Protein AF-A0A180H3W5-F1 (afdb_monomer)

Mean predicted aligned error: 16.99 Å

Structure (mmCIF, N/CA/C/O backbone):
data_AF-A0A180H3W5-F1
#
_entry.id   AF-A0A180H3W5-F1
#
loop_
_atom_site.group_PDB
_atom_site.id
_atom_site.type_symbol
_atom_site.label_atom_id
_atom_site.label_alt_id
_atom_site.label_comp_id
_atom_site.label_asym_id
_atom_site.label_entity_id
_atom_site.label_seq_id
_atom_site.pdbx_PDB_ins_code
_atom_site.Cartn_x
_atom_site.Cartn_y
_atom_site.Cartn_z
_atom_site.occupancy
_atom_site.B_iso_or_equiv
_atom_site.auth_seq_id
_atom_site.auth_comp_id
_atom_site.auth_asym_id
_atom_site.auth_atom_id
_atom_site.pdbx_PDB_model_num
ATOM 1 N N . MET A 1 1 ? -0.096 24.662 -67.070 1.00 51.84 1 MET A N 1
ATOM 2 C CA . MET A 1 1 ? -0.710 25.546 -66.057 1.00 51.84 1 MET A CA 1
ATOM 3 C C . MET A 1 1 ? -2.116 25.052 -65.754 1.00 51.84 1 MET A C 1
ATOM 5 O O . MET A 1 1 ? -3.022 25.353 -66.504 1.00 51.84 1 MET A O 1
ATOM 9 N N . PHE A 1 2 ? -2.239 24.251 -64.699 1.00 35.72 2 PHE A N 1
ATOM 10 C CA . PHE A 1 2 ? -3.418 23.942 -63.876 1.00 35.72 2 PHE A CA 1
ATOM 11 C C . PHE A 1 2 ? -2.766 23.272 -62.652 1.00 35.72 2 PHE A C 1
ATOM 13 O O . PHE A 1 2 ? -2.136 22.236 -62.805 1.00 35.72 2 PHE A O 1
ATOM 20 N N . GLY A 1 3 ? -2.668 23.832 -61.456 1.00 38.22 3 GLY A N 1
ATOM 21 C CA . GLY A 1 3 ? -3.443 24.891 -60.830 1.00 38.22 3 GLY A CA 1
ATOM 22 C C . GLY A 1 3 ? -3.903 24.367 -59.475 1.00 38.22 3 GLY A C 1
ATOM 23 O O . GLY A 1 3 ? -5.092 24.141 -59.298 1.00 38.22 3 GLY A O 1
ATOM 24 N N . LEU A 1 4 ? -2.934 24.064 -58.598 1.00 39.50 4 LEU A N 1
ATOM 25 C CA . LEU A 1 4 ? -3.041 23.895 -57.142 1.00 39.50 4 LEU A CA 1
ATOM 26 C C . LEU A 1 4 ? -4.446 23.539 -56.611 1.00 39.50 4 LEU A C 1
ATOM 28 O O . LEU A 1 4 ? -5.041 24.278 -55.834 1.00 39.50 4 LEU A O 1
ATOM 32 N N . THR A 1 5 ? -4.995 22.402 -57.029 1.00 51.69 5 THR A N 1
ATOM 33 C CA . THR A 1 5 ? -6.242 21.867 -56.481 1.00 51.69 5 THR A CA 1
ATOM 34 C C . THR A 1 5 ? -5.938 20.507 -55.876 1.00 51.69 5 THR A C 1
ATOM 36 O O . THR A 1 5 ? -5.515 19.596 -56.579 1.00 51.69 5 THR A O 1
ATOM 39 N N . ARG A 1 6 ? -6.200 20.394 -54.565 1.00 43.81 6 ARG A N 1
ATOM 40 C CA . ARG A 1 6 ? -6.150 19.181 -53.722 1.00 43.81 6 ARG A CA 1
ATOM 41 C C . ARG A 1 6 ? -4.817 18.809 -53.066 1.00 43.81 6 ARG A C 1
ATOM 43 O O . ARG A 1 6 ? -4.361 17.683 -53.211 1.00 43.81 6 ARG A O 1
ATOM 50 N N . LEU A 1 7 ? -4.261 19.697 -52.238 1.00 37.53 7 LEU A N 1
ATOM 51 C CA . LEU A 1 7 ? -3.403 19.255 -51.123 1.00 37.53 7 LEU A CA 1
ATOM 52 C C . LEU A 1 7 ? -3.301 20.285 -49.982 1.00 37.53 7 LEU A C 1
ATOM 54 O O . LEU A 1 7 ? -2.231 20.552 -49.452 1.00 37.53 7 LEU A O 1
ATOM 58 N N . ILE A 1 8 ? -4.434 20.875 -49.587 1.00 41.94 8 ILE A N 1
ATOM 59 C CA . ILE A 1 8 ? -4.558 21.643 -48.334 1.00 41.94 8 ILE A CA 1
ATOM 60 C C . ILE A 1 8 ? -5.683 21.002 -47.515 1.00 41.94 8 ILE A C 1
ATOM 62 O O . ILE A 1 8 ? -6.772 21.549 -47.422 1.00 41.94 8 ILE A O 1
ATOM 66 N N . ALA A 1 9 ? -5.456 19.778 -47.028 1.00 45.38 9 ALA A N 1
ATOM 67 C CA . ALA A 1 9 ? -6.291 19.118 -46.014 1.00 45.38 9 ALA A CA 1
ATOM 68 C C . ALA A 1 9 ? -5.651 17.810 -45.503 1.00 45.38 9 ALA A C 1
ATOM 70 O O . ALA A 1 9 ? -6.352 16.813 -45.358 1.00 45.38 9 ALA A O 1
ATOM 71 N N . THR A 1 10 ? -4.323 17.724 -45.314 1.00 37.62 10 THR A N 1
ATOM 72 C CA . THR A 1 10 ? -3.722 16.493 -44.734 1.00 37.62 10 THR A CA 1
ATOM 73 C C . THR A 1 10 ? -2.307 16.655 -44.158 1.00 37.62 10 THR A C 1
ATOM 75 O O . THR A 1 10 ? -1.492 15.751 -44.253 1.00 37.62 10 THR A O 1
ATOM 78 N N . ILE A 1 11 ? -1.977 17.795 -43.547 1.00 42.31 11 ILE A N 1
ATOM 79 C CA . ILE A 1 11 ? -0.788 17.970 -42.683 1.00 42.31 11 ILE A CA 1
ATOM 80 C C . ILE A 1 11 ? -1.222 19.035 -41.653 1.00 42.31 11 ILE A C 1
ATOM 82 O O . ILE A 1 11 ? -1.525 20.144 -42.064 1.00 42.31 11 ILE A O 1
ATOM 86 N N . ALA A 1 12 ? -1.410 18.828 -40.348 1.00 42.44 12 ALA A N 1
ATOM 87 C CA . ALA A 1 12 ? -0.917 17.827 -39.419 1.00 42.44 12 ALA A CA 1
ATOM 88 C C . ALA A 1 12 ? -1.982 17.537 -38.336 1.00 42.44 12 ALA A C 1
ATOM 90 O O . ALA A 1 12 ? -2.126 18.283 -37.370 1.00 42.44 12 ALA A O 1
ATOM 91 N N . ILE A 1 13 ? -2.717 16.433 -38.484 1.00 45.03 13 ILE A N 1
ATOM 92 C CA . ILE A 1 13 ? -3.473 15.800 -37.391 1.00 45.03 13 ILE A CA 1
ATOM 93 C C . ILE A 1 13 ? -2.962 14.360 -37.289 1.00 45.03 13 ILE A C 1
ATOM 95 O O . ILE A 1 13 ? -3.607 13.416 -37.713 1.00 45.03 13 ILE A O 1
ATOM 99 N N . THR A 1 14 ? -1.730 14.240 -36.804 1.00 41.16 14 THR A N 1
ATOM 100 C CA . THR A 1 14 ? -1.020 13.025 -36.363 1.00 41.16 14 THR A CA 1
ATOM 101 C C . THR A 1 14 ? 0.269 13.557 -35.740 1.00 41.16 14 THR A C 1
ATOM 103 O O . THR A 1 14 ? 1.025 14.240 -36.418 1.00 41.16 14 THR A O 1
ATOM 106 N N . GLY A 1 15 ? 0.606 13.361 -34.480 1.00 34.28 15 GLY A N 1
ATOM 107 C CA . GLY A 1 15 ? 0.012 12.562 -33.434 1.00 34.28 15 GLY A CA 1
ATOM 108 C C . GLY A 1 15 ? 0.865 12.745 -32.180 1.00 34.28 15 GLY A C 1
ATOM 109 O O . GLY A 1 15 ? 1.999 13.221 -32.244 1.00 34.28 15 GLY A O 1
ATOM 110 N N . PHE A 1 16 ? 0.279 12.338 -31.062 1.00 41.47 16 PHE A N 1
ATOM 111 C CA . PHE A 1 16 ? 0.871 12.252 -29.734 1.00 41.47 16 PHE A CA 1
ATOM 112 C C . PHE A 1 16 ? 1.173 13.591 -29.063 1.00 41.47 16 PHE A C 1
ATOM 114 O O . PHE A 1 16 ? 2.293 14.102 -29.052 1.00 41.47 16 PHE A O 1
ATOM 121 N N . MET A 1 17 ? 0.144 14.087 -28.365 1.00 35.78 17 MET A N 1
ATOM 122 C CA . MET A 1 17 ? 0.348 14.692 -27.052 1.00 35.78 17 MET A CA 1
ATOM 123 C C . MET A 1 17 ? 1.387 13.850 -26.302 1.00 35.78 17 MET A C 1
ATOM 125 O O . MET A 1 17 ? 1.119 12.719 -25.903 1.00 35.78 17 MET A O 1
ATOM 129 N N . ARG A 1 18 ? 2.602 14.383 -26.169 1.00 39.41 18 ARG A N 1
ATOM 130 C CA . ARG A 1 18 ? 3.608 13.842 -25.263 1.00 39.41 18 ARG A CA 1
ATOM 131 C C . ARG A 1 18 ? 3.120 14.143 -23.856 1.00 39.41 18 ARG A C 1
ATOM 133 O O . ARG A 1 18 ? 3.344 15.240 -23.349 1.00 39.41 18 ARG A O 1
ATOM 140 N N . LEU A 1 19 ? 2.409 13.190 -23.265 1.00 36.19 19 LEU A N 1
ATOM 141 C CA . LEU A 1 19 ? 2.195 13.180 -21.827 1.00 36.19 19 LEU A CA 1
ATOM 142 C C . LEU A 1 19 ? 3.586 13.110 -21.170 1.00 36.19 19 LEU A C 1
ATOM 144 O O . LEU A 1 19 ? 4.413 12.298 -21.597 1.00 36.19 19 LEU A O 1
ATOM 148 N N . PRO A 1 20 ? 3.910 14.002 -20.219 1.00 39.72 20 PRO A N 1
ATOM 149 C CA . PRO A 1 20 ? 5.154 13.892 -19.475 1.00 39.72 20 PRO A CA 1
ATOM 150 C C . PRO A 1 20 ? 5.099 12.590 -18.669 1.00 39.72 20 PRO A C 1
ATOM 152 O O . PRO A 1 20 ? 4.161 12.386 -17.906 1.00 39.72 20 PRO A O 1
ATOM 155 N N . TYR A 1 21 ? 6.073 11.704 -18.865 1.00 44.06 21 TYR A N 1
ATOM 156 C CA . TYR A 1 21 ? 6.296 10.548 -17.998 1.00 44.06 21 TYR A CA 1
ATOM 157 C C . TYR A 1 21 ? 7.021 11.047 -16.748 1.00 44.06 21 TYR A C 1
ATOM 159 O O . TYR A 1 21 ? 7.955 11.847 -16.855 1.00 44.06 21 TYR A O 1
ATOM 167 N N . THR A 1 22 ? 6.549 10.650 -15.574 1.00 38.62 22 THR A N 1
ATOM 168 C CA . THR A 1 22 ? 6.942 11.230 -14.285 1.00 38.62 22 THR A CA 1
ATOM 169 C C . THR A 1 22 ? 7.419 10.124 -13.320 1.00 38.62 22 THR A C 1
ATOM 171 O O . THR A 1 22 ? 7.547 8.989 -13.772 1.00 38.62 22 THR A O 1
ATOM 174 N N . ALA A 1 23 ? 7.852 10.408 -12.083 1.00 44.66 23 ALA A N 1
ATOM 175 C CA . ALA A 1 23 ? 8.536 9.435 -11.200 1.00 44.66 23 ALA A CA 1
ATOM 176 C C . ALA A 1 23 ? 8.181 9.651 -9.724 1.00 44.66 23 ALA A C 1
ATOM 178 O O . ALA A 1 23 ? 8.058 10.808 -9.366 1.00 44.66 23 ALA A O 1
ATOM 179 N N . ALA A 1 24 ? 8.085 8.589 -8.905 1.00 47.84 24 ALA A N 1
ATOM 180 C CA . ALA A 1 24 ? 7.091 8.436 -7.823 1.00 47.84 24 ALA A CA 1
ATOM 181 C C . ALA A 1 24 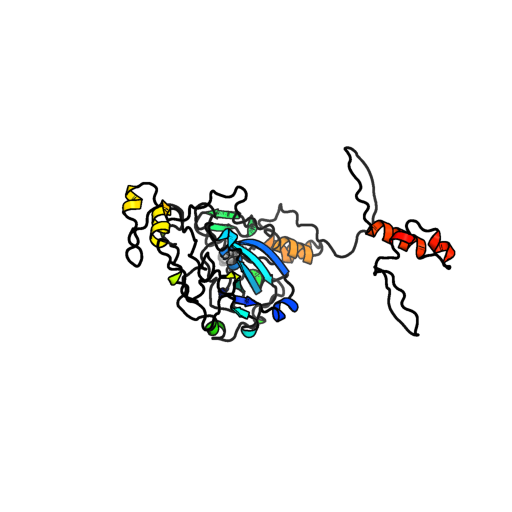? 5.698 8.582 -8.430 1.00 47.84 24 ALA A C 1
ATOM 183 O O . ALA A 1 24 ? 5.059 9.632 -8.376 1.00 47.84 24 ALA A O 1
ATOM 184 N N . ASN A 1 25 ? 5.296 7.569 -9.189 1.00 63.47 25 ASN A N 1
ATOM 185 C CA . ASN A 1 25 ? 4.082 7.700 -9.966 1.00 63.47 25 ASN A CA 1
ATOM 186 C C . ASN A 1 25 ? 2.908 7.458 -9.069 1.00 63.47 25 ASN A C 1
ATOM 188 O O . ASN A 1 25 ? 2.884 6.457 -8.364 1.00 63.47 25 ASN A O 1
ATOM 192 N N . ALA A 1 26 ? 1.949 8.376 -9.145 1.00 75.38 26 ALA A N 1
ATOM 193 C CA . ALA A 1 26 ? 0.608 8.130 -8.673 1.00 75.38 26 ALA A CA 1
ATOM 194 C C . ALA A 1 26 ? 0.020 7.090 -9.636 1.00 75.38 26 ALA A C 1
ATOM 196 O O . ALA A 1 26 ? -0.725 7.401 -10.565 1.00 75.38 26 ALA A O 1
ATOM 197 N N . ASP A 1 27 ? 0.511 5.869 -9.471 1.00 86.38 27 ASP A N 1
ATOM 198 C CA . ASP A 1 27 ? 0.252 4.655 -10.215 1.00 86.38 27 ASP A CA 1
ATOM 199 C C . ASP A 1 27 ? -0.332 3.688 -9.191 1.00 86.38 27 ASP A C 1
ATOM 201 O O . ASP A 1 27 ? 0.403 2.972 -8.498 1.00 86.38 27 ASP A O 1
ATOM 205 N N . PRO A 1 28 ? -1.655 3.761 -8.994 1.00 91.44 28 PRO A N 1
ATOM 206 C CA . PRO A 1 28 ? -2.302 3.015 -7.943 1.00 91.44 28 PRO A CA 1
ATOM 207 C C . PRO A 1 28 ? -2.167 1.516 -8.181 1.00 91.44 28 PRO A C 1
ATOM 209 O O . PRO A 1 28 ? -2.353 1.033 -9.299 1.00 91.44 28 PRO A O 1
ATOM 212 N N . ALA A 1 29 ? -1.925 0.769 -7.107 1.00 96.12 29 ALA A N 1
ATOM 213 C CA . ALA A 1 29 ? -1.911 -0.679 -7.150 1.00 96.12 29 ALA A CA 1
ATOM 214 C C . ALA A 1 29 ? -3.194 -1.222 -7.795 1.00 96.12 29 ALA A C 1
ATOM 216 O O . ALA A 1 29 ? -4.324 -0.853 -7.459 1.00 96.12 29 ALA A O 1
ATOM 217 N N . THR A 1 30 ? -3.001 -2.148 -8.724 1.00 96.75 30 THR A N 1
ATOM 218 C CA . THR A 1 30 ? -4.083 -2.847 -9.422 1.00 96.75 30 THR A CA 1
ATOM 219 C C . THR A 1 30 ? -4.779 -3.894 -8.560 1.00 96.75 30 THR A C 1
ATOM 221 O O . THR A 1 30 ? -5.920 -4.260 -8.853 1.00 96.75 30 THR A O 1
ATOM 224 N N . GLY A 1 31 ? -4.116 -4.365 -7.503 1.00 97.44 31 GLY A N 1
ATOM 225 C CA . GLY A 1 31 ? -4.681 -5.313 -6.561 1.00 97.44 31 GLY A CA 1
ATOM 226 C C . GLY A 1 31 ? -4.075 -5.204 -5.169 1.00 97.44 31 GLY A C 1
ATOM 227 O O . GLY A 1 31 ? -3.029 -4.588 -4.968 1.00 97.44 31 GLY A O 1
ATOM 228 N N . HIS A 1 32 ? -4.740 -5.809 -4.191 1.00 98.06 32 HIS A N 1
ATOM 229 C CA . HIS A 1 32 ? -4.309 -5.789 -2.798 1.00 98.06 32 HIS A CA 1
ATOM 230 C C . HIS A 1 32 ? -4.715 -7.059 -2.055 1.00 98.06 32 HIS A C 1
ATOM 232 O O . HIS A 1 32 ? -5.687 -7.730 -2.399 1.00 98.06 32 HIS A O 1
ATOM 238 N N . VAL A 1 33 ? -4.007 -7.349 -0.971 1.00 97.38 33 VAL A N 1
ATOM 239 C CA . VAL A 1 33 ? -4.488 -8.237 0.087 1.00 97.38 33 VAL A CA 1
ATOM 240 C C . VAL A 1 33 ? -4.209 -7.544 1.411 1.00 97.38 33 VAL A C 1
ATOM 242 O O . VAL A 1 33 ? -3.076 -7.187 1.723 1.00 97.38 33 VAL A O 1
ATOM 245 N N . ARG A 1 34 ? -5.252 -7.312 2.203 1.00 95.81 34 ARG A N 1
ATOM 246 C CA . ARG A 1 34 ? -5.087 -6.753 3.545 1.00 95.81 34 ARG A CA 1
ATOM 247 C C . ARG A 1 34 ? -4.774 -7.856 4.536 1.00 95.81 34 ARG A C 1
ATOM 249 O O . ARG A 1 34 ? -5.099 -9.013 4.288 1.00 95.81 34 ARG A O 1
ATOM 256 N N . ASN A 1 35 ? -4.243 -7.465 5.696 1.00 96.12 35 ASN A N 1
ATOM 257 C CA . ASN A 1 35 ? -4.091 -8.358 6.838 1.00 96.12 35 ASN A CA 1
ATOM 258 C C . ASN A 1 35 ? -3.194 -9.557 6.509 1.00 96.12 35 ASN A C 1
ATOM 260 O O . ASN A 1 35 ? -3.422 -10.661 7.004 1.00 96.12 35 ASN A O 1
ATOM 264 N N . ALA A 1 36 ? -2.208 -9.347 5.640 1.00 96.88 36 ALA A N 1
ATOM 265 C CA . ALA A 1 36 ? -1.328 -10.378 5.126 1.00 96.88 36 ALA A CA 1
ATOM 266 C C . ALA A 1 36 ? 0.076 -9.825 4.895 1.00 96.88 36 ALA A C 1
ATOM 268 O O . ALA A 1 36 ? 0.260 -8.634 4.638 1.00 96.88 36 ALA A O 1
ATOM 269 N N . LYS A 1 37 ? 1.060 -10.718 4.954 1.00 97.88 37 LYS A N 1
ATOM 270 C CA . LYS A 1 37 ? 2.456 -10.442 4.609 1.00 97.88 37 LYS A CA 1
ATOM 271 C C . LYS A 1 37 ? 3.069 -11.617 3.855 1.00 97.88 37 LYS A C 1
ATOM 273 O O . LYS A 1 37 ? 2.557 -12.733 3.967 1.00 97.88 37 LYS A O 1
ATOM 278 N N . PRO A 1 38 ? 4.184 -11.407 3.142 1.00 98.44 38 PRO A N 1
ATOM 279 C CA . PRO A 1 38 ? 4.964 -12.511 2.612 1.00 98.44 38 PRO A CA 1
ATOM 280 C C . PRO A 1 38 ? 5.478 -13.432 3.718 1.00 98.44 38 PRO A C 1
ATOM 282 O O . PRO A 1 38 ? 5.908 -12.981 4.783 1.00 98.44 38 PRO A O 1
ATOM 285 N N . THR A 1 39 ? 5.488 -14.730 3.441 1.00 98.44 39 THR A N 1
ATOM 286 C CA . THR A 1 39 ? 6.120 -15.720 4.308 1.00 98.44 39 THR A CA 1
ATOM 287 C C . THR A 1 39 ? 7.615 -15.448 4.415 1.00 98.44 39 THR A C 1
ATOM 289 O O . THR A 1 39 ? 8.262 -14.940 3.491 1.00 98.44 39 THR A O 1
ATOM 292 N N . LYS A 1 40 ? 8.212 -15.877 5.528 1.00 97.25 40 LYS A N 1
ATOM 293 C CA . LYS A 1 40 ? 9.667 -15.809 5.702 1.00 97.25 40 LYS A CA 1
ATOM 294 C C . LYS A 1 40 ? 10.426 -16.498 4.559 1.00 97.25 40 LYS A C 1
ATOM 296 O O . LYS A 1 40 ? 11.427 -15.969 4.093 1.00 97.25 40 LYS A O 1
ATOM 301 N N . ALA A 1 41 ? 9.939 -17.647 4.090 1.00 98.19 41 ALA A N 1
ATOM 302 C CA . ALA A 1 41 ? 10.574 -18.387 3.002 1.00 98.19 41 ALA A CA 1
ATOM 303 C C . ALA A 1 41 ? 10.592 -17.599 1.684 1.00 98.19 41 ALA A C 1
ATOM 305 O O . ALA A 1 41 ? 11.549 -17.717 0.918 1.00 98.19 41 ALA A O 1
ATOM 306 N N . TRP A 1 42 ? 9.555 -16.800 1.420 1.00 98.38 42 TRP A N 1
ATOM 307 C CA . TRP A 1 42 ? 9.528 -15.911 0.267 1.00 98.38 42 TRP A CA 1
ATOM 308 C C . TRP A 1 42 ? 10.483 -14.727 0.454 1.00 98.38 42 TRP A C 1
ATOM 310 O O . TRP A 1 42 ? 11.277 -14.452 -0.443 1.00 98.38 42 TRP A O 1
ATOM 320 N N . LEU A 1 43 ? 10.481 -14.082 1.627 1.00 97.56 43 LEU A N 1
ATOM 321 C CA . LEU A 1 43 ? 11.381 -12.957 1.933 1.00 97.56 43 LEU A CA 1
ATOM 322 C C . LEU A 1 43 ? 12.863 -13.350 1.875 1.00 97.56 43 LEU A C 1
ATOM 324 O O . LEU A 1 43 ? 13.682 -12.591 1.374 1.00 97.56 43 LEU A O 1
ATOM 328 N N . ASP A 1 44 ? 13.213 -14.553 2.334 1.00 97.25 44 ASP A N 1
ATOM 329 C CA . ASP A 1 44 ? 14.597 -15.044 2.306 1.00 97.25 44 ASP A CA 1
ATOM 330 C C . ASP A 1 44 ? 15.111 -15.276 0.870 1.00 97.25 44 ASP A C 1
ATOM 332 O O . ASP A 1 44 ? 16.319 -15.265 0.632 1.00 97.25 44 ASP A O 1
ATOM 336 N N . LYS A 1 45 ? 14.207 -15.497 -0.094 1.00 97.69 45 LYS A N 1
ATOM 337 C CA . LYS A 1 45 ? 14.539 -15.728 -1.510 1.00 97.69 45 LYS A CA 1
ATOM 338 C C . LYS A 1 45 ? 14.503 -14.458 -2.352 1.00 97.69 45 LYS A C 1
ATOM 340 O O . LYS A 1 45 ? 15.187 -14.394 -3.371 1.00 97.69 45 LYS A O 1
ATOM 345 N N . ASN A 1 46 ? 13.683 -13.487 -1.964 1.00 97.50 46 ASN A N 1
ATOM 346 C CA . ASN A 1 46 ? 13.382 -12.313 -2.769 1.00 97.50 46 ASN A CA 1
ATOM 347 C C . ASN A 1 46 ? 13.902 -11.065 -2.048 1.00 97.50 46 ASN A C 1
ATOM 349 O O . ASN A 1 46 ? 13.289 -10.626 -1.073 1.00 97.50 46 ASN A O 1
ATOM 353 N N . PRO A 1 47 ? 15.034 -10.491 -2.491 1.00 93.31 47 PRO A N 1
ATOM 354 C CA . PRO A 1 47 ? 15.583 -9.308 -1.856 1.00 93.31 47 PRO A CA 1
ATOM 355 C C . PRO A 1 47 ? 14.651 -8.113 -2.052 1.00 93.31 47 PRO A C 1
ATOM 357 O O . PRO A 1 47 ? 14.067 -7.912 -3.118 1.00 93.31 47 PRO A O 1
ATOM 360 N N . VAL A 1 48 ? 14.562 -7.297 -1.009 1.00 93.44 48 VAL A N 1
ATOM 361 C CA . VAL A 1 48 ? 13.914 -5.988 -1.056 1.00 93.44 48 VAL A CA 1
ATOM 362 C C . VAL A 1 48 ? 14.669 -5.115 -2.053 1.00 93.44 48 VAL A C 1
ATOM 364 O O . VAL A 1 48 ? 15.888 -4.980 -1.948 1.00 93.44 48 VAL A O 1
ATOM 367 N N . ALA A 1 49 ? 13.950 -4.501 -2.990 1.00 91.69 49 ALA A N 1
ATOM 368 C CA . ALA A 1 49 ? 14.549 -3.559 -3.929 1.00 91.69 49 ALA A CA 1
ATOM 369 C C . ALA A 1 49 ? 14.657 -2.152 -3.324 1.00 91.69 49 ALA A C 1
ATOM 371 O O . ALA A 1 49 ? 15.668 -1.479 -3.504 1.00 91.69 49 ALA A O 1
ATOM 372 N N . HIS A 1 50 ? 13.635 -1.724 -2.580 1.00 88.44 50 HIS A N 1
ATOM 373 C CA . HIS A 1 50 ? 13.627 -0.444 -1.879 1.00 88.44 50 HIS A CA 1
ATOM 374 C C . HIS A 1 50 ? 12.722 -0.502 -0.641 1.00 88.44 50 HIS A C 1
ATOM 376 O O . HIS A 1 50 ? 11.760 -1.272 -0.612 1.00 88.44 50 HIS A O 1
ATOM 382 N N . MET A 1 51 ? 13.020 0.311 0.373 1.00 88.88 51 MET A N 1
ATOM 383 C CA . MET A 1 51 ? 12.190 0.465 1.566 1.00 88.88 51 MET A CA 1
ATOM 384 C C . MET A 1 51 ? 11.998 1.947 1.877 1.00 88.88 51 MET A C 1
ATOM 386 O O . MET A 1 51 ? 12.979 2.669 2.043 1.00 88.88 51 MET A O 1
ATOM 390 N N . THR A 1 52 ? 10.737 2.357 1.994 1.00 85.00 52 THR A N 1
ATOM 391 C CA . THR A 1 52 ? 10.331 3.713 2.370 1.00 85.00 52 THR A CA 1
ATOM 392 C C . THR A 1 52 ? 9.671 3.660 3.755 1.00 85.00 52 THR A C 1
ATOM 394 O O . THR A 1 52 ? 8.602 3.050 3.878 1.00 85.00 52 THR A O 1
ATOM 397 N N . PRO A 1 53 ? 10.285 4.235 4.804 1.00 84.62 53 PRO A N 1
ATOM 398 C CA . PRO A 1 53 ? 9.739 4.209 6.159 1.00 84.62 53 PRO A CA 1
ATOM 399 C C . PRO A 1 53 ? 8.735 5.346 6.400 1.00 84.62 53 PRO A C 1
ATOM 401 O O . PRO A 1 53 ? 8.740 6.340 5.678 1.00 84.62 53 PRO A O 1
ATOM 404 N N . GLU A 1 54 ? 7.930 5.223 7.459 1.00 84.50 54 GLU A N 1
ATOM 405 C CA . GLU A 1 54 ? 7.081 6.300 8.018 1.00 84.50 54 GLU A CA 1
ATOM 406 C C . GLU A 1 54 ? 6.068 6.930 7.035 1.00 84.50 54 GLU A C 1
ATOM 408 O O . GLU A 1 54 ? 5.764 8.123 7.095 1.00 84.50 54 GLU A O 1
ATOM 413 N N . ILE A 1 55 ? 5.492 6.122 6.142 1.00 87.06 55 ILE A N 1
ATOM 414 C CA . ILE A 1 55 ? 4.493 6.570 5.158 1.00 87.06 55 ILE A CA 1
ATOM 415 C C . ILE A 1 55 ? 3.128 5.926 5.386 1.00 87.06 55 ILE A C 1
ATOM 417 O O . ILE A 1 55 ? 3.003 4.903 6.060 1.00 87.06 55 ILE A O 1
ATOM 421 N N . GLN A 1 56 ? 2.079 6.510 4.805 1.00 92.38 56 GLN A N 1
ATOM 422 C CA . GLN A 1 56 ? 0.729 5.944 4.886 1.00 92.38 56 GLN A CA 1
ATOM 423 C C . GLN A 1 56 ? 0.630 4.653 4.070 1.00 92.38 56 GLN A C 1
ATOM 425 O O . GLN A 1 56 ? 1.197 4.549 2.980 1.00 92.38 56 GLN A O 1
ATOM 430 N N . ALA A 1 57 ? -0.221 3.720 4.501 1.00 95.06 57 ALA A N 1
ATOM 431 C CA . ALA A 1 57 ? -0.632 2.600 3.651 1.00 95.06 57 ALA A CA 1
ATOM 432 C C . ALA A 1 57 ? -1.248 3.094 2.334 1.00 95.06 57 ALA A C 1
ATOM 434 O O . ALA A 1 57 ? -1.020 2.501 1.282 1.00 95.06 57 ALA A O 1
ATOM 435 N N . SER A 1 58 ? -1.992 4.207 2.389 1.00 93.44 58 SER A N 1
ATOM 436 C CA . SER A 1 58 ? -2.509 4.893 1.202 1.00 93.44 58 SER A CA 1
ATOM 437 C C . SER A 1 58 ? -1.388 5.309 0.256 1.00 93.44 58 SER A C 1
ATOM 439 O O . SER A 1 58 ? -1.513 5.118 -0.944 1.00 93.44 58 SER A O 1
ATOM 441 N N . GLU A 1 59 ? -0.275 5.819 0.778 1.00 89.69 59 GLU A N 1
ATOM 442 C CA . GLU A 1 59 ? 0.879 6.213 -0.031 1.00 89.69 59 GLU A CA 1
ATOM 443 C C . GLU A 1 59 ? 1.571 4.982 -0.635 1.00 89.69 59 GLU A C 1
ATOM 445 O O . GLU A 1 59 ? 1.861 4.949 -1.826 1.00 89.69 59 GLU A O 1
ATOM 450 N N . CYS A 1 60 ? 1.777 3.929 0.163 1.00 93.31 60 CYS A N 1
ATOM 451 C CA . CYS A 1 60 ? 2.369 2.668 -0.295 1.00 93.31 60 CYS A CA 1
ATOM 452 C C . CYS A 1 60 ? 1.542 1.975 -1.392 1.00 93.31 60 CYS A C 1
ATOM 454 O O . CYS A 1 60 ? 2.122 1.353 -2.274 1.00 93.31 60 CYS A O 1
ATOM 456 N N . GLY A 1 61 ? 0.208 2.067 -1.338 1.00 94.00 61 GLY A N 1
ATOM 457 C CA . GLY A 1 61 ? -0.694 1.454 -2.317 1.00 94.00 61 GLY A CA 1
ATOM 458 C C . GLY A 1 61 ? -1.080 2.353 -3.497 1.00 94.00 61 GLY A C 1
ATOM 459 O O . GLY A 1 61 ? -1.563 1.841 -4.504 1.00 94.00 61 GLY A O 1
ATOM 460 N N . MET A 1 62 ? -0.910 3.675 -3.397 1.00 89.94 62 MET A N 1
ATOM 461 C CA . MET A 1 62 ? -1.226 4.621 -4.481 1.00 89.94 62 MET A CA 1
ATOM 462 C C . MET A 1 62 ? -0.016 4.960 -5.353 1.00 89.94 62 MET A C 1
ATOM 464 O O . MET A 1 62 ? -0.213 5.470 -6.455 1.00 89.94 62 MET A O 1
ATOM 468 N N . ASN A 1 63 ? 1.200 4.683 -4.869 1.00 86.69 63 ASN A N 1
ATOM 469 C CA . ASN A 1 63 ? 2.430 5.057 -5.549 1.00 86.69 63 ASN A CA 1
ATOM 470 C C . ASN A 1 63 ? 3.402 3.887 -5.738 1.00 86.69 63 ASN A C 1
ATOM 472 O O . ASN A 1 63 ? 3.537 3.016 -4.873 1.00 86.69 63 ASN A O 1
ATOM 476 N N . THR A 1 64 ? 4.153 3.913 -6.839 1.00 87.06 64 THR A N 1
ATOM 477 C CA . THR A 1 64 ? 5.342 3.065 -7.008 1.00 87.06 64 THR A CA 1
ATOM 478 C C . THR A 1 64 ? 6.568 3.685 -6.335 1.00 87.06 64 THR A C 1
ATOM 480 O O . THR A 1 64 ? 6.718 4.905 -6.295 1.00 87.06 64 THR A O 1
ATOM 483 N N . ARG A 1 65 ? 7.456 2.833 -5.809 1.00 83.31 65 ARG A N 1
ATOM 484 C CA . ARG A 1 65 ? 8.724 3.207 -5.146 1.00 83.31 65 ARG A CA 1
ATOM 485 C C . ARG A 1 65 ? 9.957 2.814 -5.944 1.00 83.31 65 ARG A C 1
ATOM 487 O O . ARG A 1 65 ? 11.056 3.288 -5.679 1.00 83.31 65 ARG A O 1
ATOM 494 N N . LEU A 1 66 ? 9.792 1.907 -6.903 1.00 83.31 66 LEU A N 1
ATOM 495 C CA . LEU A 1 66 ? 10.875 1.515 -7.792 1.00 83.31 66 LEU A CA 1
ATOM 496 C C . LEU A 1 66 ? 10.885 2.368 -9.045 1.00 83.31 66 LEU A C 1
ATOM 498 O O . LEU A 1 66 ? 9.897 3.008 -9.406 1.00 83.31 66 LEU A O 1
ATOM 502 N N . ALA A 1 67 ? 12.041 2.345 -9.692 1.00 76.00 67 ALA A N 1
ATOM 503 C CA . ALA A 1 67 ? 12.294 3.130 -10.868 1.00 76.00 67 ALA A CA 1
ATOM 504 C C . ALA A 1 67 ? 12.946 2.342 -11.987 1.00 76.00 67 ALA A C 1
ATOM 506 O O . ALA A 1 67 ? 13.731 1.428 -11.727 1.00 76.00 67 ALA A O 1
ATOM 507 N N . TYR A 1 68 ? 12.687 2.758 -13.233 1.00 75.25 68 TYR A N 1
ATOM 508 C CA . TYR A 1 68 ? 13.312 2.170 -14.420 1.00 75.25 68 TYR A CA 1
ATOM 509 C C . TYR A 1 68 ? 14.835 1.999 -14.230 1.00 75.25 68 TYR A C 1
ATOM 511 O O . TYR A 1 68 ? 15.511 2.964 -13.858 1.00 75.25 68 TYR A O 1
ATOM 519 N N . PRO A 1 69 ? 15.406 0.815 -14.520 1.00 76.25 69 PRO A N 1
ATOM 520 C CA . PRO A 1 69 ? 14.799 -0.323 -15.228 1.00 76.25 69 PRO A CA 1
ATOM 521 C C . PRO A 1 69 ? 14.030 -1.320 -14.346 1.00 76.25 69 PRO A C 1
ATOM 523 O O . PRO A 1 69 ? 13.627 -2.378 -14.821 1.00 76.25 69 PRO A O 1
ATOM 526 N N . HIS A 1 70 ? 13.841 -1.023 -13.064 1.00 84.56 70 HIS A N 1
ATOM 527 C CA . HIS A 1 70 ? 13.213 -1.914 -12.098 1.00 84.56 70 HIS A CA 1
ATOM 528 C C . HIS A 1 70 ? 11.721 -1.605 -11.966 1.00 84.56 70 HIS A C 1
ATOM 530 O O . HIS A 1 70 ? 11.337 -0.635 -11.319 1.00 84.56 70 HIS A O 1
ATOM 536 N N . VAL A 1 71 ? 10.885 -2.447 -12.570 1.00 88.44 71 VAL A N 1
ATOM 537 C CA . VAL A 1 71 ? 9.425 -2.339 -12.451 1.00 88.44 71 VAL A CA 1
ATOM 538 C C . VAL A 1 71 ? 8.970 -2.898 -11.108 1.00 88.44 71 VAL A C 1
ATOM 540 O O . VAL A 1 71 ? 9.351 -4.011 -10.738 1.00 88.44 71 VAL A O 1
ATOM 543 N N . GLN A 1 72 ? 8.160 -2.133 -10.374 1.00 93.38 72 GLN A N 1
ATOM 544 C CA . GLN A 1 72 ? 7.540 -2.598 -9.136 1.00 93.38 72 GLN A CA 1
ATOM 545 C C . GLN A 1 72 ? 6.375 -3.525 -9.464 1.00 93.38 72 GLN A C 1
ATOM 547 O O . GLN A 1 72 ? 5.427 -3.127 -10.126 1.00 93.38 72 GLN A O 1
ATOM 552 N N . LEU A 1 73 ? 6.417 -4.754 -8.955 1.00 96.06 73 LEU A N 1
ATOM 553 C CA . LEU A 1 73 ? 5.300 -5.697 -9.092 1.00 96.06 73 LEU A CA 1
ATOM 554 C C . LEU A 1 73 ? 4.510 -5.839 -7.794 1.00 96.06 73 LEU A C 1
ATOM 556 O O . LEU A 1 73 ? 3.333 -6.198 -7.812 1.00 96.06 73 LEU A O 1
ATOM 560 N N . PHE A 1 74 ? 5.154 -5.546 -6.668 1.00 98.19 74 PHE A N 1
ATOM 561 C CA . PHE A 1 74 ? 4.631 -5.845 -5.350 1.00 98.19 74 PHE A CA 1
ATOM 562 C C . PHE A 1 74 ? 5.183 -4.887 -4.303 1.00 98.19 74 PHE A C 1
ATOM 564 O O . PHE A 1 74 ? 6.351 -4.488 -4.362 1.00 98.19 74 PHE A O 1
ATOM 571 N N . SER A 1 75 ? 4.361 -4.588 -3.302 1.00 98.19 75 SER A N 1
ATOM 572 C CA . SER A 1 75 ? 4.833 -4.011 -2.055 1.00 98.19 75 SER A CA 1
ATOM 573 C C . SER A 1 75 ? 4.211 -4.694 -0.841 1.00 98.19 75 SER A C 1
ATOM 575 O O . SER A 1 75 ? 3.057 -5.128 -0.850 1.00 98.19 75 SER A O 1
ATOM 577 N N . TRP A 1 76 ? 5.006 -4.787 0.221 1.00 98.56 76 TRP A N 1
ATOM 578 C CA . TRP A 1 76 ? 4.569 -5.185 1.550 1.00 98.56 76 TRP A CA 1
ATOM 579 C C . TRP A 1 76 ? 4.640 -3.978 2.474 1.00 98.56 76 TRP A C 1
ATOM 581 O O . TRP A 1 76 ? 5.702 -3.398 2.684 1.00 98.56 76 TRP A O 1
ATOM 591 N N . PHE A 1 77 ? 3.495 -3.611 3.032 1.00 98.50 77 PHE A N 1
ATOM 592 C CA . PHE A 1 77 ? 3.361 -2.569 4.027 1.00 98.50 77 PHE A CA 1
ATOM 593 C C . PHE A 1 77 ? 3.268 -3.178 5.419 1.00 98.50 77 PHE A C 1
ATOM 595 O O . PHE A 1 77 ? 2.386 -3.999 5.681 1.00 98.50 77 PHE A O 1
ATOM 602 N N . LYS A 1 78 ? 4.150 -2.749 6.317 1.00 98.00 78 LYS A N 1
ATOM 603 C CA . LYS A 1 78 ? 4.163 -3.157 7.719 1.00 98.00 78 LYS A CA 1
ATOM 604 C C . LYS A 1 78 ? 3.760 -1.979 8.595 1.00 98.00 78 LYS A C 1
ATOM 606 O O . LYS A 1 78 ? 4.449 -0.965 8.621 1.00 98.00 78 LYS A O 1
ATOM 611 N N . VAL A 1 79 ? 2.674 -2.140 9.341 1.00 96.88 79 VAL A N 1
ATOM 612 C CA . VAL A 1 79 ? 2.060 -1.084 10.150 1.00 96.88 79 VAL A CA 1
ATOM 613 C C . VAL A 1 79 ? 2.896 -0.770 11.396 1.00 96.88 79 VAL A C 1
ATOM 615 O O . VAL A 1 79 ? 3.322 -1.669 12.128 1.00 96.88 79 VAL A O 1
ATOM 618 N N . ASN A 1 80 ? 3.067 0.522 11.679 1.00 94.12 80 ASN A N 1
ATOM 619 C CA . ASN A 1 80 ? 3.542 1.058 12.948 1.00 94.12 80 ASN A CA 1
ATOM 620 C C . ASN A 1 80 ? 2.355 1.564 13.787 1.00 94.12 80 ASN A C 1
ATOM 622 O O . ASN A 1 80 ? 1.941 2.719 13.693 1.00 94.12 80 ASN A O 1
ATOM 626 N N . HIS A 1 81 ? 1.829 0.718 14.676 1.00 92.88 81 HIS A N 1
ATOM 627 C CA . HIS A 1 81 ? 0.670 1.064 15.514 1.00 92.88 81 HIS A CA 1
ATOM 628 C C . HIS A 1 81 ? 0.916 2.185 16.545 1.00 92.88 81 HIS A C 1
ATOM 630 O O . HIS A 1 81 ? -0.021 2.646 17.204 1.00 92.88 81 HIS A O 1
ATOM 636 N N . ASN A 1 82 ? 2.153 2.675 16.683 1.00 88.81 82 ASN A N 1
ATOM 637 C CA . ASN A 1 82 ? 2.422 3.889 17.459 1.00 88.81 82 ASN A CA 1
ATOM 638 C C . ASN A 1 82 ? 1.832 5.143 16.791 1.00 88.81 82 ASN A C 1
ATOM 640 O O . ASN A 1 82 ? 1.593 6.141 17.468 1.00 88.81 82 ASN A O 1
ATOM 644 N N . GLU A 1 83 ? 1.538 5.074 15.492 1.00 86.56 83 GLU A N 1
ATOM 645 C CA . GLU A 1 83 ? 1.101 6.192 14.649 1.00 86.56 83 GLU A CA 1
ATOM 646 C C . GLU A 1 83 ? -0.382 6.118 14.252 1.00 86.56 83 GLU A C 1
ATOM 648 O O . GLU A 1 83 ? -0.879 6.962 13.510 1.00 86.56 83 GLU A O 1
ATOM 653 N N . ASP A 1 84 ? -1.130 5.151 14.793 1.00 89.69 84 ASP A N 1
ATOM 654 C CA . ASP A 1 84 ? -2.552 4.928 14.481 1.00 89.69 84 ASP A CA 1
ATOM 655 C C . ASP A 1 84 ? -3.464 6.143 14.746 1.00 89.69 84 ASP A C 1
ATOM 657 O O . ASP A 1 84 ? -4.622 6.150 14.341 1.00 89.69 84 ASP A O 1
ATOM 661 N N . HIS A 1 85 ? -2.980 7.140 15.482 1.00 82.81 85 HIS A N 1
ATOM 662 C CA . HIS A 1 85 ? -3.735 8.322 15.886 1.00 82.81 85 HIS A CA 1
ATOM 663 C C . HIS A 1 85 ? -3.610 9.502 14.909 1.00 82.81 85 HIS A C 1
ATOM 665 O O . HIS A 1 85 ? -4.276 10.519 15.108 1.00 82.81 85 HIS A O 1
ATOM 671 N N . TYR A 1 86 ? -2.747 9.409 13.892 1.00 84.75 86 TYR A N 1
ATOM 672 C CA . TYR A 1 86 ? -2.617 10.451 12.874 1.00 84.75 86 TYR A CA 1
ATOM 673 C C . TYR A 1 86 ? -3.691 10.325 11.799 1.00 84.75 86 TYR A C 1
ATOM 675 O O . TYR A 1 86 ? -4.153 9.233 11.468 1.00 84.75 86 TYR A O 1
ATOM 683 N N . HIS A 1 87 ? -4.079 11.456 11.211 1.00 86.88 87 HIS A N 1
ATOM 684 C CA . HIS A 1 87 ? -4.927 11.418 10.028 1.00 86.88 87 HIS A CA 1
ATOM 685 C C . HIS A 1 87 ? -4.199 10.693 8.887 1.00 86.88 87 HIS A C 1
ATOM 687 O O . HIS A 1 87 ? -2.996 10.847 8.724 1.00 86.88 87 HIS A O 1
ATOM 693 N N . GLY A 1 88 ? -4.919 9.889 8.103 1.00 86.75 88 GLY A N 1
ATOM 694 C CA . GLY A 1 88 ? -4.309 9.100 7.021 1.00 86.75 88 GLY A CA 1
ATOM 695 C C . GLY A 1 88 ? -3.645 7.791 7.457 1.00 86.75 88 GLY A C 1
ATOM 696 O O . GLY A 1 88 ? -3.160 7.055 6.603 1.00 86.75 88 GLY A O 1
ATOM 697 N N . CYS A 1 89 ? -3.675 7.469 8.755 1.00 91.50 89 CYS A N 1
ATOM 698 C CA . CYS A 1 89 ? -3.293 6.159 9.275 1.00 91.50 89 CYS A CA 1
ATOM 699 C C . CYS A 1 89 ? -3.958 5.004 8.492 1.00 91.50 89 CYS A C 1
ATOM 701 O O . CYS A 1 89 ? -5.037 5.203 7.935 1.00 91.50 89 CYS A O 1
ATOM 703 N N . PRO A 1 90 ? -3.378 3.791 8.503 1.00 94.94 90 PRO A N 1
ATOM 704 C CA . PRO A 1 90 ? -2.151 3.424 9.212 1.00 94.94 90 PRO A CA 1
ATOM 705 C C . PRO A 1 90 ? -0.882 3.941 8.524 1.00 94.94 90 PRO A C 1
ATOM 707 O O . PRO A 1 90 ? -0.814 4.012 7.297 1.00 94.94 90 PRO A O 1
ATOM 710 N N . TYR A 1 91 ? 0.124 4.252 9.342 1.00 92.69 91 TYR A N 1
ATOM 711 C CA . TYR A 1 91 ? 1.489 4.564 8.914 1.00 92.69 91 TYR A CA 1
ATOM 712 C C . TYR A 1 91 ? 2.423 3.384 9.173 1.00 92.69 91 TYR A C 1
ATOM 714 O O . TYR A 1 91 ? 2.101 2.499 9.971 1.00 92.69 91 TYR A O 1
ATOM 722 N N . GLY A 1 92 ? 3.563 3.350 8.489 1.00 93.12 92 GLY A N 1
ATOM 723 C CA . GLY A 1 92 ? 4.545 2.286 8.627 1.00 93.12 92 GLY A CA 1
ATOM 724 C C . GLY A 1 92 ? 5.540 2.234 7.476 1.00 93.12 92 GLY A C 1
ATOM 725 O O . GLY A 1 92 ? 5.742 3.216 6.765 1.00 93.12 92 GLY A O 1
ATOM 726 N N . ASP A 1 93 ? 6.144 1.063 7.297 1.00 93.06 93 ASP A N 1
ATOM 727 C CA . ASP A 1 93 ? 7.211 0.851 6.321 1.00 93.06 93 ASP A CA 1
ATOM 728 C C . ASP A 1 93 ? 6.663 0.165 5.069 1.00 93.06 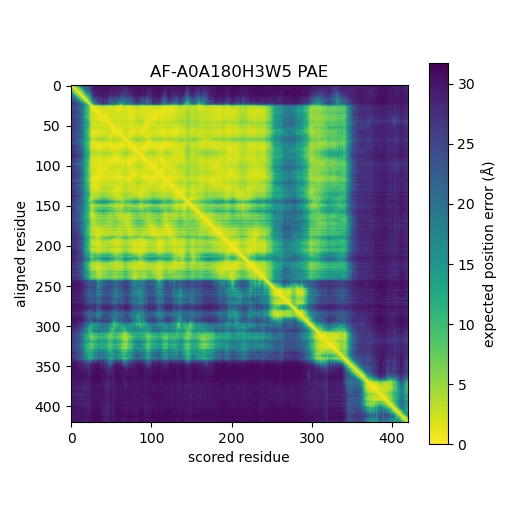93 ASP A C 1
ATOM 730 O O . ASP A 1 93 ? 6.008 -0.878 5.160 1.00 93.06 93 ASP A O 1
ATOM 734 N N . CYS A 1 94 ? 6.976 0.707 3.894 1.00 95.38 94 CYS A N 1
ATOM 735 C CA . CYS A 1 94 ? 6.646 0.118 2.601 1.00 95.38 94 CYS A CA 1
ATOM 736 C C . CYS A 1 94 ? 7.891 -0.511 1.976 1.00 95.38 94 CYS A C 1
ATOM 738 O O . CYS A 1 94 ? 8.867 0.171 1.673 1.00 95.38 94 CYS A O 1
ATOM 740 N N . TRP A 1 95 ? 7.838 -1.816 1.753 1.00 96.25 95 TRP A N 1
ATOM 741 C CA . TRP A 1 95 ? 8.907 -2.609 1.164 1.00 96.25 95 TRP A CA 1
ATOM 742 C C . TRP A 1 95 ? 8.523 -2.956 -0.270 1.00 96.25 95 TRP A C 1
ATOM 744 O O . TRP A 1 95 ? 7.535 -3.656 -0.481 1.00 96.25 95 TRP A O 1
ATOM 754 N N . ALA A 1 96 ? 9.279 -2.472 -1.250 1.00 95.62 96 ALA A N 1
ATOM 755 C CA . ALA A 1 96 ? 8.990 -2.638 -2.669 1.00 95.62 96 ALA A CA 1
ATOM 756 C C . ALA A 1 96 ? 9.864 -3.716 -3.321 1.00 95.62 96 ALA A C 1
ATOM 758 O O . ALA A 1 96 ? 11.049 -3.872 -3.003 1.00 95.62 96 ALA A O 1
ATOM 759 N N . PHE A 1 97 ? 9.270 -4.447 -4.264 1.00 97.06 97 PHE A N 1
ATOM 760 C CA . PHE A 1 97 ? 9.879 -5.603 -4.917 1.00 97.06 97 PHE A CA 1
ATOM 761 C C . PHE A 1 97 ? 9.624 -5.598 -6.430 1.00 97.06 97 PHE A C 1
ATOM 763 O O . PHE A 1 97 ? 8.565 -5.187 -6.910 1.00 97.06 97 PHE A O 1
ATOM 770 N N . THR A 1 98 ? 10.591 -6.130 -7.182 1.00 95.06 98 THR A N 1
ATOM 771 C CA . THR A 1 98 ? 10.499 -6.374 -8.637 1.00 95.06 98 THR A CA 1
ATOM 772 C C . THR A 1 98 ? 9.899 -7.740 -8.987 1.00 95.06 98 THR A C 1
ATOM 774 O O . THR A 1 98 ? 9.908 -8.168 -10.136 1.00 95.06 98 THR A O 1
ATOM 777 N N . THR A 1 99 ? 9.413 -8.452 -7.977 1.00 96.06 99 THR A N 1
ATOM 778 C CA . THR A 1 99 ? 8.814 -9.786 -8.031 1.00 96.06 99 THR A CA 1
ATOM 779 C C . THR A 1 99 ? 7.665 -9.823 -7.032 1.00 96.06 99 THR A C 1
ATOM 781 O O . THR A 1 99 ? 7.619 -8.983 -6.135 1.00 96.06 99 THR A O 1
ATOM 784 N N . PHE A 1 100 ? 6.739 -10.767 -7.166 1.00 97.62 100 PHE A N 1
ATOM 785 C CA . PHE A 1 100 ? 5.542 -10.844 -6.332 1.00 97.62 100 PHE A CA 1
ATOM 786 C C . PHE A 1 100 ? 5.323 -12.266 -5.786 1.00 97.62 100 PHE A C 1
ATOM 788 O O . PHE A 1 100 ? 5.704 -13.244 -6.433 1.00 97.62 100 PHE A O 1
ATOM 795 N N . PRO A 1 101 ? 4.751 -12.406 -4.578 1.00 98.00 101 PRO A N 1
ATOM 796 C CA . PRO A 1 101 ? 4.434 -13.701 -3.990 1.00 98.00 101 PRO A CA 1
ATOM 797 C C . PRO A 1 101 ? 3.245 -14.366 -4.675 1.00 98.00 101 PRO A C 1
ATOM 799 O O . PRO A 1 101 ? 2.312 -13.693 -5.123 1.00 98.00 101 PRO A O 1
ATOM 802 N N . GLY A 1 102 ? 3.251 -15.700 -4.708 1.00 97.56 102 GLY A N 1
ATOM 803 C CA . GLY A 1 102 ? 2.044 -16.471 -4.978 1.00 97.56 102 GLY A CA 1
ATOM 804 C C . GLY A 1 102 ? 1.075 -16.452 -3.784 1.00 97.56 102 GLY A C 1
ATOM 805 O O . GLY A 1 102 ? 1.438 -16.021 -2.688 1.00 97.56 102 GLY A O 1
ATOM 806 N N . PRO A 1 103 ? -0.153 -16.971 -3.944 1.00 96.31 103 PRO A N 1
ATOM 807 C CA . PRO A 1 103 ? -1.131 -17.040 -2.854 1.00 96.31 103 PRO A CA 1
ATOM 808 C C . PRO A 1 103 ? -0.660 -17.868 -1.649 1.00 96.31 103 PRO A C 1
ATOM 810 O O . PRO A 1 103 ? -1.044 -17.576 -0.521 1.00 96.31 103 PRO A O 1
ATOM 813 N N . ASP A 1 104 ? 0.149 -18.906 -1.875 1.00 96.81 104 ASP A N 1
ATOM 814 C CA . ASP A 1 104 ? 0.705 -19.763 -0.813 1.00 96.81 104 ASP A CA 1
ATOM 815 C C . ASP A 1 104 ? 1.958 -19.158 -0.154 1.00 96.81 104 ASP A C 1
ATOM 817 O O . ASP A 1 104 ? 2.405 -19.631 0.889 1.00 96.81 104 ASP A O 1
ATOM 821 N N . ASP A 1 105 ? 2.507 -18.091 -0.739 1.00 98.00 105 ASP A N 1
ATOM 822 C CA . ASP A 1 105 ? 3.637 -17.341 -0.194 1.00 98.00 105 ASP A CA 1
ATOM 823 C C . ASP A 1 105 ? 3.187 -16.186 0.711 1.00 98.00 105 ASP A C 1
ATOM 825 O O . ASP A 1 105 ? 4.035 -15.428 1.182 1.00 98.00 105 ASP A O 1
ATOM 829 N N . LEU A 1 106 ? 1.883 -16.042 0.969 1.00 98.00 106 LEU A N 1
ATOM 830 C CA . LEU A 1 106 ? 1.336 -15.085 1.927 1.00 98.00 106 LEU A CA 1
ATOM 831 C C . LEU A 1 106 ? 0.802 -15.782 3.179 1.00 98.00 106 LEU A C 1
ATOM 833 O O . LEU A 1 106 ? 0.164 -16.831 3.113 1.00 98.00 106 LEU A O 1
ATOM 837 N N . GLU A 1 107 ? 0.986 -15.133 4.323 1.00 95.50 107 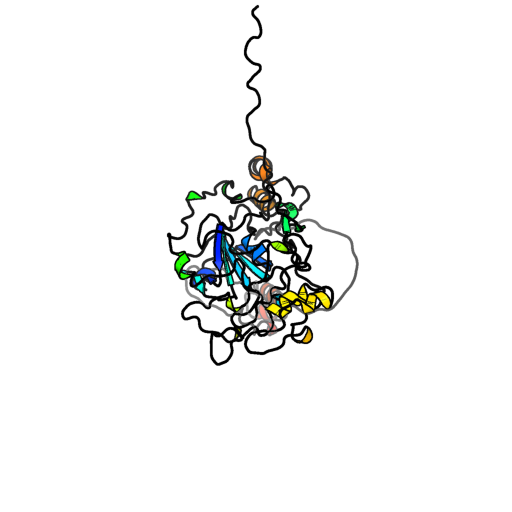GLU A N 1
ATOM 838 C CA . GLU A 1 107 ? 0.403 -15.532 5.601 1.00 95.50 107 GLU A CA 1
ATOM 839 C C . GLU A 1 107 ? -0.400 -14.388 6.225 1.00 95.50 107 GLU A C 1
ATOM 841 O O . GLU A 1 107 ? -0.101 -13.211 6.017 1.00 95.50 107 GLU A O 1
ATOM 846 N N . ILE A 1 108 ? -1.434 -14.742 6.994 1.00 94.75 108 ILE A N 1
ATOM 847 C CA . ILE A 1 108 ? -2.287 -13.776 7.691 1.00 94.75 108 ILE A CA 1
ATOM 848 C C . ILE A 1 108 ? -1.489 -13.071 8.794 1.00 94.75 108 ILE A C 1
ATOM 850 O O . ILE A 1 108 ? -0.910 -13.709 9.670 1.00 94.75 108 ILE A O 1
ATOM 854 N N . ASP A 1 109 ? -1.528 -11.743 8.779 1.00 95.12 109 ASP A N 1
ATOM 855 C CA . ASP A 1 109 ? -0.894 -10.839 9.739 1.00 95.12 109 ASP A CA 1
ATOM 856 C C . ASP A 1 109 ? -1.878 -9.696 10.034 1.00 95.12 109 ASP A C 1
ATOM 858 O O . ASP A 1 109 ? -1.728 -8.554 9.596 1.00 95.12 109 ASP A O 1
ATOM 862 N N . PHE A 1 110 ? -2.977 -10.070 10.694 1.00 94.69 110 PHE A N 1
ATOM 863 C CA . PHE A 1 110 ? -4.169 -9.243 10.873 1.00 94.69 110 PHE A CA 1
ATOM 864 C C . PHE A 1 110 ? -3.854 -7.894 11.529 1.00 94.69 110 PHE A C 1
ATOM 866 O O . PHE A 1 110 ? -3.263 -7.871 12.599 1.00 94.69 110 PHE A O 1
ATOM 873 N N . THR A 1 111 ? -4.241 -6.801 10.862 1.00 94.94 111 THR A N 1
ATOM 874 C CA . THR A 1 111 ? -3.946 -5.382 11.160 1.00 94.94 111 THR A CA 1
ATOM 875 C C . THR A 1 111 ? -2.475 -4.963 11.185 1.00 94.94 111 THR A C 1
ATOM 877 O O . THR A 1 111 ? -2.209 -3.773 11.305 1.00 94.94 111 THR A O 1
ATOM 880 N N . TRP A 1 112 ? -1.527 -5.891 11.068 1.00 96.88 112 TRP A N 1
ATOM 881 C CA . TRP A 1 112 ? -0.092 -5.603 11.145 1.00 96.88 112 TRP A CA 1
ATOM 882 C C . TRP A 1 112 ? 0.558 -5.422 9.783 1.00 96.88 112 TRP A C 1
ATOM 884 O O . TRP A 1 112 ? 1.568 -4.724 9.678 1.00 96.88 112 TRP A O 1
ATOM 894 N N . SER A 1 113 ? 0.002 -6.052 8.750 1.00 97.88 113 SER A N 1
ATOM 895 C CA . SER A 1 113 ? 0.555 -5.981 7.406 1.00 97.88 113 SER A CA 1
ATOM 896 C C . SER A 1 113 ? -0.510 -5.980 6.324 1.00 97.88 113 SER A C 1
ATOM 898 O O . SER A 1 113 ? -1.584 -6.570 6.456 1.00 97.88 113 SER A O 1
ATOM 900 N N . HIS A 1 114 ? -0.174 -5.331 5.218 1.00 98.25 114 HIS A N 1
ATOM 901 C CA . HIS A 1 114 ? -0.984 -5.265 4.011 1.00 98.25 114 HIS A CA 1
ATOM 902 C C . HIS A 1 114 ? -0.058 -5.375 2.810 1.00 98.25 114 HIS A C 1
ATOM 904 O O . HIS A 1 114 ? 1.110 -4.998 2.886 1.00 98.25 114 HIS A O 1
ATOM 910 N N . VAL A 1 115 ? -0.559 -5.897 1.703 1.00 98.50 115 VAL A N 1
ATOM 911 C CA . VAL A 1 115 ? 0.227 -6.033 0.484 1.00 98.50 115 VAL A CA 1
ATOM 912 C C . VAL A 1 115 ? -0.519 -5.475 -0.714 1.00 98.50 115 VAL A C 1
ATOM 914 O O . VAL A 1 115 ? -1.751 -5.534 -0.779 1.00 98.50 115 VAL A O 1
ATOM 917 N N . PHE A 1 116 ? 0.243 -4.957 -1.667 1.00 98.56 116 PHE A N 1
ATOM 918 C CA . PHE A 1 116 ? -0.258 -4.312 -2.871 1.00 98.56 116 PHE A CA 1
ATOM 919 C C . PHE A 1 116 ? 0.447 -4.885 -4.101 1.00 98.56 116 PHE A C 1
ATOM 921 O O . PHE A 1 116 ? 1.619 -5.254 -4.046 1.00 98.56 116 PHE A O 1
ATOM 928 N N . PHE A 1 117 ? -0.286 -4.973 -5.206 1.00 98.19 117 PHE A N 1
ATOM 929 C CA . PHE A 1 117 ? 0.123 -5.627 -6.444 1.00 98.19 117 PHE A CA 1
ATOM 930 C C . PHE A 1 117 ? -0.086 -4.695 -7.637 1.00 98.19 117 PHE A C 1
ATOM 932 O O . PHE A 1 117 ? -1.155 -4.096 -7.799 1.00 98.19 117 PHE A O 1
ATOM 939 N N . TRP A 1 118 ? 0.906 -4.636 -8.519 1.00 96.06 118 TRP A N 1
ATOM 940 C CA . TRP A 1 118 ? 0.842 -3.912 -9.791 1.00 96.06 118 TRP A CA 1
ATOM 941 C C . TRP A 1 118 ? 0.677 -4.879 -10.960 1.00 96.06 118 TRP A C 1
ATOM 943 O O . TRP A 1 118 ? 0.877 -6.088 -10.812 1.00 96.06 118 TRP A O 1
ATOM 953 N N . HIS A 1 119 ? 0.278 -4.346 -12.116 1.00 94.12 119 HIS A N 1
ATOM 954 C CA . HIS A 1 119 ? 0.113 -5.103 -13.363 1.00 94.12 119 HIS A CA 1
ATOM 955 C C . HIS A 1 119 ? -0.827 -6.310 -13.257 1.00 94.12 119 HIS A C 1
ATOM 957 O O . HIS A 1 119 ? -0.617 -7.336 -13.899 1.00 94.12 119 HIS A O 1
ATOM 963 N N . TYR A 1 120 ? -1.855 -6.208 -12.412 1.00 95.31 120 TYR A N 1
ATOM 964 C CA . TYR A 1 120 ? -2.830 -7.271 -12.160 1.00 95.31 120 TYR A CA 1
ATOM 965 C C . TYR A 1 120 ? -2.180 -8.598 -11.725 1.00 95.31 120 TYR A C 1
ATOM 967 O O . TYR A 1 120 ? -2.724 -9.678 -11.955 1.00 95.31 120 TYR A O 1
ATOM 975 N N . SER A 1 121 ? -1.008 -8.517 -11.084 1.00 95.69 121 SER A N 1
ATOM 976 C CA . SER A 1 121 ? -0.211 -9.684 -10.697 1.00 95.69 121 SER A CA 1
ATOM 977 C C . SER A 1 121 ? -0.835 -10.501 -9.562 1.00 95.69 121 SER A C 1
ATOM 979 O O . SER A 1 121 ? -0.604 -11.707 -9.477 1.00 95.69 121 SER A O 1
ATOM 981 N N . GLY A 1 122 ? -1.675 -9.899 -8.716 1.00 96.81 122 GLY A N 1
ATOM 982 C CA . GLY A 1 122 ? -2.322 -10.618 -7.623 1.00 96.81 122 GLY A CA 1
ATOM 983 C C . GLY A 1 122 ? -3.334 -9.804 -6.823 1.00 96.81 122 GLY A C 1
ATOM 984 O O . GLY A 1 122 ? -3.550 -8.617 -7.060 1.00 96.81 122 GLY A O 1
ATOM 985 N N . GLY A 1 123 ? -3.947 -10.478 -5.849 1.00 96.56 123 GLY A N 1
ATOM 986 C CA . GLY A 1 123 ? -4.871 -9.881 -4.889 1.00 96.56 123 GLY A CA 1
ATOM 987 C C . GLY A 1 123 ? -6.277 -9.566 -5.412 1.00 96.56 123 GLY A C 1
ATOM 988 O O . GLY A 1 123 ? -6.699 -9.979 -6.491 1.00 96.56 123 GLY A O 1
ATOM 989 N N . ILE A 1 124 ? -7.027 -8.856 -4.573 1.00 95.81 124 ILE A N 1
ATOM 990 C CA . ILE A 1 124 ? -8.365 -8.326 -4.839 1.00 95.81 124 ILE A CA 1
ATOM 991 C C . ILE A 1 124 ? -8.212 -7.044 -5.669 1.00 95.81 124 ILE A C 1
ATOM 993 O O . ILE A 1 124 ? -7.379 -6.218 -5.300 1.00 95.81 124 ILE A O 1
ATOM 997 N N . PRO A 1 125 ? -9.006 -6.822 -6.734 1.00 95.56 125 PRO A N 1
ATOM 998 C CA . PRO A 1 125 ? -8.879 -5.631 -7.572 1.00 95.56 125 PRO A CA 1
ATOM 999 C C . PRO A 1 125 ? -8.970 -4.300 -6.811 1.00 95.56 125 PRO A C 1
ATOM 1001 O O . PRO A 1 125 ? -9.816 -4.119 -5.931 1.00 95.56 125 PRO A O 1
ATOM 1004 N N . GLY A 1 126 ? -8.133 -3.345 -7.220 1.00 93.88 126 GLY A N 1
ATOM 1005 C CA . GLY A 1 126 ? -8.028 -2.002 -6.648 1.00 93.88 126 GLY A CA 1
ATOM 1006 C C . GLY A 1 126 ? -6.981 -1.894 -5.539 1.00 93.88 126 GLY A C 1
ATOM 1007 O O . GLY A 1 126 ? -6.379 -2.882 -5.129 1.00 93.88 126 GLY A O 1
ATOM 1008 N N . THR A 1 127 ? -6.787 -0.682 -5.022 1.00 93.69 127 THR A N 1
ATOM 1009 C CA . THR A 1 127 ? -5.722 -0.386 -4.050 1.00 93.69 127 THR A CA 1
ATOM 1010 C C . THR A 1 127 ? -6.015 -0.889 -2.644 1.00 93.69 127 THR A C 1
ATOM 1012 O O . THR A 1 127 ? -5.102 -1.057 -1.848 1.00 93.69 127 THR A O 1
ATOM 1015 N N . GLY A 1 128 ? -7.286 -1.082 -2.287 1.00 93.88 128 GLY A N 1
ATOM 1016 C CA . GLY A 1 128 ? -7.664 -1.486 -0.933 1.00 93.88 128 GLY A CA 1
ATOM 1017 C C . GLY A 1 128 ? -7.417 -0.418 0.135 1.00 93.88 128 GLY A C 1
ATOM 1018 O O . GLY A 1 128 ? -7.437 -0.739 1.324 1.00 93.88 128 GLY A O 1
ATOM 1019 N N . VAL A 1 129 ? -7.213 0.841 -0.247 1.00 93.56 129 VAL A N 1
ATOM 1020 C CA . VAL A 1 129 ? -6.976 1.974 0.658 1.00 93.56 129 VAL A CA 1
ATOM 1021 C C . VAL A 1 129 ? -7.733 3.213 0.184 1.00 93.56 129 VAL A C 1
ATOM 1023 O O . VAL A 1 129 ? -8.130 3.307 -0.978 1.00 93.56 129 VAL A O 1
ATOM 1026 N N . LYS A 1 130 ? -7.954 4.166 1.097 1.00 90.81 130 LYS A N 1
ATOM 1027 C CA . LYS A 1 130 ? -8.485 5.488 0.749 1.00 90.81 130 LYS A CA 1
ATOM 1028 C C . LYS A 1 130 ? -7.388 6.334 0.081 1.00 90.81 130 LYS A C 1
ATOM 1030 O O . LYS A 1 130 ? -6.257 5.882 -0.080 1.00 90.81 130 LYS A O 1
ATOM 1035 N N . LEU A 1 131 ? -7.725 7.560 -0.314 1.00 88.81 131 LEU A N 1
ATOM 1036 C CA . LEU A 1 131 ? -6.737 8.516 -0.821 1.00 88.81 131 LEU A CA 1
ATOM 1037 C C . LEU A 1 131 ? -5.717 8.897 0.262 1.00 88.81 131 LEU A C 1
ATOM 1039 O O . LEU A 1 131 ? -5.993 8.813 1.463 1.00 88.81 131 LEU A O 1
ATOM 1043 N N . ILE A 1 132 ? -4.541 9.346 -0.171 1.00 89.00 132 ILE A N 1
ATOM 1044 C CA . ILE A 1 132 ? -3.531 9.909 0.730 1.00 89.00 132 ILE A CA 1
ATOM 1045 C C . ILE A 1 132 ? -4.159 11.104 1.452 1.00 89.00 132 ILE A C 1
ATOM 1047 O O . ILE A 1 132 ? -4.866 11.910 0.838 1.00 89.00 132 ILE A O 1
ATOM 1051 N N . SER A 1 133 ? -3.962 11.176 2.767 1.00 87.38 133 SER A N 1
ATOM 1052 C CA . SER A 1 133 ? -4.568 12.214 3.600 1.00 87.38 133 SER A CA 1
ATOM 1053 C C . SER A 1 133 ? -3.513 13.115 4.231 1.00 87.38 133 SER A C 1
ATOM 1055 O O . SER A 1 133 ? -2.450 12.651 4.627 1.00 87.38 133 SER A O 1
ATOM 1057 N N . ASP A 1 134 ? -3.814 14.395 4.388 1.00 85.62 134 ASP A N 1
ATOM 1058 C CA . ASP A 1 134 ? -3.004 15.292 5.201 1.00 85.62 134 ASP A CA 1
ATOM 1059 C C . ASP A 1 134 ? -3.041 14.839 6.682 1.00 85.62 134 ASP A C 1
ATOM 1061 O O . ASP A 1 134 ? -4.132 14.651 7.232 1.00 85.62 134 ASP A O 1
ATOM 1065 N N . PRO A 1 135 ? -1.891 14.679 7.359 1.00 83.44 135 PRO A N 1
ATOM 1066 C CA . PRO A 1 135 ? -1.779 14.138 8.716 1.00 83.44 135 PRO A CA 1
ATOM 1067 C C . PRO A 1 135 ? -2.374 15.054 9.786 1.00 83.44 135 PRO A C 1
ATOM 1069 O O . PRO A 1 135 ? -2.622 14.606 10.907 1.00 83.44 135 PRO A O 1
ATOM 1072 N N . GLN A 1 136 ? -2.588 16.336 9.479 1.00 80.44 136 GLN A N 1
ATOM 1073 C CA . GLN A 1 136 ? -3.073 17.341 10.423 1.00 80.44 136 GLN A CA 1
ATOM 1074 C C . GLN A 1 136 ? -4.575 17.576 10.310 1.00 80.44 136 GLN A C 1
ATOM 1076 O O . GLN A 1 136 ? -5.225 17.954 11.289 1.00 80.44 136 GLN A O 1
ATOM 1081 N N . THR A 1 137 ? -5.130 17.432 9.115 1.00 83.19 137 THR A N 1
ATOM 1082 C CA . THR A 1 137 ? -6.513 17.806 8.804 1.00 83.19 137 THR A CA 1
ATOM 1083 C C . THR A 1 137 ? -7.359 16.627 8.342 1.00 83.19 137 THR A C 1
ATOM 1085 O O . THR A 1 137 ? -8.592 16.695 8.409 1.00 83.19 137 THR A O 1
ATOM 1088 N N . GLY A 1 138 ? -6.710 15.561 7.875 1.00 84.62 138 GLY A N 1
ATOM 1089 C CA . GLY A 1 138 ? -7.331 14.458 7.161 1.00 84.62 138 GLY A CA 1
ATOM 1090 C C . GLY A 1 138 ? -7.748 14.807 5.744 1.00 84.62 138 GLY A C 1
ATOM 1091 O O . GLY A 1 138 ? -8.372 13.958 5.118 1.00 84.62 138 GLY A O 1
ATOM 1092 N N . ALA A 1 139 ? -7.432 16.010 5.241 1.00 86.31 139 ALA A N 1
ATOM 1093 C CA . ALA A 1 139 ? -7.745 16.412 3.874 1.00 86.31 139 ALA A CA 1
ATOM 1094 C C . ALA A 1 139 ? -7.291 15.348 2.895 1.00 86.31 139 ALA A C 1
ATOM 1096 O O . ALA A 1 139 ? -6.140 14.928 2.940 1.00 86.31 139 ALA A O 1
ATOM 1097 N N . PHE A 1 140 ? -8.168 14.940 1.986 1.00 87.62 140 PHE A N 1
ATOM 1098 C CA . PHE A 1 140 ? -7.693 14.142 0.872 1.00 87.62 140 PHE A CA 1
ATOM 1099 C C . PHE A 1 140 ? -6.817 15.002 -0.016 1.00 87.62 140 PHE A C 1
ATOM 1101 O O . PHE A 1 140 ? -7.123 16.167 -0.284 1.00 87.62 140 PHE A O 1
ATOM 1108 N N . GLY A 1 141 ? -5.742 14.394 -0.474 1.00 83.62 141 GLY A N 1
ATOM 1109 C CA . GLY A 1 141 ? -4.841 15.011 -1.409 1.00 83.62 141 GLY A CA 1
ATOM 1110 C C . GLY A 1 141 ? -4.261 13.995 -2.362 1.00 83.62 141 GLY A C 1
ATOM 1111 O O . GLY A 1 141 ? -4.657 12.827 -2.423 1.00 83.62 141 GLY A O 1
ATOM 1112 N N . TYR A 1 142 ? -3.314 14.484 -3.135 1.00 80.06 142 TYR A N 1
ATOM 1113 C CA . TYR A 1 142 ? -2.578 13.697 -4.098 1.00 80.06 142 TYR A CA 1
ATOM 1114 C C . TYR A 1 142 ? -1.121 14.107 -4.065 1.00 80.06 142 TYR A C 1
ATOM 1116 O O . TYR A 1 142 ? -0.783 15.250 -3.756 1.00 80.06 142 TYR A O 1
ATOM 1124 N N . GLU A 1 143 ? -0.260 13.179 -4.444 1.00 74.31 143 GLU A N 1
ATOM 1125 C CA . GLU A 1 143 ? 1.131 13.494 -4.704 1.00 74.31 143 GLU A CA 1
ATOM 1126 C C . GLU A 1 143 ? 1.299 13.765 -6.191 1.00 74.31 143 GLU A C 1
ATOM 1128 O O . GLU A 1 143 ? 0.909 12.972 -7.049 1.00 74.31 143 GLU A O 1
ATOM 1133 N N . GLN A 1 144 ? 1.838 14.936 -6.522 1.00 67.12 144 GLN A N 1
ATOM 1134 C CA . GLN A 1 144 ? 2.200 15.210 -7.902 1.00 67.12 144 GLN A CA 1
ATOM 1135 C C . GLN A 1 144 ? 3.405 14.357 -8.252 1.00 67.12 144 GLN A C 1
ATOM 1137 O O . GLN A 1 144 ? 4.483 14.634 -7.741 1.00 67.12 144 GLN A O 1
ATOM 1142 N N . SER A 1 145 ? 3.248 13.432 -9.193 1.00 62.19 145 SER A N 1
ATOM 1143 C CA . SER A 1 145 ? 4.261 12.421 -9.476 1.00 62.19 145 SER A CA 1
ATOM 1144 C C . SER A 1 145 ? 5.686 12.978 -9.582 1.00 62.19 145 SER A C 1
ATOM 1146 O O . SER A 1 145 ? 6.475 12.751 -8.686 1.00 62.19 145 SER A O 1
ATOM 1148 N N . LEU A 1 146 ? 5.992 13.893 -10.513 1.00 57.91 146 LEU A N 1
ATOM 1149 C CA . LEU A 1 146 ? 7.351 14.477 -10.673 1.00 57.91 146 LEU A CA 1
ATOM 1150 C C . LEU A 1 146 ? 8.011 15.082 -9.440 1.00 57.91 146 LEU A C 1
ATOM 1152 O O . LEU A 1 146 ? 9.230 15.212 -9.400 1.00 57.91 146 LEU A O 1
ATOM 1156 N N . SER A 1 147 ? 7.214 15.628 -8.534 1.00 56.09 147 SER A N 1
ATOM 1157 C CA . SER A 1 147 ? 7.731 16.331 -7.369 1.00 56.09 147 SER A CA 1
ATOM 1158 C C . SER A 1 147 ? 7.436 15.573 -6.092 1.00 56.09 147 SER A C 1
ATOM 1160 O O . SER A 1 147 ? 7.730 16.135 -5.035 1.00 56.09 147 SER A O 1
ATOM 1162 N N . GLY A 1 148 ? 6.801 14.388 -6.194 1.00 61.66 148 GLY A N 1
ATOM 1163 C CA . GLY A 1 148 ? 5.953 13.677 -5.221 1.00 61.66 148 GLY A CA 1
ATOM 1164 C C . GLY A 1 148 ? 5.379 14.554 -4.113 1.00 61.66 148 GLY A C 1
ATOM 1165 O O . GLY A 1 148 ? 5.305 14.159 -2.953 1.00 61.66 148 GLY A O 1
ATOM 1166 N N . LYS A 1 149 ? 5.130 15.829 -4.421 1.00 70.50 149 LYS A N 1
ATOM 1167 C CA . LYS A 1 149 ? 4.757 16.824 -3.435 1.00 70.50 149 LYS A CA 1
ATOM 1168 C C . LYS A 1 149 ? 3.291 16.590 -3.198 1.00 70.50 149 LYS A C 1
ATOM 1170 O O . LYS A 1 149 ? 2.518 16.553 -4.157 1.00 70.50 149 LYS A O 1
ATOM 1175 N N . PHE A 1 150 ? 2.938 16.443 -1.937 1.00 78.81 150 PHE A N 1
ATOM 1176 C CA . PHE A 1 150 ? 1.553 16.339 -1.562 1.00 78.81 150 PHE A CA 1
ATOM 1177 C C . PHE A 1 150 ? 0.851 17.689 -1.730 1.00 78.81 150 PHE A C 1
ATOM 1179 O O . PHE A 1 150 ? 1.394 18.750 -1.401 1.00 78.81 150 PHE A O 1
ATOM 1186 N N . PHE A 1 151 ? -0.360 17.632 -2.262 1.00 81.12 151 PHE A N 1
ATOM 1187 C CA . PHE A 1 151 ? -1.263 18.759 -2.397 1.00 81.12 151 PHE A CA 1
ATOM 1188 C C . PHE A 1 151 ? -2.637 18.352 -1.888 1.00 81.12 151 PHE A C 1
ATOM 1190 O O . PHE A 1 151 ? -3.185 17.340 -2.326 1.00 81.12 151 PHE A O 1
ATOM 1197 N N . ASP A 1 152 ? -3.217 19.192 -1.035 1.00 84.00 152 ASP A N 1
ATOM 1198 C CA . ASP A 1 152 ? -4.624 19.082 -0.677 1.00 84.00 152 ASP A CA 1
ATOM 1199 C C . ASP A 1 152 ? -5.507 19.240 -1.915 1.00 84.00 152 ASP A C 1
ATOM 1201 O O . ASP A 1 152 ? -5.277 20.106 -2.769 1.00 84.00 152 ASP A O 1
ATOM 1205 N N . GLY A 1 153 ? -6.575 18.450 -1.971 1.00 81.69 153 GLY A N 1
ATOM 1206 C CA . GLY A 1 153 ? -7.596 18.570 -2.996 1.00 81.69 153 GLY A CA 1
ATOM 1207 C C . GLY A 1 153 ? -7.755 17.334 -3.878 1.00 8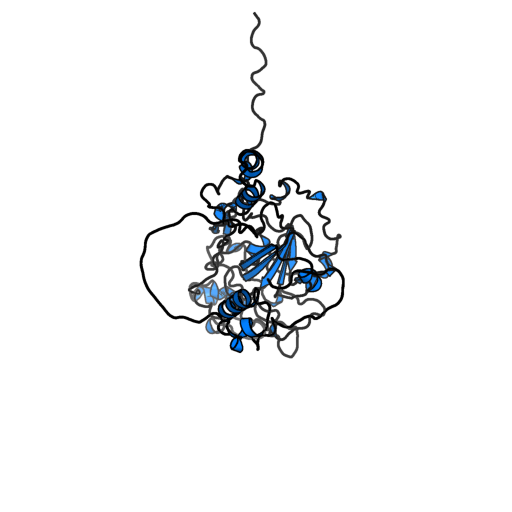1.69 153 GLY A C 1
ATOM 1208 O O . GLY A 1 153 ? -7.109 16.305 -3.673 1.00 81.69 153 GLY A O 1
ATOM 1209 N N . PRO A 1 154 ? -8.647 17.426 -4.881 1.00 79.19 154 PRO A N 1
ATOM 1210 C CA . PRO A 1 154 ? -8.849 16.346 -5.831 1.00 79.19 154 PRO A CA 1
ATOM 1211 C C . PRO A 1 154 ? -7.551 16.066 -6.560 1.00 79.19 154 PRO A C 1
ATOM 1213 O O . PRO A 1 154 ? -6.902 17.007 -7.018 1.00 79.19 154 PRO A O 1
ATOM 1216 N N . THR A 1 155 ? -7.251 14.790 -6.776 1.00 77.50 155 THR A N 1
ATOM 1217 C CA . THR A 1 155 ? -6.245 14.392 -7.754 1.00 77.50 155 THR A CA 1
ATOM 1218 C C . THR A 1 155 ? -6.648 14.923 -9.133 1.00 77.50 155 THR A C 1
ATOM 1220 O O . THR A 1 155 ? -7.717 14.554 -9.636 1.00 77.50 155 THR A O 1
ATOM 1223 N N . PRO A 1 156 ? -5.846 15.792 -9.769 1.00 78.56 156 PRO A N 1
ATOM 1224 C CA . PRO A 1 156 ? -6.122 16.219 -11.127 1.00 78.56 156 PRO A CA 1
ATOM 1225 C C . PRO A 1 156 ? -6.095 15.004 -12.071 1.00 78.56 156 PRO A C 1
ATOM 1227 O O . PRO A 1 156 ? -5.220 14.147 -11.942 1.00 78.56 156 PRO A O 1
ATOM 1230 N N . PRO A 1 157 ? -7.001 14.908 -13.060 1.00 69.12 157 PRO A N 1
ATOM 1231 C CA . PRO A 1 157 ? -7.093 13.726 -13.927 1.00 69.12 157 PRO A CA 1
ATOM 1232 C C . PRO A 1 157 ? -5.799 13.364 -14.672 1.00 69.12 157 PRO A C 1
ATOM 1234 O O . PRO A 1 157 ? -5.620 12.230 -15.097 1.00 69.12 157 PRO A O 1
ATOM 1237 N N . ASN A 1 158 ? -4.900 14.329 -14.848 1.00 70.38 158 ASN A N 1
ATOM 1238 C CA . ASN A 1 158 ? -3.640 14.206 -15.571 1.00 70.38 158 ASN A CA 1
ATOM 1239 C C . ASN A 1 158 ? -2.409 14.021 -14.666 1.00 70.38 158 ASN A C 1
ATOM 1241 O O . ASN A 1 158 ? -1.290 14.112 -15.168 1.00 70.38 158 ASN A O 1
ATOM 1245 N N . THR A 1 159 ? -2.588 13.816 -13.356 1.00 70.19 159 THR A N 1
ATOM 1246 C CA . THR A 1 159 ? -1.471 13.538 -12.434 1.00 70.19 159 THR A CA 1
ATOM 1247 C C . THR A 1 159 ? -1.327 12.064 -12.090 1.00 70.19 159 THR A C 1
ATOM 1249 O O . THR A 1 159 ? -0.276 11.689 -11.590 1.00 70.19 159 THR A O 1
ATOM 1252 N N . LEU A 1 160 ? -2.348 11.239 -12.348 1.00 75.19 160 LEU A N 1
ATOM 1253 C CA . LEU A 1 160 ? -2.228 9.786 -12.242 1.00 75.19 160 LEU A CA 1
ATOM 1254 C C . LEU A 1 160 ? -1.516 9.229 -13.474 1.00 75.19 160 LEU A C 1
ATOM 1256 O O . LEU A 1 160 ? -1.774 9.673 -14.596 1.00 75.19 160 LEU A O 1
ATOM 1260 N N . GLN A 1 161 ? -0.675 8.220 -13.273 1.00 75.88 161 GLN A N 1
ATOM 1261 C CA . GLN A 1 161 ? -0.036 7.470 -14.352 1.00 75.88 161 GLN A CA 1
ATOM 1262 C C . GLN A 1 161 ? -0.258 5.965 -14.157 1.00 75.88 161 GLN A C 1
ATOM 1264 O O . GLN A 1 161 ? 0.690 5.250 -13.843 1.00 75.88 161 GLN A O 1
ATOM 1269 N N . PRO A 1 162 ? -1.501 5.473 -14.315 1.00 81.38 162 PRO A N 1
ATOM 1270 C CA . PRO A 1 162 ? -1.785 4.055 -14.155 1.00 81.38 162 PRO A CA 1
ATOM 1271 C C . PRO A 1 162 ? -0.970 3.241 -15.155 1.00 81.38 162 PRO A C 1
ATOM 1273 O O . PRO A 1 162 ? -0.992 3.555 -16.349 1.00 81.38 162 PRO A O 1
ATOM 1276 N N . LEU A 1 163 ? -0.292 2.200 -14.673 1.00 83.31 163 LEU A N 1
ATOM 1277 C CA . LEU A 1 163 ? 0.461 1.250 -15.496 1.00 83.31 163 LEU A CA 1
ATOM 1278 C C . LEU A 1 163 ? 1.512 1.923 -16.386 1.00 83.31 163 LEU A C 1
ATOM 1280 O O . LEU A 1 163 ? 1.810 1.467 -17.490 1.00 83.31 163 LEU A O 1
ATOM 1284 N N . HIS A 1 164 ? 2.085 3.035 -15.933 1.00 78.25 164 HIS A N 1
ATOM 1285 C CA . HIS A 1 164 ? 3.019 3.799 -16.756 1.00 78.25 164 HIS A CA 1
ATOM 1286 C C . HIS A 1 164 ? 4.274 2.988 -17.129 1.00 78.25 164 HIS A C 1
ATOM 1288 O O . HIS A 1 164 ? 4.816 3.190 -18.221 1.00 78.25 164 HIS A O 1
ATOM 1294 N N . ASP A 1 165 ? 4.676 2.053 -16.260 1.00 79.69 165 ASP A N 1
ATOM 1295 C CA . ASP A 1 165 ? 5.793 1.123 -16.440 1.00 79.69 165 ASP A CA 1
ATOM 1296 C C . ASP A 1 165 ? 5.616 0.224 -17.684 1.00 79.69 165 ASP A C 1
ATOM 1298 O O . ASP A 1 165 ? 6.605 -0.226 -18.256 1.00 79.69 165 ASP A O 1
ATOM 1302 N N . GLU A 1 166 ? 4.387 0.026 -18.190 1.00 83.81 166 GLU A N 1
ATOM 1303 C CA . GLU A 1 166 ? 4.117 -0.719 -19.440 1.00 83.81 166 GLU A CA 1
ATOM 1304 C C . GLU A 1 166 ? 4.770 -0.089 -20.675 1.00 83.81 166 GLU A C 1
ATOM 1306 O O . GLU A 1 166 ? 4.953 -0.740 -21.701 1.00 83.81 166 GLU A O 1
ATOM 1311 N N . ASN A 1 167 ? 5.154 1.183 -20.573 1.00 79.19 167 ASN A N 1
ATOM 1312 C CA . ASN A 1 167 ? 5.831 1.909 -21.640 1.00 79.19 167 ASN A CA 1
ATOM 1313 C C . ASN A 1 167 ? 7.360 1.821 -21.537 1.00 79.19 167 ASN A C 1
ATOM 1315 O O . ASN A 1 167 ? 8.066 2.434 -22.346 1.00 79.19 167 ASN A O 1
ATOM 1319 N N . TYR A 1 168 ? 7.897 1.117 -20.538 1.00 77.44 168 TYR A N 1
ATOM 1320 C CA . TYR A 1 168 ? 9.334 0.968 -20.384 1.00 77.44 168 TYR A CA 1
ATOM 1321 C C . TYR A 1 168 ? 9.939 0.069 -21.462 1.00 77.44 168 TYR A C 1
ATOM 1323 O O . TYR A 1 168 ? 9.393 -0.990 -21.781 1.00 77.44 168 TYR A O 1
ATOM 1331 N N . PRO A 1 169 ? 11.111 0.443 -22.011 1.00 72.94 169 PRO A N 1
ATOM 1332 C CA . PRO A 1 169 ? 11.842 -0.431 -22.912 1.00 72.94 169 PRO A CA 1
ATOM 1333 C C . PRO A 1 169 ? 12.088 -1.798 -22.270 1.00 72.94 169 PRO A C 1
ATOM 1335 O O . PRO A 1 169 ? 12.553 -1.878 -21.136 1.00 72.94 169 PRO A O 1
ATOM 1338 N N . HIS A 1 170 ? 11.826 -2.865 -23.027 1.00 76.25 170 HIS A N 1
ATOM 1339 C CA . HIS A 1 170 ? 12.076 -4.258 -22.630 1.00 76.25 170 HIS A CA 1
ATOM 1340 C C . HIS A 1 170 ? 11.235 -4.792 -21.463 1.00 76.25 170 HIS A C 1
ATOM 1342 O O . HIS A 1 170 ? 11.467 -5.922 -21.036 1.00 76.25 170 HIS A O 1
ATOM 1348 N N . PHE A 1 171 ? 10.250 -4.037 -20.979 1.00 83.75 171 PHE A N 1
ATOM 1349 C CA . PHE A 1 171 ? 9.234 -4.579 -20.092 1.00 83.75 171 PHE A CA 1
ATOM 1350 C C . PHE A 1 171 ? 8.084 -5.145 -20.929 1.00 83.75 171 PHE A C 1
ATOM 1352 O O . PHE A 1 171 ? 7.507 -4.447 -21.759 1.00 83.75 171 PHE A O 1
ATOM 1359 N N . ASP A 1 172 ? 7.784 -6.428 -20.736 1.00 87.31 172 ASP A N 1
ATOM 1360 C CA . ASP A 1 172 ? 6.653 -7.091 -21.378 1.00 87.31 172 ASP A CA 1
ATOM 1361 C C . ASP A 1 172 ? 5.581 -7.398 -20.323 1.00 87.31 172 ASP A C 1
ATOM 1363 O O . ASP A 1 172 ? 5.737 -8.371 -19.574 1.00 87.31 172 ASP A O 1
ATOM 1367 N N . PRO A 1 173 ? 4.487 -6.618 -20.246 1.00 85.81 173 PRO A N 1
ATOM 1368 C CA . PRO A 1 173 ? 3.420 -6.881 -19.285 1.00 85.81 173 PRO A CA 1
ATOM 1369 C C . PRO A 1 173 ? 2.739 -8.236 -19.522 1.00 85.81 173 PRO A C 1
ATOM 1371 O O . PRO A 1 173 ? 2.209 -8.823 -18.581 1.00 85.81 173 PRO A O 1
ATOM 1374 N N . HIS A 1 174 ? 2.795 -8.794 -20.738 1.00 87.44 174 HIS A N 1
ATOM 1375 C CA . HIS A 1 174 ? 2.224 -10.112 -21.032 1.00 87.44 174 HIS A CA 1
ATOM 1376 C C . HIS A 1 174 ? 3.038 -11.271 -20.446 1.00 87.44 174 HIS A C 1
ATOM 1378 O O . HIS A 1 174 ? 2.518 -12.382 -20.326 1.00 87.44 174 HIS A O 1
ATOM 1384 N N . SER A 1 175 ? 4.288 -11.023 -20.044 1.00 89.69 175 SER A N 1
ATOM 1385 C CA . SER A 1 175 ? 5.118 -12.005 -19.338 1.00 89.69 175 SER A CA 1
ATOM 1386 C C . SER A 1 175 ? 4.725 -12.179 -17.864 1.00 89.69 175 SER A C 1
ATOM 1388 O O . SER A 1 175 ? 5.157 -13.131 -17.211 1.00 89.69 175 SER A O 1
ATOM 1390 N N . ILE A 1 176 ? 3.885 -11.285 -17.330 1.00 91.38 176 ILE A N 1
ATOM 1391 C CA . ILE A 1 176 ? 3.412 -11.349 -15.950 1.00 91.38 176 ILE A CA 1
ATOM 1392 C C . ILE A 1 176 ? 2.248 -12.332 -15.865 1.00 91.38 176 ILE A C 1
ATOM 1394 O O . ILE A 1 176 ? 1.140 -12.089 -16.343 1.00 91.38 176 ILE A O 1
ATOM 1398 N N . HIS A 1 177 ? 2.490 -13.452 -15.193 1.00 92.38 177 HIS A N 1
ATOM 1399 C CA . HIS A 1 177 ? 1.452 -14.424 -14.878 1.00 92.38 177 HIS A CA 1
ATOM 1400 C C . HIS A 1 177 ? 0.803 -14.075 -13.543 1.00 92.38 177 HIS A C 1
ATOM 1402 O O . HIS A 1 177 ? 1.307 -14.437 -12.480 1.00 92.38 177 HIS A O 1
ATOM 1408 N N . GLY A 1 178 ? -0.314 -13.353 -13.610 1.00 94.00 178 GLY A N 1
ATOM 1409 C CA . GLY A 1 178 ? -1.087 -13.006 -12.426 1.00 94.00 178 GLY A CA 1
ATOM 1410 C C . GLY A 1 178 ? -1.650 -14.226 -11.694 1.00 94.00 178 GLY A C 1
ATOM 1411 O O . GLY A 1 178 ? -1.694 -15.345 -12.214 1.00 94.00 178 GLY A O 1
ATOM 1412 N N . TRP A 1 179 ? -2.102 -14.001 -10.463 1.00 97.06 179 TRP A N 1
ATOM 1413 C CA . TRP A 1 179 ? -2.729 -15.039 -9.655 1.00 97.06 179 TRP A CA 1
ATOM 1414 C C . TRP A 1 179 ? -3.903 -15.723 -10.377 1.00 97.06 179 TRP A C 1
ATOM 1416 O O . TRP A 1 179 ? -4.680 -15.061 -11.073 1.00 97.06 179 TRP A O 1
ATOM 1426 N N . PRO A 1 180 ? -4.107 -17.038 -10.159 1.00 95.69 180 PRO A N 1
ATOM 1427 C CA . PRO A 1 180 ? -5.287 -17.727 -10.659 1.00 95.69 180 PRO A CA 1
ATOM 1428 C C . PRO A 1 180 ? -6.580 -17.066 -10.171 1.00 95.69 180 PRO A C 1
ATOM 1430 O O . PRO A 1 180 ? -6.673 -16.586 -9.038 1.00 95.69 180 PRO A O 1
ATOM 1433 N N . LYS A 1 181 ? -7.621 -17.097 -11.006 1.00 93.75 181 LYS A N 1
ATOM 1434 C CA . LYS A 1 181 ? -8.951 -16.602 -10.630 1.00 93.75 181 LYS A CA 1
ATOM 1435 C C . LYS A 1 181 ? -9.437 -17.289 -9.344 1.00 93.75 181 LYS A C 1
ATOM 1437 O O . LYS A 1 181 ? -9.383 -18.510 -9.242 1.00 93.75 181 LYS A O 1
ATOM 1442 N N . GLY A 1 182 ? -9.928 -16.499 -8.388 1.00 94.06 182 GLY A N 1
ATOM 1443 C CA . GLY A 1 182 ? -10.412 -16.981 -7.086 1.00 94.06 182 GLY A CA 1
ATOM 1444 C C . GLY A 1 182 ? -9.311 -17.244 -6.053 1.00 94.06 182 GLY A C 1
ATOM 1445 O O . GLY A 1 182 ? -9.609 -17.510 -4.893 1.00 94.06 182 GLY A O 1
ATOM 1446 N N . ALA A 1 183 ? -8.028 -17.116 -6.412 1.00 96.00 183 ALA A N 1
ATOM 1447 C CA . ALA A 1 183 ? -6.941 -17.301 -5.451 1.00 96.00 183 ALA A CA 1
ATOM 1448 C C . ALA A 1 183 ? -6.957 -16.263 -4.315 1.00 96.00 183 ALA A C 1
ATOM 1450 O O . ALA A 1 183 ? -6.502 -16.557 -3.214 1.00 96.00 183 ALA A O 1
ATOM 1451 N N . ALA A 1 184 ? -7.507 -15.070 -4.563 1.00 94.88 184 ALA A N 1
ATOM 1452 C CA . ALA A 1 184 ? -7.663 -14.034 -3.547 1.00 94.88 184 ALA A CA 1
ATOM 1453 C C . ALA A 1 184 ? -8.766 -14.352 -2.515 1.00 94.88 184 ALA A C 1
ATOM 1455 O O . ALA A 1 184 ? -8.720 -13.823 -1.406 1.00 94.88 184 ALA A O 1
ATOM 1456 N N . ASP A 1 185 ? -9.718 -15.241 -2.830 1.00 92.56 185 ASP A N 1
ATOM 1457 C CA . ASP A 1 185 ? -10.919 -15.474 -2.011 1.00 92.56 185 ASP A CA 1
ATOM 1458 C C . ASP A 1 185 ? -10.583 -16.020 -0.616 1.00 92.56 185 ASP A C 1
ATOM 1460 O O . ASP A 1 185 ? -11.284 -15.737 0.350 1.00 92.56 185 ASP A O 1
ATOM 1464 N N . ARG A 1 186 ? -9.463 -16.741 -0.465 1.00 91.38 186 ARG A N 1
ATOM 1465 C CA . ARG A 1 186 ? -8.997 -17.230 0.849 1.00 91.38 186 ARG A CA 1
ATOM 1466 C C . ARG A 1 186 ? -8.608 -16.115 1.823 1.00 91.38 186 ARG A C 1
ATOM 1468 O O . ARG A 1 186 ? -8.516 -16.365 3.021 1.00 91.38 186 ARG A O 1
ATOM 1475 N N . PHE A 1 187 ? -8.368 -14.911 1.312 1.00 93.19 187 PHE A N 1
ATOM 1476 C CA . PHE A 1 187 ? -8.065 -13.726 2.107 1.00 93.19 187 PHE A CA 1
ATOM 1477 C C . PHE A 1 187 ? -9.302 -12.845 2.328 1.00 93.19 187 PHE A C 1
ATOM 1479 O O . PHE A 1 187 ? -9.190 -11.758 2.886 1.00 93.19 187 PHE A O 1
ATOM 1486 N N . VAL A 1 188 ? -10.485 -13.302 1.905 1.00 91.50 188 VAL A N 1
ATOM 1487 C CA . VAL A 1 188 ? -11.760 -12.610 2.093 1.00 91.50 188 VAL A CA 1
ATOM 1488 C C . VAL A 1 188 ? -12.646 -13.455 3.000 1.00 91.50 188 VAL A C 1
ATOM 1490 O O . VAL A 1 188 ? -13.150 -14.502 2.609 1.00 91.50 188 VAL A O 1
ATOM 1493 N N . TRP A 1 189 ? -12.866 -12.994 4.229 1.00 90.06 189 TRP A N 1
ATOM 1494 C CA . TRP A 1 189 ? -13.674 -13.715 5.226 1.00 90.06 189 TRP A CA 1
ATOM 1495 C C . TRP A 1 189 ? -14.843 -12.905 5.785 1.00 90.06 189 TRP A C 1
ATOM 1497 O O . TRP A 1 189 ? -15.565 -13.358 6.671 1.00 90.06 189 TRP A O 1
ATOM 1507 N N . GLY A 1 190 ? -15.053 -11.698 5.275 1.00 86.50 190 GLY A N 1
ATOM 1508 C CA . GLY A 1 190 ? -16.181 -10.869 5.647 1.00 86.50 190 GLY A CA 1
ATOM 1509 C C . GLY A 1 190 ? -16.183 -9.556 4.886 1.00 86.50 190 GLY A C 1
ATOM 1510 O O . GLY A 1 190 ? -15.280 -9.258 4.106 1.00 86.50 190 GLY A O 1
ATOM 1511 N N . LYS A 1 191 ? -17.233 -8.767 5.105 1.00 88.19 191 LYS A N 1
ATOM 1512 C CA . LYS A 1 191 ? -17.342 -7.440 4.509 1.00 88.19 191 LYS A CA 1
ATOM 1513 C C . LYS A 1 191 ? -16.467 -6.468 5.292 1.00 88.19 191 LYS A C 1
ATOM 1515 O O . LYS A 1 191 ? -16.860 -6.026 6.367 1.00 88.19 191 LYS A O 1
ATOM 1520 N N . GLU A 1 192 ? -15.310 -6.133 4.740 1.00 86.25 192 GLU A N 1
ATOM 1521 C CA . GLU A 1 192 ? -14.431 -5.124 5.323 1.00 86.25 192 GLU A CA 1
ATOM 1522 C C . GLU A 1 192 ? -14.820 -3.695 4.897 1.00 86.25 192 GLU A C 1
ATOM 1524 O O . GLU A 1 192 ? -15.390 -3.491 3.819 1.00 86.25 192 GLU A O 1
ATOM 1529 N N . PRO A 1 193 ? -14.483 -2.678 5.709 1.00 90.06 193 PRO A N 1
ATOM 1530 C CA . PRO A 1 193 ? -14.587 -1.278 5.320 1.00 90.06 193 PRO A CA 1
ATOM 1531 C C . PRO A 1 193 ? -13.670 -0.916 4.137 1.00 90.06 193 PRO A C 1
ATOM 1533 O O . PRO A 1 193 ? -12.711 -1.629 3.846 1.00 90.06 193 PRO A O 1
ATOM 1536 N N . PRO A 1 194 ? -13.890 0.228 3.465 1.00 86.88 194 PRO A N 1
ATOM 1537 C CA . PRO A 1 194 ? -13.066 0.648 2.325 1.00 86.88 194 PRO A CA 1
ATOM 1538 C C . PRO A 1 194 ? -11.607 0.998 2.655 1.00 86.88 194 PRO A C 1
ATOM 1540 O O . PRO A 1 194 ? -10.801 1.118 1.739 1.00 86.88 194 PRO A O 1
ATOM 1543 N N . HIS A 1 195 ? -11.239 1.123 3.931 1.00 92.75 195 HIS A N 1
ATOM 1544 C CA . HIS A 1 195 ? -9.867 1.389 4.359 1.00 92.75 195 HIS A CA 1
ATOM 1545 C C . HIS A 1 195 ? -9.444 0.453 5.484 1.00 92.75 195 HIS A C 1
ATOM 1547 O O . HIS A 1 195 ? -10.281 -0.190 6.111 1.00 92.75 195 HIS A O 1
ATOM 1553 N N . ILE A 1 196 ? -8.137 0.388 5.708 1.00 95.00 196 ILE A N 1
ATOM 1554 C CA . ILE A 1 196 ? -7.516 -0.415 6.749 1.00 95.00 196 ILE A CA 1
ATOM 1555 C C . ILE A 1 196 ? -7.824 0.199 8.121 1.00 95.00 196 ILE A C 1
ATOM 1557 O O . ILE A 1 196 ? -7.927 1.416 8.265 1.00 95.00 196 ILE A O 1
ATOM 1561 N N . LYS A 1 197 ? -7.962 -0.654 9.136 1.00 93.75 197 LYS A N 1
ATOM 1562 C CA . LYS A 1 197 ? -8.121 -0.229 10.525 1.00 93.75 197 LYS A CA 1
ATOM 1563 C C . LYS A 1 197 ? -6.849 0.460 11.029 1.00 93.75 197 LYS A C 1
ATOM 1565 O O . LYS A 1 197 ? -5.773 -0.126 10.976 1.00 93.75 197 LYS A O 1
ATOM 1570 N N . CYS A 1 198 ? -6.992 1.640 11.622 1.00 93.62 198 CYS A N 1
ATOM 1571 C CA . CYS A 1 198 ? -5.923 2.296 12.369 1.00 93.62 198 CYS A CA 1
ATOM 1572 C C . CYS A 1 198 ? -5.931 1.804 13.813 1.00 93.62 198 CYS A C 1
ATOM 1574 O O . CYS A 1 198 ? -6.474 2.448 14.710 1.00 93.62 198 CYS A O 1
ATOM 1576 N N . GLY A 1 199 ? -5.445 0.596 14.046 1.00 92.44 199 GLY A N 1
ATOM 1577 C CA . GLY A 1 199 ? -5.514 0.010 15.374 1.00 92.44 199 GLY A CA 1
ATOM 1578 C C . GLY A 1 199 ? -5.164 -1.459 15.390 1.00 92.44 199 GLY A C 1
ATOM 1579 O O . GLY A 1 199 ? -5.406 -2.180 14.425 1.00 92.44 199 GLY A O 1
ATOM 1580 N N . LEU A 1 200 ? -4.693 -1.902 16.552 1.00 93.25 200 LEU A N 1
ATOM 1581 C CA . LEU A 1 200 ? -4.477 -3.311 16.870 1.00 93.25 200 LEU A CA 1
ATOM 1582 C C . LEU A 1 200 ? -5.749 -4.151 16.666 1.00 93.25 200 LEU A C 1
ATOM 1584 O O . LEU A 1 200 ? -6.861 -3.615 16.782 1.00 93.25 200 LEU A O 1
ATOM 1588 N N . PRO A 1 201 ? -5.633 -5.481 16.491 1.00 90.88 201 PRO A N 1
ATOM 1589 C CA . PRO A 1 201 ? -6.772 -6.362 16.231 1.00 90.88 201 PRO A CA 1
ATOM 1590 C C . PRO A 1 201 ? -7.928 -6.193 17.215 1.00 90.88 201 PRO A C 1
ATOM 1592 O O . PRO A 1 201 ? -9.060 -5.924 16.812 1.00 90.88 201 PRO A O 1
ATOM 1595 N N . CYS A 1 202 ? -7.632 -6.247 18.513 1.00 86.81 202 CYS A N 1
ATOM 1596 C CA . CYS A 1 202 ? -8.633 -6.133 19.571 1.00 86.81 202 CYS A CA 1
ATOM 1597 C C . CYS A 1 202 ? -8.839 -4.701 20.083 1.00 86.81 202 CYS A C 1
ATOM 1599 O O . CYS A 1 202 ? -9.681 -4.489 20.951 1.00 86.81 202 CYS A O 1
ATOM 1601 N N . GLY A 1 203 ? -8.099 -3.723 19.554 1.00 85.25 203 GLY A N 1
ATOM 1602 C CA . GLY A 1 203 ? -8.195 -2.321 19.957 1.00 85.25 203 GLY A CA 1
ATOM 1603 C C . GLY A 1 203 ? -9.321 -1.542 19.261 1.00 85.25 203 GLY A C 1
ATOM 1604 O O . GLY A 1 203 ? -9.955 -2.047 18.323 1.00 85.25 203 GLY A O 1
ATOM 1605 N N . PRO A 1 204 ? -9.571 -0.290 19.683 1.00 85.69 204 PRO A N 1
ATOM 1606 C CA . PRO A 1 204 ? -10.419 0.642 18.942 1.00 85.69 204 PRO A CA 1
ATOM 1607 C C . PRO A 1 204 ? -9.790 0.999 17.583 1.00 85.69 204 PRO A C 1
ATOM 1609 O O . PRO A 1 204 ? -8.574 0.894 17.412 1.00 85.69 204 PRO A O 1
ATOM 1612 N N . ASN A 1 205 ? -10.612 1.427 16.623 1.00 90.00 205 ASN A N 1
ATOM 1613 C CA . ASN A 1 205 ? -10.130 2.071 15.408 1.00 90.00 205 ASN A CA 1
ATOM 1614 C C . ASN A 1 205 ? -9.851 3.531 15.763 1.00 90.00 205 ASN A C 1
ATOM 1616 O O . ASN A 1 205 ? -10.767 4.264 16.123 1.00 90.00 205 ASN A O 1
ATOM 1620 N N . LYS A 1 206 ? -8.585 3.923 15.698 1.00 89.81 206 LYS A N 1
ATOM 1621 C CA . LYS A 1 206 ? -8.094 5.239 16.101 1.00 89.81 206 LYS A CA 1
ATOM 1622 C C . LYS A 1 206 ? -8.053 6.241 14.947 1.00 89.81 206 LYS A C 1
ATOM 1624 O O . LYS A 1 206 ? -7.571 7.343 15.177 1.00 89.81 206 LYS A O 1
ATOM 1629 N N . ASP A 1 207 ? -8.571 5.892 13.760 1.00 89.50 207 ASP A N 1
ATOM 1630 C CA . ASP A 1 207 ? -8.654 6.824 12.626 1.00 89.50 207 ASP A CA 1
ATOM 1631 C C . ASP A 1 207 ? -9.408 8.089 13.074 1.00 89.50 207 ASP A C 1
ATOM 1633 O O . ASP A 1 207 ? -10.611 8.011 13.352 1.00 89.50 207 ASP A O 1
ATOM 1637 N N . PRO A 1 208 ? -8.733 9.252 13.156 1.00 84.12 208 PRO A N 1
ATOM 1638 C CA . PRO A 1 208 ? -9.354 10.493 13.615 1.00 84.12 208 PRO A CA 1
ATOM 1639 C C . PRO A 1 208 ? -10.352 11.065 12.594 1.00 84.12 208 PRO A C 1
ATOM 1641 O O . PRO A 1 208 ? -11.018 12.067 12.861 1.00 84.12 208 PRO A O 1
ATOM 1644 N N . GLY A 1 209 ? -10.482 10.447 11.417 1.00 84.50 209 GLY A N 1
ATOM 1645 C CA . GLY A 1 209 ? -11.388 10.874 10.365 1.00 84.50 209 GLY A CA 1
ATOM 1646 C C . GLY A 1 209 ? -10.887 12.133 9.676 1.00 84.50 209 GLY A C 1
ATOM 1647 O O . GLY A 1 209 ? -9.700 12.270 9.395 1.00 84.50 209 GLY A O 1
ATOM 1648 N N . MET A 1 210 ? -11.796 13.050 9.361 1.00 82.25 210 MET A N 1
ATOM 1649 C CA . MET A 1 210 ? -11.479 14.307 8.685 1.00 82.25 210 MET A CA 1
ATOM 1650 C C . MET A 1 210 ? -12.106 15.479 9.426 1.00 82.25 210 MET A C 1
ATOM 1652 O O . MET A 1 210 ? -13.205 15.362 9.973 1.00 82.25 210 MET A O 1
ATOM 1656 N N . LYS A 1 211 ? -11.446 16.640 9.397 1.00 79.81 211 LYS A N 1
ATOM 1657 C CA . LYS A 1 211 ? -12.038 17.882 9.907 1.00 79.81 211 LYS A CA 1
ATOM 1658 C C . LYS A 1 211 ? -13.155 18.369 8.978 1.00 79.81 211 LYS A C 1
ATOM 1660 O O . LYS A 1 211 ? -13.023 18.367 7.753 1.00 79.81 211 LYS A O 1
ATOM 1665 N N . ALA A 1 212 ? -14.257 18.836 9.562 1.00 76.44 212 ALA A N 1
ATOM 1666 C CA . ALA A 1 212 ? -15.378 19.383 8.803 1.00 76.44 212 ALA A CA 1
ATOM 1667 C C . ALA A 1 212 ? -14.962 20.620 7.981 1.00 76.44 212 ALA A C 1
ATOM 1669 O O . ALA A 1 212 ? -14.291 21.519 8.490 1.00 76.44 212 ALA A O 1
ATOM 1670 N N . GLY A 1 213 ? -15.394 20.674 6.716 1.00 74.81 213 GLY A N 1
ATOM 1671 C CA . GLY A 1 213 ? -15.094 21.777 5.790 1.00 74.81 213 GLY A CA 1
ATOM 1672 C C . GLY A 1 213 ? -13.798 21.611 4.990 1.00 74.81 213 GLY A C 1
ATOM 1673 O O . GLY A 1 213 ? -13.518 22.427 4.119 1.00 74.81 213 GLY A O 1
ATOM 1674 N N . VAL A 1 214 ? -13.040 20.545 5.242 1.00 77.44 214 VAL A N 1
ATOM 1675 C CA . VAL A 1 214 ? -11.836 20.187 4.483 1.00 77.44 214 VAL A CA 1
ATOM 1676 C C . VAL A 1 214 ? -12.210 19.361 3.241 1.00 77.44 214 VAL A C 1
ATOM 1678 O O . VAL A 1 214 ? -13.254 18.693 3.221 1.00 77.44 214 VAL A O 1
ATOM 1681 N N . TYR A 1 215 ? -11.394 19.409 2.181 1.00 79.25 215 TYR A N 1
ATOM 1682 C CA . TYR A 1 215 ? -11.625 18.636 0.957 1.00 79.25 215 TYR A CA 1
ATOM 1683 C C . TYR A 1 215 ? -11.730 17.134 1.255 1.00 79.25 215 TYR A C 1
ATOM 1685 O O . TYR A 1 215 ? -10.871 16.578 1.930 1.00 79.25 215 TYR A O 1
ATOM 1693 N N . GLY A 1 216 ? -12.790 16.486 0.761 1.00 71.25 216 GLY A N 1
ATOM 1694 C CA . GLY A 1 216 ? -13.079 15.072 1.030 1.00 71.25 216 GLY A CA 1
ATOM 1695 C C . GLY A 1 216 ? -13.877 14.801 2.313 1.00 71.25 216 GLY A C 1
ATOM 1696 O O . GLY A 1 216 ? -14.317 13.676 2.508 1.00 71.25 216 GLY A O 1
ATOM 1697 N N . SER A 1 217 ? -14.163 15.808 3.155 1.00 70.06 217 SER A N 1
ATOM 1698 C CA . SER A 1 217 ? -14.766 15.599 4.494 1.00 70.06 217 SER A CA 1
ATOM 1699 C C . SER A 1 217 ? -16.141 14.921 4.494 1.00 70.06 217 SER A C 1
ATOM 1701 O O . SER A 1 217 ? -16.503 14.267 5.464 1.00 70.06 217 SER A O 1
ATOM 1703 N N . LYS A 1 218 ? -16.913 15.031 3.406 1.00 71.62 218 LYS A N 1
ATOM 1704 C CA . LYS A 1 218 ? -18.197 14.319 3.242 1.00 71.62 218 LYS A CA 1
ATOM 1705 C C . LYS A 1 218 ? -18.045 12.887 2.714 1.00 71.62 218 LYS A C 1
ATOM 1707 O O . LYS A 1 218 ? -19.023 12.148 2.694 1.00 71.62 218 LYS A O 1
ATOM 1712 N N . MET A 1 219 ? -16.859 12.524 2.229 1.00 69.38 219 MET A N 1
ATOM 1713 C CA . MET A 1 219 ? -16.574 11.253 1.555 1.00 69.38 219 MET A CA 1
ATOM 1714 C C . MET A 1 219 ? -15.947 10.211 2.489 1.00 69.38 219 MET A C 1
ATOM 1716 O O . MET A 1 219 ? -15.887 9.041 2.115 1.00 69.38 219 MET A O 1
ATOM 1720 N N . TRP A 1 220 ? -15.499 10.602 3.688 1.00 82.81 220 TRP A N 1
ATOM 1721 C CA . TRP A 1 220 ? -14.836 9.698 4.627 1.00 82.81 220 TRP A CA 1
ATOM 1722 C C . TRP A 1 220 ? -15.392 9.791 6.039 1.00 82.81 220 TRP A C 1
ATOM 1724 O O . TRP A 1 220 ? -15.413 10.859 6.649 1.00 82.81 220 TRP A O 1
ATOM 1734 N N . ALA A 1 221 ? -15.754 8.634 6.582 1.00 83.19 221 ALA A N 1
ATOM 1735 C CA . ALA A 1 221 ? -16.011 8.450 7.997 1.00 83.19 221 ALA A CA 1
ATOM 1736 C C . ALA A 1 221 ? -15.292 7.172 8.460 1.00 83.19 221 ALA A C 1
ATOM 1738 O O . ALA A 1 221 ? -15.448 6.132 7.810 1.00 83.19 221 ALA A O 1
ATOM 1739 N N . PRO A 1 222 ? -14.526 7.220 9.566 1.00 87.19 222 PRO A N 1
ATOM 1740 C CA . PRO A 1 222 ? -13.941 6.032 10.171 1.00 87.19 222 PRO A CA 1
ATOM 1741 C C . PRO A 1 222 ? -14.995 4.962 10.457 1.00 87.19 222 PRO A C 1
ATOM 1743 O O . PRO A 1 222 ? -16.020 5.231 11.086 1.00 87.19 222 PRO A O 1
ATOM 1746 N N . ALA A 1 223 ? -14.733 3.729 10.031 1.00 88.94 223 ALA A N 1
ATOM 1747 C CA . ALA A 1 223 ? -15.558 2.595 10.428 1.00 88.94 223 ALA A CA 1
ATOM 1748 C C . ALA A 1 223 ? -15.256 2.195 11.887 1.00 88.94 223 ALA A C 1
ATOM 1750 O O . ALA A 1 223 ? -14.099 2.277 12.310 1.00 88.94 223 ALA A O 1
ATOM 1751 N N . PRO A 1 224 ? -16.245 1.724 12.664 1.00 85.38 224 PRO A N 1
ATOM 1752 C CA . PRO A 1 224 ? -15.993 1.223 14.013 1.00 85.38 224 PRO A CA 1
ATOM 1753 C C . PRO A 1 224 ? -15.150 -0.061 13.977 1.00 85.38 224 PRO A C 1
ATOM 1755 O O . PRO A 1 224 ? -15.184 -0.802 12.994 1.00 85.38 224 PRO A O 1
ATOM 1758 N N . SER A 1 225 ? -14.454 -0.388 15.073 1.00 86.25 225 SER A N 1
ATOM 1759 C CA . SER A 1 225 ? -13.672 -1.638 15.176 1.00 86.25 225 SER A CA 1
ATOM 1760 C C . SER A 1 225 ? -14.474 -2.897 14.863 1.00 86.25 225 SER A C 1
ATOM 1762 O O . SER A 1 225 ? -13.936 -3.831 14.279 1.00 86.25 225 SER A O 1
ATOM 1764 N N . SER A 1 226 ? -15.759 -2.923 15.222 1.00 85.00 226 SER A N 1
ATOM 1765 C CA . SER A 1 226 ? -16.657 -4.055 14.970 1.00 85.00 226 SER A CA 1
ATOM 1766 C C . SER A 1 226 ? -16.914 -4.325 13.486 1.00 85.00 226 SER A C 1
ATOM 1768 O O . SER A 1 226 ? -17.397 -5.401 13.147 1.00 85.00 226 SER A O 1
ATOM 1770 N N . ALA A 1 227 ? -16.591 -3.378 12.601 1.00 89.25 227 ALA A N 1
ATOM 1771 C CA . ALA A 1 227 ? -16.708 -3.559 11.160 1.00 89.25 227 ALA A CA 1
ATOM 1772 C C . ALA A 1 227 ? -15.546 -4.364 10.554 1.00 89.25 227 ALA A C 1
ATOM 1774 O O . ALA A 1 227 ? -15.629 -4.734 9.389 1.00 89.25 227 ALA A O 1
ATOM 1775 N N . TYR A 1 228 ? -14.480 -4.637 11.315 1.00 91.56 228 TYR A N 1
ATOM 1776 C CA . TYR A 1 228 ? -13.311 -5.393 10.860 1.00 91.56 228 TYR A CA 1
ATOM 1777 C C . TYR A 1 228 ? -13.369 -6.823 11.418 1.00 91.56 228 TYR A C 1
ATOM 1779 O O . TYR A 1 228 ? -12.962 -7.047 12.562 1.00 91.56 228 TYR A O 1
ATOM 1787 N N . PRO A 1 229 ? -13.909 -7.796 10.661 1.00 89.94 229 PRO A N 1
ATOM 1788 C CA . PRO A 1 229 ? -14.048 -9.164 11.140 1.00 89.94 229 PRO A CA 1
ATOM 1789 C C . PRO A 1 229 ? -12.680 -9.828 11.308 1.00 89.94 229 PRO A C 1
ATOM 1791 O O . PRO A 1 229 ? -11.780 -9.638 10.489 1.00 89.94 229 PRO A O 1
ATOM 1794 N N . PHE A 1 230 ? -12.539 -10.656 12.341 1.00 89.94 230 PHE A N 1
ATOM 1795 C CA . PHE A 1 230 ? -11.341 -11.473 12.514 1.00 89.94 230 PHE A CA 1
ATOM 1796 C C . PHE A 1 230 ? -11.247 -12.553 11.428 1.00 89.94 230 PHE A C 1
ATOM 1798 O O . PHE A 1 230 ? -12.280 -13.118 11.050 1.00 89.94 230 PHE A O 1
ATOM 1805 N N . PRO A 1 231 ? -10.030 -12.893 10.972 1.00 91.19 231 PRO A N 1
ATOM 1806 C CA . PRO A 1 231 ? -9.835 -14.016 10.071 1.00 91.19 231 PRO A CA 1
ATOM 1807 C C . PRO A 1 231 ? -10.283 -15.342 10.714 1.00 91.19 231 PRO A C 1
ATOM 1809 O O . PRO A 1 231 ? -10.117 -15.530 11.926 1.00 91.19 231 PRO A O 1
ATOM 1812 N N . PRO A 1 232 ? -10.809 -16.302 9.931 1.00 86.06 232 PRO A N 1
ATOM 1813 C CA . PRO A 1 232 ? -11.181 -17.615 10.433 1.00 86.06 232 PRO A CA 1
ATOM 1814 C C . PRO A 1 232 ? -9.982 -18.303 11.080 1.00 86.06 232 PRO A C 1
ATOM 1816 O O . PRO A 1 232 ? -8.889 -18.324 10.517 1.00 86.06 232 PRO A O 1
ATOM 1819 N N . ASN A 1 233 ? -10.190 -18.893 12.257 1.00 84.12 233 ASN A N 1
ATOM 1820 C CA . ASN A 1 233 ? -9.150 -19.584 13.029 1.00 84.12 233 ASN A CA 1
ATOM 1821 C C . ASN A 1 233 ? -7.962 -18.701 13.460 1.00 84.12 233 ASN A C 1
ATOM 1823 O O . ASN A 1 233 ? -6.954 -19.232 13.935 1.00 84.12 233 ASN A O 1
ATOM 1827 N N . TRP A 1 234 ? -8.066 -17.374 13.332 1.00 88.00 234 TRP A N 1
ATOM 1828 C CA . TRP A 1 234 ? -7.052 -16.457 13.836 1.00 88.00 234 TRP A CA 1
ATOM 1829 C C . TRP A 1 234 ? -6.963 -16.542 15.362 1.00 88.00 234 TRP A C 1
ATOM 1831 O O . TRP A 1 234 ? -7.977 -16.595 16.062 1.00 88.00 234 TRP A O 1
ATOM 1841 N N . LYS A 1 235 ? -5.732 -16.557 15.880 1.00 85.69 235 LYS A N 1
ATOM 1842 C CA . LYS A 1 235 ? -5.452 -16.582 17.315 1.00 85.69 235 LYS A CA 1
ATOM 1843 C C . LYS A 1 235 ? -4.662 -15.336 17.694 1.00 85.69 235 LYS A C 1
ATOM 1845 O O . LYS A 1 235 ? -3.653 -15.066 17.042 1.00 85.69 235 LYS A O 1
ATOM 1850 N N . PRO A 1 236 ? -5.066 -14.622 18.754 1.00 86.56 236 PRO A N 1
ATOM 1851 C CA . PRO A 1 236 ? -4.330 -13.461 19.203 1.00 86.56 236 PRO A CA 1
ATOM 1852 C C . PRO A 1 236 ? -2.962 -13.867 19.745 1.00 86.56 236 PRO A C 1
ATOM 1854 O O . PRO A 1 236 ? -2.800 -14.855 20.464 1.00 86.56 236 PRO A O 1
ATOM 1857 N N . THR A 1 237 ? -1.976 -13.058 19.412 1.00 85.56 237 THR A N 1
ATOM 1858 C CA . THR A 1 237 ? -0.635 -13.059 19.977 1.00 85.56 237 THR A CA 1
ATOM 1859 C C . THR A 1 237 ? -0.535 -11.978 21.061 1.00 85.56 237 THR A C 1
ATOM 1861 O O . THR A 1 237 ? -1.379 -11.080 21.126 1.00 85.56 237 THR A O 1
ATOM 1864 N N . PRO A 1 238 ? 0.518 -11.981 21.900 1.00 84.81 238 PRO A N 1
ATOM 1865 C CA . PRO A 1 238 ? 0.727 -10.913 22.882 1.00 84.81 238 PRO A CA 1
ATOM 1866 C C . PRO A 1 238 ? 0.790 -9.503 22.275 1.00 84.81 238 PRO A C 1
ATOM 1868 O O . PRO A 1 238 ? 0.471 -8.531 22.955 1.00 84.81 238 PRO A O 1
ATOM 1871 N N . ARG A 1 239 ? 1.172 -9.382 20.995 1.00 87.12 239 ARG A N 1
ATOM 1872 C CA . ARG A 1 239 ? 1.235 -8.096 20.290 1.00 87.12 239 ARG A CA 1
ATOM 1873 C C . ARG A 1 239 ? -0.151 -7.496 20.040 1.00 87.12 239 ARG A C 1
ATOM 1875 O O . ARG A 1 239 ? -0.271 -6.280 19.980 1.00 87.12 239 ARG A O 1
ATOM 1882 N N . ASP A 1 240 ? -1.193 -8.321 19.981 1.00 86.31 240 ASP A N 1
ATOM 1883 C CA . ASP A 1 240 ? -2.545 -7.906 19.585 1.00 86.31 240 ASP A CA 1
ATOM 1884 C C . ASP A 1 240 ? -3.360 -7.279 20.724 1.00 86.31 240 ASP A C 1
ATOM 1886 O O . ASP A 1 240 ? -4.455 -6.762 20.494 1.00 86.31 240 ASP A O 1
ATOM 1890 N N . GLN A 1 241 ? -2.818 -7.324 21.951 1.00 81.69 241 GLN A N 1
ATOM 1891 C CA . GLN A 1 241 ? -3.392 -6.744 23.173 1.00 81.69 241 GLN A CA 1
ATOM 1892 C C . GLN A 1 241 ? -4.855 -7.154 23.422 1.00 81.69 241 GLN A C 1
ATOM 1894 O O . GLN A 1 241 ? -5.664 -6.383 23.937 1.00 81.69 241 GLN A O 1
ATOM 1899 N N . CYS A 1 242 ? -5.205 -8.387 23.054 1.00 82.06 242 CYS A N 1
ATOM 1900 C CA . CYS A 1 242 ? -6.542 -8.925 23.265 1.00 82.06 242 CYS A CA 1
ATOM 1901 C C . CYS A 1 242 ? -6.781 -9.301 24.739 1.00 82.06 242 CYS A C 1
ATOM 1903 O O . CYS A 1 242 ? -5.855 -9.764 25.414 1.00 82.06 242 CYS A O 1
ATOM 1905 N N . PRO A 1 243 ? -8.018 -9.151 25.251 1.00 75.56 243 PRO A N 1
ATOM 1906 C CA . PRO A 1 243 ? -8.401 -9.674 26.560 1.00 75.56 243 PRO A CA 1
ATOM 1907 C C . PRO A 1 243 ? -8.187 -11.193 26.666 1.00 75.56 243 PRO A C 1
ATOM 1909 O O . PRO A 1 243 ? -8.199 -11.906 25.662 1.00 75.56 243 PRO A O 1
ATOM 1912 N N . LYS A 1 244 ? -8.045 -11.700 27.901 1.00 63.19 244 LYS A N 1
ATOM 1913 C CA . LYS A 1 244 ? -7.769 -13.124 28.187 1.00 63.19 244 LYS A CA 1
ATOM 1914 C C . LYS A 1 244 ? -8.816 -14.102 27.619 1.00 63.19 244 LYS A C 1
ATOM 1916 O O . LYS A 1 244 ? -8.460 -15.248 27.371 1.00 63.19 244 LYS A O 1
ATOM 1921 N N . ASP A 1 245 ? -10.037 -13.635 27.342 1.00 59.62 245 ASP A N 1
ATOM 1922 C CA . ASP A 1 245 ? -11.162 -14.456 26.862 1.00 59.62 245 ASP A CA 1
ATOM 1923 C C . ASP A 1 245 ? -11.438 -14.342 25.342 1.00 59.62 245 ASP A C 1
ATOM 1925 O O . ASP A 1 245 ? -12.503 -14.730 24.866 1.00 59.62 245 ASP A O 1
ATOM 1929 N N . GLY A 1 246 ? -10.471 -13.868 24.543 1.00 60.50 246 GLY A N 1
ATOM 1930 C CA . GLY A 1 246 ? -10.443 -14.123 23.094 1.00 60.50 246 GLY A CA 1
ATOM 1931 C C . GLY A 1 246 ? -10.882 -12.982 22.166 1.00 60.50 246 GLY A C 1
ATOM 1932 O O . GLY A 1 246 ? -10.907 -11.816 22.550 1.00 60.50 246 GLY A O 1
ATOM 1933 N N . THR A 1 247 ? -11.163 -13.353 20.904 1.00 57.25 247 THR A N 1
ATOM 1934 C CA . THR A 1 247 ? -11.388 -12.532 19.684 1.00 57.25 247 THR A CA 1
ATOM 1935 C C . THR A 1 247 ? -12.651 -11.664 19.712 1.00 57.25 247 THR A C 1
ATOM 1937 O O . THR A 1 247 ? -13.283 -11.418 18.686 1.00 57.25 247 THR A O 1
ATOM 1940 N N . ILE A 1 248 ? -13.077 -11.226 20.889 1.00 56.50 248 ILE A N 1
ATOM 1941 C CA . ILE A 1 248 ? -14.110 -10.212 21.030 1.00 56.50 248 ILE A CA 1
ATOM 1942 C C . ILE A 1 248 ? -13.355 -8.880 20.953 1.00 56.50 248 ILE A C 1
ATOM 1944 O O . ILE A 1 248 ? -12.504 -8.637 21.815 1.00 56.50 248 ILE A O 1
ATOM 1948 N N . PRO A 1 249 ? -13.592 -8.029 19.929 1.00 54.09 249 PRO A N 1
ATOM 1949 C CA . PRO A 1 249 ? -12.999 -6.697 19.911 1.00 54.09 249 PRO A CA 1
ATOM 1950 C C . PRO A 1 249 ? -13.332 -6.028 21.242 1.00 54.09 249 PRO A C 1
ATOM 1952 O O . PRO A 1 249 ? -14.474 -6.148 21.696 1.00 54.09 249 PRO A O 1
ATOM 1955 N N . ALA A 1 250 ? -12.372 -5.345 21.874 1.00 53.94 250 ALA A N 1
ATOM 1956 C CA . ALA A 1 250 ? -12.701 -4.530 23.032 1.00 53.94 250 ALA A CA 1
ATOM 1957 C C . ALA A 1 250 ? -13.868 -3.624 22.622 1.00 53.94 250 ALA A C 1
ATOM 1959 O O . ALA A 1 250 ? -13.776 -2.907 21.623 1.00 53.94 250 ALA A O 1
ATOM 1960 N N . GLU A 1 251 ? -15.000 -3.755 23.319 1.00 55.00 251 GLU A N 1
ATOM 1961 C CA . GLU A 1 251 ? -16.208 -3.003 23.001 1.00 55.00 251 GLU A CA 1
ATOM 1962 C C . GLU A 1 251 ? -15.826 -1.525 23.020 1.00 55.00 251 GLU A C 1
ATOM 1964 O O . GLU A 1 251 ? -15.381 -1.005 24.047 1.00 55.00 251 GLU A O 1
ATOM 1969 N N . ASP A 1 252 ? -15.929 -0.872 21.863 1.00 61.59 252 ASP A N 1
ATOM 1970 C CA . ASP A 1 252 ? -15.620 0.540 21.729 1.00 61.59 252 ASP A CA 1
ATOM 1971 C C . ASP A 1 252 ? -16.769 1.338 22.343 1.00 61.59 252 ASP A C 1
ATOM 1973 O O . ASP A 1 252 ? -17.683 1.826 21.678 1.00 61.59 252 ASP A O 1
ATOM 1977 N N . LYS A 1 253 ? -16.752 1.370 23.674 1.00 66.06 253 LYS A N 1
ATOM 1978 C CA . LYS A 1 253 ? -17.822 1.893 24.509 1.00 66.06 253 LYS A CA 1
ATOM 1979 C C . LYS A 1 253 ? -18.048 3.379 24.310 1.00 66.06 253 LYS A C 1
ATOM 1981 O O . LYS A 1 253 ? -19.021 3.838 24.863 1.00 66.06 253 LYS A O 1
ATOM 1986 N N . CYS A 1 254 ? -17.200 4.125 23.597 1.00 70.38 254 CYS A N 1
ATOM 1987 C CA . CYS A 1 254 ? -17.445 5.539 23.301 1.00 70.38 254 CYS A CA 1
ATOM 1988 C C . CYS A 1 254 ? -16.931 6.009 21.933 1.00 70.38 254 CYS A C 1
ATOM 1990 O O . CYS A 1 254 ? -17.108 7.179 21.617 1.00 70.38 254 CYS A O 1
ATOM 1992 N N . GLY A 1 255 ? -16.312 5.179 21.094 1.00 69.12 255 GLY A N 1
ATOM 1993 C CA . GLY A 1 255 ? -15.597 5.679 19.916 1.00 69.12 255 GLY A CA 1
ATOM 1994 C C . GLY A 1 255 ? -16.474 6.358 18.877 1.00 69.12 255 GLY A C 1
ATOM 1995 O O . GLY A 1 255 ? -16.071 7.384 18.345 1.00 69.12 255 GLY A O 1
ATOM 1996 N N . SER A 1 256 ? -17.710 5.906 18.658 1.00 66.50 256 SER A N 1
ATOM 1997 C CA . SER A 1 256 ? -18.661 6.628 17.798 1.00 66.50 256 SER A CA 1
ATOM 1998 C C . SER A 1 256 ? -19.031 8.009 18.358 1.00 66.50 256 SER A C 1
ATOM 2000 O O . SER A 1 256 ? -19.132 8.973 17.598 1.00 66.50 256 SER A O 1
ATOM 2002 N N . PHE A 1 257 ? -19.160 8.136 19.682 1.00 77.62 257 PHE A N 1
ATOM 2003 C CA . PHE A 1 257 ? -19.305 9.433 20.346 1.00 77.62 257 PHE A CA 1
ATOM 2004 C C . PHE A 1 257 ? -18.033 10.280 20.185 1.00 77.62 257 PHE A C 1
ATOM 2006 O O . PHE A 1 257 ? -18.118 11.453 19.835 1.00 77.62 257 PHE A O 1
ATOM 2013 N N . CYS A 1 258 ? -16.854 9.687 20.361 1.00 74.50 258 CYS A N 1
ATOM 2014 C CA . CYS A 1 258 ? -15.579 10.394 20.308 1.00 74.50 258 CYS A CA 1
ATOM 2015 C C . CYS A 1 258 ? -15.197 10.876 18.911 1.00 74.50 258 CYS A C 1
ATOM 2017 O O . CYS A 1 258 ? -14.707 11.993 18.782 1.00 74.50 258 CYS A O 1
ATOM 2019 N N . VAL A 1 259 ? -15.488 10.099 17.866 1.00 69.88 259 VAL A N 1
ATOM 2020 C CA . VAL A 1 259 ? -15.341 10.530 16.467 1.00 69.88 259 VAL A CA 1
ATOM 2021 C C . VAL A 1 259 ? -16.261 11.718 16.175 1.00 69.88 259 VAL A C 1
ATOM 2023 O O . VAL A 1 259 ? -15.837 12.677 15.536 1.00 69.88 259 VAL A O 1
ATOM 2026 N N . CYS A 1 260 ? -17.499 11.696 16.681 1.00 71.25 260 CYS A N 1
ATOM 2027 C CA . CYS A 1 260 ? -18.435 12.807 16.517 1.00 71.25 260 CYS A CA 1
ATOM 2028 C C . CYS A 1 260 ? -17.964 14.071 17.258 1.00 71.25 260 CYS A C 1
ATOM 2030 O O . CYS A 1 260 ? -17.851 15.138 16.656 1.00 71.25 260 CYS A O 1
ATOM 2032 N N . VAL A 1 261 ? -17.615 13.952 18.543 1.00 77.44 261 VAL A N 1
ATOM 2033 C CA . VAL A 1 261 ? -17.170 15.087 19.368 1.00 77.44 261 VAL A CA 1
ATOM 2034 C C . VAL A 1 261 ? -15.842 15.669 18.882 1.00 77.44 261 VAL A C 1
ATOM 2036 O O . VAL A 1 261 ? -15.646 16.880 18.962 1.00 77.44 261 VAL A O 1
ATOM 2039 N N . ALA A 1 262 ? -14.950 14.856 18.309 1.00 70.06 262 ALA A N 1
ATOM 2040 C CA . ALA A 1 262 ? -13.712 15.341 17.694 1.00 70.06 262 ALA A CA 1
ATOM 2041 C C . ALA A 1 262 ? -13.954 16.308 16.518 1.00 70.06 262 ALA A C 1
ATOM 2043 O O . ALA A 1 262 ? -13.097 17.138 16.217 1.00 70.06 262 ALA A O 1
ATOM 2044 N N . GLN A 1 263 ? -15.122 16.240 15.872 1.00 69.94 263 GLN A N 1
ATOM 2045 C CA . GLN A 1 263 ? -15.507 17.140 14.780 1.00 69.94 263 GLN A CA 1
ATOM 2046 C C . GLN A 1 263 ? -16.235 18.403 15.272 1.00 69.94 263 GLN A C 1
ATOM 2048 O O . GLN A 1 263 ? -16.469 19.326 14.485 1.00 69.94 263 GLN A O 1
ATOM 2053 N N . CYS A 1 264 ? -16.573 18.469 16.561 1.00 72.12 264 CYS A N 1
ATOM 2054 C CA . CYS A 1 264 ? -17.321 19.566 17.153 1.00 72.12 264 CYS A CA 1
ATOM 2055 C C . CYS A 1 264 ? -16.425 20.722 17.601 1.00 72.12 264 CYS A C 1
ATOM 2057 O O . CYS A 1 264 ? -15.409 20.537 18.273 1.00 72.12 264 CYS A O 1
ATOM 2059 N N . LYS A 1 265 ? -16.836 21.941 17.231 1.00 70.75 265 LYS A N 1
ATOM 2060 C CA . LYS A 1 265 ? -16.156 23.195 17.599 1.00 70.75 265 LYS A CA 1
ATOM 2061 C C . LYS A 1 265 ? -16.732 23.850 18.858 1.00 70.75 265 LYS A C 1
ATOM 2063 O O . LYS A 1 265 ? -16.093 24.740 19.407 1.00 70.75 265 LYS A O 1
ATOM 2068 N N . ASP A 1 266 ? -17.909 23.416 19.298 1.00 74.44 266 ASP A N 1
ATOM 2069 C CA . ASP A 1 266 ? -18.647 23.960 20.435 1.00 74.44 266 ASP A CA 1
ATOM 2070 C C . ASP A 1 266 ? -19.472 22.871 21.144 1.00 74.44 266 ASP A C 1
ATOM 2072 O O . ASP A 1 266 ? -19.673 21.769 20.622 1.00 74.44 266 ASP A O 1
ATOM 2076 N N . SER A 1 267 ? -19.953 23.200 22.345 1.00 73.50 267 SER A N 1
ATOM 2077 C CA . SER A 1 267 ? -20.773 22.326 23.192 1.00 73.50 267 SER A CA 1
ATOM 2078 C C . SER A 1 267 ? -22.126 21.969 22.572 1.00 73.50 267 SER A C 1
ATOM 2080 O O . SER A 1 267 ? -22.678 20.904 22.852 1.00 73.50 267 SER A O 1
ATOM 2082 N N . ASP A 1 268 ? -22.656 22.833 21.706 1.00 78.12 268 ASP A N 1
ATOM 2083 C CA . ASP A 1 268 ? -23.935 22.612 21.030 1.00 78.12 268 ASP A CA 1
ATOM 2084 C C . ASP A 1 268 ? -23.822 21.493 19.994 1.00 78.12 268 ASP A C 1
ATOM 2086 O O . ASP A 1 268 ? -24.727 20.667 19.866 1.00 78.12 268 ASP A O 1
ATOM 2090 N N . CYS A 1 269 ? -22.702 21.411 19.280 1.00 72.44 269 CYS A N 1
ATOM 2091 C CA . CYS A 1 269 ? -22.384 20.285 18.415 1.00 72.44 269 CYS A CA 1
ATOM 2092 C C . CYS A 1 269 ? -22.179 18.996 19.222 1.00 72.44 269 CYS A C 1
ATOM 2094 O O . CYS A 1 269 ? -22.714 17.955 18.840 1.00 72.44 269 CYS A O 1
ATOM 2096 N N . GLU A 1 270 ? -21.479 19.053 20.361 1.00 76.69 270 GLU A N 1
ATOM 2097 C CA . GLU A 1 270 ? -21.251 17.869 21.205 1.00 76.69 270 GLU A CA 1
ATOM 2098 C C . GLU A 1 270 ? -22.557 17.257 21.709 1.00 76.69 270 GLU A C 1
ATOM 2100 O O . GLU A 1 270 ? -22.707 16.036 21.721 1.00 76.69 270 GLU A O 1
ATOM 2105 N N . SER A 1 271 ? -23.536 18.098 22.056 1.00 73.62 271 SER A N 1
ATOM 2106 C CA . SER A 1 271 ? -24.860 17.652 22.504 1.00 73.62 271 SER A CA 1
ATOM 2107 C C . SER A 1 271 ?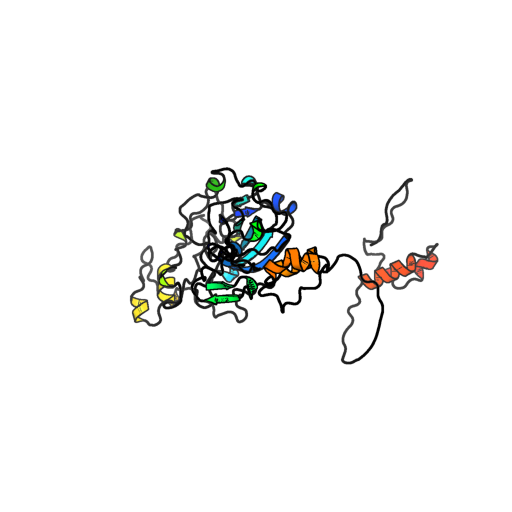 -25.627 16.842 21.446 1.00 73.62 271 SER A C 1
ATOM 2109 O O . SER A 1 271 ? -26.530 16.075 21.783 1.00 73.62 271 SER A O 1
ATOM 2111 N N . LYS A 1 272 ? -25.251 16.980 20.166 1.00 76.69 272 LYS A N 1
ATOM 2112 C CA . LYS A 1 272 ? -25.828 16.239 19.034 1.00 76.69 272 LYS A CA 1
ATOM 2113 C C . LYS A 1 272 ? -25.136 14.896 18.800 1.00 76.69 272 LYS A C 1
ATOM 2115 O O . LYS A 1 272 ? -25.672 14.055 18.076 1.00 76.69 272 LYS A O 1
ATOM 2120 N N . CYS A 1 273 ? -23.976 14.666 19.409 1.00 72.75 273 CYS A N 1
ATOM 2121 C CA . CYS A 1 273 ? -23.310 13.374 19.388 1.00 72.75 273 CYS A CA 1
ATOM 2122 C C . CYS A 1 273 ? -24.037 12.408 20.325 1.00 72.75 273 CYS A C 1
ATOM 2124 O O . CYS A 1 273 ? -24.284 12.714 21.489 1.00 72.75 273 CYS A O 1
ATOM 2126 N N . SER A 1 274 ? -24.392 11.220 19.826 1.00 67.00 274 SER A N 1
ATOM 2127 C CA . SER A 1 274 ? -25.102 10.222 20.634 1.00 67.00 274 SER A CA 1
ATOM 2128 C C . SER A 1 274 ? -24.244 9.785 21.824 1.00 67.00 274 SER A C 1
ATOM 2130 O O . SER A 1 274 ? -23.318 8.996 21.673 1.00 67.00 274 SER A O 1
ATOM 2132 N N . SER A 1 275 ? -24.569 10.284 23.018 1.00 59.50 275 SER A N 1
ATOM 2133 C CA . SER A 1 275 ? -23.879 9.969 24.278 1.00 59.50 275 SER A CA 1
ATOM 2134 C C . SER A 1 275 ? -24.205 8.576 24.821 1.00 59.50 275 SER A C 1
ATOM 2136 O O . SER A 1 275 ? -23.569 8.123 25.771 1.00 59.50 275 SER A O 1
ATOM 2138 N N . LYS A 1 276 ? -25.184 7.877 24.230 1.00 52.69 276 LYS A N 1
ATOM 2139 C CA . LYS A 1 276 ? -25.511 6.487 24.558 1.00 52.69 276 LYS A CA 1
ATOM 2140 C C . LYS A 1 276 ? -24.689 5.546 23.695 1.00 52.69 276 LYS A C 1
ATOM 2142 O O . LYS A 1 276 ? -24.996 5.345 22.522 1.00 52.69 276 LYS A O 1
ATOM 2147 N N . ALA A 1 277 ? -23.691 4.927 24.301 1.00 53.75 277 ALA A N 1
ATOM 2148 C CA . ALA A 1 277 ? -23.049 3.769 23.714 1.00 53.75 277 ALA A CA 1
ATOM 2149 C C . ALA A 1 277 ? -23.731 2.463 24.135 1.00 53.75 277 ALA A C 1
ATOM 2151 O O . ALA A 1 277 ? -24.674 2.453 24.935 1.00 53.75 277 ALA A O 1
ATOM 2152 N N . ALA A 1 278 ? -23.253 1.350 23.574 1.00 49.31 278 ALA A N 1
ATOM 2153 C CA . ALA A 1 278 ? -23.724 0.012 23.899 1.00 49.31 278 ALA A CA 1
ATOM 2154 C C . ALA A 1 278 ? -23.797 -0.202 25.429 1.00 49.31 278 ALA A C 1
ATOM 2156 O O . ALA A 1 278 ? -22.872 0.130 26.169 1.00 49.31 278 ALA A O 1
ATOM 2157 N N . LYS A 1 279 ? -24.933 -0.741 25.897 1.00 49.00 279 LYS A N 1
ATOM 2158 C CA . LYS A 1 279 ? -25.201 -1.128 27.298 1.00 49.00 279 LYS A CA 1
ATOM 2159 C C . LYS A 1 279 ? -25.100 -0.005 28.350 1.00 49.00 279 LYS A C 1
ATOM 2161 O O . LYS A 1 279 ? -24.406 -0.148 29.350 1.00 49.00 279 LYS A O 1
ATOM 2166 N N . GLY A 1 280 ? -25.864 1.079 28.191 1.00 57.34 280 GLY A N 1
ATOM 2167 C CA . GLY A 1 280 ? -26.163 2.000 29.305 1.00 57.34 280 GLY A CA 1
ATOM 2168 C C . GLY A 1 280 ? -24.984 2.850 29.794 1.00 57.34 280 GLY A C 1
ATOM 2169 O O . GLY A 1 280 ? -25.051 3.421 30.879 1.00 57.34 280 GLY A O 1
ATOM 2170 N N . ILE A 1 281 ? -23.916 2.945 29.002 1.00 61.38 281 ILE A N 1
ATOM 2171 C CA . ILE A 1 281 ? -22.757 3.787 29.291 1.00 61.38 281 ILE A CA 1
ATOM 2172 C C . ILE A 1 281 ? -22.989 5.168 28.680 1.00 61.38 281 ILE A C 1
ATOM 2174 O O . ILE A 1 281 ? -23.201 5.292 27.473 1.00 61.38 281 ILE A O 1
ATOM 2178 N N . THR A 1 282 ? -22.931 6.200 29.524 1.00 74.25 282 THR A N 1
ATOM 2179 C CA . THR A 1 282 ? -22.916 7.601 29.090 1.00 74.25 282 THR A CA 1
ATOM 2180 C C . THR A 1 282 ? -21.494 7.994 28.707 1.00 74.25 282 THR A C 1
ATOM 2182 O O . THR A 1 282 ? -20.584 7.922 29.540 1.00 74.25 282 THR A O 1
ATOM 2185 N N . CYS A 1 283 ? -21.306 8.406 27.460 1.00 71.75 283 CYS A N 1
ATOM 2186 C CA . CYS A 1 283 ? -20.056 8.938 26.934 1.00 71.75 283 CYS A CA 1
ATOM 2187 C C . CYS A 1 283 ? -20.031 10.460 27.016 1.00 71.75 283 CYS A C 1
ATOM 2189 O O . CYS A 1 283 ? -21.031 11.121 26.741 1.00 71.75 283 CYS A O 1
ATOM 2191 N N . ASP A 1 284 ? -18.878 10.991 27.402 1.00 80.69 284 ASP A N 1
ATOM 2192 C CA . ASP A 1 284 ? -18.575 12.416 27.459 1.00 80.69 284 ASP A CA 1
ATOM 2193 C C . ASP A 1 284 ? -17.152 12.644 26.923 1.00 80.69 284 ASP A C 1
ATOM 2195 O O . ASP A 1 284 ? -16.385 11.691 26.737 1.00 80.69 284 ASP A O 1
ATOM 2199 N N . ARG A 1 285 ? -16.796 13.901 26.637 1.00 76.94 285 ARG A N 1
ATOM 2200 C CA . ARG A 1 285 ? -15.517 14.256 26.001 1.00 76.94 285 ARG A CA 1
ATOM 2201 C C . ARG A 1 285 ? -14.295 13.819 26.817 1.00 76.94 285 ARG A C 1
ATOM 2203 O O . ARG A 1 285 ? -13.243 13.585 26.233 1.00 76.94 285 ARG A O 1
ATOM 2210 N N . THR A 1 286 ? -14.423 13.658 28.136 1.00 76.38 286 THR A N 1
ATOM 2211 C CA . THR A 1 286 ? -13.322 13.215 29.012 1.00 76.38 286 THR A CA 1
ATOM 2212 C C . THR A 1 286 ? -13.013 11.726 28.868 1.00 76.38 286 THR A C 1
ATOM 2214 O O . THR A 1 286 ? -11.908 11.288 29.176 1.00 76.38 286 THR A O 1
ATOM 2217 N N . LYS A 1 287 ? -13.973 10.948 28.356 1.00 72.69 287 LYS A N 1
ATOM 2218 C CA . LYS A 1 287 ? -13.814 9.519 28.053 1.00 72.69 287 LYS A CA 1
ATOM 2219 C C . LYS A 1 287 ? -13.251 9.266 26.661 1.00 72.69 287 LYS A C 1
ATOM 2221 O O . LYS A 1 287 ? -12.990 8.116 26.309 1.00 72.69 287 LYS A O 1
ATOM 2226 N N . CYS A 1 288 ? -13.079 10.322 25.873 1.00 69.88 288 CYS A N 1
ATOM 2227 C CA . CYS A 1 288 ? -12.446 10.231 24.577 1.00 69.88 288 CYS A CA 1
ATOM 2228 C C . CYS A 1 288 ? -10.932 10.270 24.726 1.00 69.88 288 CYS A C 1
ATOM 2230 O O . CYS A 1 288 ? -10.423 11.085 25.497 1.00 69.88 288 CYS A O 1
ATOM 2232 N N . PRO A 1 289 ? -10.196 9.414 23.995 1.00 60.12 289 PRO A N 1
ATOM 2233 C CA . PRO A 1 289 ? -8.754 9.546 23.938 1.00 60.12 289 PRO A CA 1
ATOM 2234 C C . PRO A 1 289 ? -8.439 10.950 23.426 1.00 60.12 289 PRO A C 1
ATOM 2236 O O . PRO A 1 289 ? -8.880 11.341 22.344 1.00 60.12 289 PRO A O 1
ATOM 2239 N N . THR A 1 290 ? -7.722 11.729 24.233 1.00 51.56 290 THR A N 1
ATOM 2240 C CA . THR A 1 290 ? -7.213 13.029 23.811 1.00 51.56 290 THR A CA 1
ATOM 2241 C C . THR A 1 290 ? -6.392 12.789 22.554 1.00 51.56 290 THR A C 1
ATOM 2243 O O . THR A 1 290 ? -5.425 12.024 22.605 1.00 51.56 290 THR A O 1
ATOM 2246 N N . ALA A 1 291 ? -6.787 13.399 21.431 1.00 48.00 291 ALA A N 1
ATOM 2247 C CA . ALA A 1 291 ? -5.936 13.425 20.251 1.00 48.00 291 ALA A CA 1
ATOM 2248 C C . ALA A 1 291 ? -4.574 13.947 20.726 1.00 48.00 291 ALA A C 1
ATOM 2250 O O . ALA A 1 291 ? -4.534 15.026 21.332 1.00 48.00 291 ALA A O 1
ATOM 2251 N N . PRO A 1 292 ? -3.488 13.171 20.582 1.00 43.69 292 PRO A N 1
ATOM 2252 C CA . PRO A 1 292 ? -2.204 13.627 21.068 1.00 43.69 292 PRO A CA 1
ATOM 2253 C C . PRO A 1 292 ? -1.875 14.957 20.381 1.00 43.69 292 PRO A C 1
ATOM 2255 O O . PRO A 1 292 ? -2.268 15.171 19.226 1.00 43.69 292 PRO A O 1
ATOM 2258 N N . PRO A 1 293 ? -1.215 15.885 21.094 1.00 39.91 293 PRO A N 1
ATOM 2259 C CA . PRO A 1 293 ? -0.758 17.118 20.476 1.00 39.91 293 PRO A CA 1
ATOM 2260 C C . PRO A 1 293 ? 0.050 16.767 19.219 1.00 39.91 293 PRO A C 1
ATOM 2262 O O . PRO A 1 293 ? 0.740 15.742 19.223 1.00 39.91 293 PRO A O 1
ATOM 2265 N N . PRO A 1 294 ? -0.038 17.571 18.142 1.00 41.03 294 PRO A N 1
ATOM 2266 C CA . PRO A 1 294 ? 0.746 17.321 16.943 1.00 41.03 294 PRO A CA 1
ATOM 2267 C C . PRO A 1 294 ? 2.215 17.149 17.343 1.00 41.03 294 PRO A C 1
ATOM 2269 O O . PRO A 1 294 ? 2.798 18.042 17.960 1.00 41.03 294 PRO A O 1
ATOM 2272 N N . SER A 1 295 ? 2.782 15.970 17.064 1.00 41.56 295 SER A N 1
ATOM 2273 C CA . SER A 1 295 ? 4.207 15.712 17.270 1.00 41.56 295 SER A CA 1
ATOM 2274 C C . SER A 1 295 ? 5.012 16.812 16.582 1.00 41.56 295 SER A C 1
ATOM 2276 O O . SER A 1 295 ? 4.706 17.202 15.456 1.00 41.56 295 SER A O 1
ATOM 2278 N N . GLN A 1 296 ? 6.063 17.307 17.236 1.00 41.59 296 GLN A N 1
ATOM 2279 C CA . GLN A 1 296 ? 6.985 18.255 16.601 1.00 41.59 296 GLN A CA 1
ATOM 2280 C C . GLN A 1 296 ? 7.717 17.631 15.393 1.00 41.59 296 GLN A C 1
ATOM 2282 O O . GLN A 1 296 ? 8.214 18.369 14.550 1.00 41.59 296 GLN A O 1
ATOM 2287 N N . ASN A 1 297 ? 7.690 16.295 15.272 1.00 53.41 297 ASN A N 1
ATOM 2288 C CA . ASN A 1 297 ? 8.145 15.503 14.129 1.00 53.41 297 ASN A CA 1
ATOM 2289 C C . ASN A 1 297 ? 6.966 14.679 13.574 1.00 53.41 297 ASN A C 1
ATOM 2291 O O . ASN A 1 297 ? 6.909 13.465 13.762 1.00 53.41 297 ASN A O 1
ATOM 2295 N N . GLN A 1 298 ? 5.953 15.330 12.999 1.00 55.62 298 GLN A N 1
ATOM 2296 C CA . GLN A 1 298 ? 4.859 14.623 12.321 1.00 55.62 298 GLN A CA 1
ATOM 2297 C C . GLN A 1 298 ? 5.329 14.063 10.971 1.00 55.62 298 GLN A C 1
ATOM 2299 O O . GLN A 1 298 ? 5.948 14.825 10.218 1.00 55.62 298 GLN A O 1
ATOM 2304 N N . PRO A 1 299 ? 4.969 12.812 10.617 1.00 55.72 299 PRO A N 1
ATOM 2305 C CA . PRO A 1 299 ? 5.134 12.310 9.257 1.00 55.72 299 PRO A CA 1
ATOM 2306 C C . PRO A 1 299 ? 4.479 13.285 8.275 1.00 55.72 299 PRO A C 1
ATOM 2308 O O . PRO A 1 299 ? 3.327 13.674 8.464 1.00 55.72 299 PRO A O 1
ATOM 2311 N N . GLN A 1 300 ? 5.21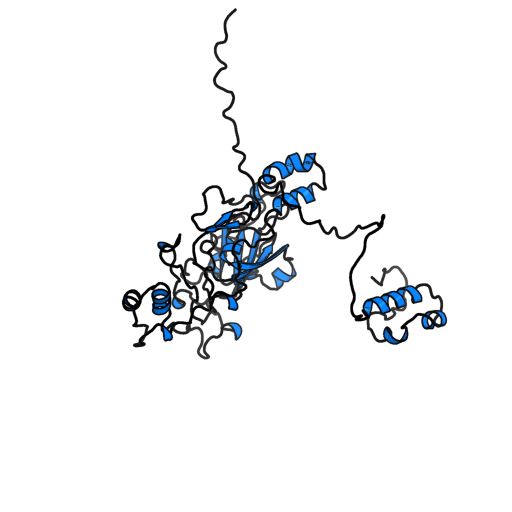5 13.731 7.261 1.00 58.91 300 GLN A N 1
ATOM 2312 C CA . GLN A 1 300 ? 4.691 14.609 6.214 1.00 58.91 300 GLN A CA 1
ATOM 2313 C C . GLN A 1 300 ? 4.354 13.754 4.987 1.00 58.91 300 GLN A C 1
ATOM 2315 O O . GLN A 1 300 ? 5.221 13.005 4.538 1.00 58.91 300 GLN A O 1
ATOM 2320 N N . PRO A 1 301 ? 3.147 13.865 4.407 1.00 59.47 301 PRO A N 1
ATOM 2321 C CA . PRO A 1 301 ? 2.866 13.298 3.099 1.00 59.47 301 PRO A CA 1
ATOM 2322 C C . PRO A 1 301 ? 3.830 13.880 2.073 1.00 59.47 301 PRO A C 1
ATOM 2324 O O . PRO A 1 301 ? 4.158 15.072 2.111 1.00 59.47 301 PRO A O 1
ATOM 2327 N N . GLY A 1 302 ? 4.276 13.058 1.134 1.00 52.31 302 GLY A N 1
ATOM 2328 C CA . GLY A 1 302 ? 5.170 13.511 0.086 1.00 52.31 302 GLY A CA 1
ATOM 2329 C C . GLY A 1 302 ? 6.575 13.847 0.573 1.00 52.31 302 GLY A C 1
ATOM 2330 O O . GLY A 1 302 ? 7.238 14.678 -0.051 1.00 52.31 302 GLY A O 1
ATOM 2331 N N . ASN A 1 303 ? 7.063 13.205 1.637 1.00 53.38 303 ASN A N 1
ATOM 2332 C CA . ASN A 1 303 ? 8.483 13.220 2.009 1.00 53.38 303 ASN A CA 1
ATOM 2333 C C . ASN A 1 303 ? 9.299 12.153 1.253 1.00 53.38 303 ASN A C 1
ATOM 2335 O O . ASN A 1 303 ? 10.317 11.675 1.737 1.00 53.38 303 ASN A O 1
ATOM 2339 N N . ASP A 1 304 ? 8.837 11.780 0.061 1.00 55.56 304 ASP A N 1
ATOM 2340 C CA . ASP A 1 304 ? 9.452 10.764 -0.784 1.00 55.56 304 ASP A CA 1
ATOM 2341 C C . ASP A 1 304 ? 10.784 11.300 -1.388 1.00 55.56 304 ASP A C 1
ATOM 2343 O O . ASP A 1 304 ? 10.775 12.273 -2.140 1.00 55.56 304 ASP A O 1
ATOM 2347 N N . PRO A 1 305 ? 11.969 10.762 -1.061 1.00 51.88 305 PRO A N 1
ATOM 2348 C CA . PRO A 1 305 ? 13.231 11.199 -1.668 1.00 51.88 305 PRO A CA 1
ATOM 2349 C C . PRO A 1 305 ? 13.406 10.715 -3.124 1.00 51.88 305 PRO A C 1
ATOM 2351 O O . PRO A 1 305 ? 14.325 11.164 -3.817 1.00 51.88 305 PRO A O 1
ATOM 2354 N N . ASP A 1 306 ? 12.514 9.860 -3.627 1.00 57.59 306 ASP A N 1
ATOM 2355 C CA . ASP A 1 306 ? 12.674 9.058 -4.842 1.00 57.59 306 ASP A CA 1
ATOM 2356 C C . ASP A 1 306 ? 12.177 9.751 -6.130 1.00 57.59 306 ASP A C 1
ATOM 2358 O O . ASP A 1 306 ? 12.155 9.196 -7.233 1.00 57.59 306 ASP A O 1
ATOM 2362 N N . LYS A 1 307 ? 11.836 11.035 -6.034 1.00 60.00 307 LYS A N 1
ATOM 2363 C CA . LYS A 1 307 ? 11.010 11.784 -7.005 1.00 60.00 307 LYS A CA 1
ATOM 2364 C C . LYS A 1 307 ? 11.663 12.140 -8.343 1.00 60.00 307 LYS A C 1
ATOM 2366 O O . LYS A 1 307 ? 11.075 12.824 -9.173 1.00 60.00 307 LYS A O 1
ATOM 2371 N N . CYS A 1 308 ? 12.872 11.658 -8.599 1.00 63.94 308 CYS A N 1
ATOM 2372 C CA . CYS A 1 308 ? 13.470 11.650 -9.936 1.00 63.94 308 CYS A CA 1
ATOM 2373 C C . CYS A 1 308 ? 14.163 10.328 -10.265 1.00 63.94 308 CYS A C 1
ATOM 2375 O O . CYS A 1 308 ? 14.914 10.268 -11.243 1.00 63.94 308 CYS A O 1
ATOM 2377 N N . LEU A 1 309 ? 13.910 9.267 -9.491 1.00 66.94 309 LEU A N 1
ATOM 2378 C CA . LEU A 1 309 ? 14.588 7.992 -9.673 1.00 66.94 309 LEU A CA 1
ATOM 2379 C C . LEU A 1 309 ? 14.346 7.397 -11.059 1.00 66.94 309 LEU A C 1
ATOM 2381 O O . LEU A 1 309 ? 15.297 6.865 -11.609 1.00 66.94 309 LEU A O 1
ATOM 2385 N N . ASN A 1 310 ? 13.177 7.551 -11.698 1.00 68.00 310 ASN A N 1
ATOM 2386 C CA . ASN A 1 310 ? 12.985 7.035 -13.072 1.00 68.00 310 ASN A CA 1
ATOM 2387 C C . ASN A 1 310 ? 13.915 7.714 -14.075 1.00 68.00 310 ASN A C 1
ATOM 2389 O O . ASN A 1 310 ? 14.546 7.058 -14.904 1.00 68.00 310 ASN A O 1
ATOM 2393 N N . PHE A 1 311 ? 14.035 9.043 -13.995 1.00 72.69 311 PHE A N 1
ATOM 2394 C CA . PHE A 1 311 ? 14.951 9.782 -14.856 1.00 72.69 311 PHE A CA 1
ATOM 2395 C C . PHE A 1 311 ? 16.406 9.430 -14.531 1.00 72.69 311 PHE A C 1
ATOM 2397 O O . PHE A 1 311 ? 17.194 9.184 -15.442 1.00 72.69 311 PHE A O 1
ATOM 2404 N N . CYS A 1 312 ? 16.759 9.354 -13.249 1.00 74.88 312 CYS A N 1
ATOM 2405 C CA . CYS A 1 312 ? 18.112 9.044 -12.802 1.00 74.88 312 CYS A CA 1
ATOM 2406 C C . CYS A 1 312 ? 18.533 7.601 -13.094 1.00 74.88 312 CYS A C 1
ATOM 2408 O O . CYS A 1 312 ? 19.653 7.377 -13.544 1.00 74.88 312 CYS A O 1
ATOM 2410 N N . GLY A 1 313 ? 17.632 6.640 -12.926 1.00 75.62 313 GLY A N 1
ATOM 2411 C CA . GLY A 1 313 ? 17.805 5.240 -13.292 1.00 75.62 313 GLY A CA 1
ATOM 2412 C C . GLY A 1 313 ? 17.925 5.065 -14.804 1.00 75.62 313 GLY A C 1
ATOM 2413 O O . GLY A 1 313 ? 18.839 4.390 -15.273 1.00 75.62 313 GLY A O 1
ATOM 2414 N N . CYS A 1 314 ? 17.121 5.785 -15.593 1.00 75.12 314 CYS A N 1
ATOM 2415 C CA . CYS A 1 314 ? 17.285 5.814 -17.047 1.00 75.12 314 CYS A CA 1
ATOM 2416 C C . CYS A 1 314 ? 18.637 6.417 -17.472 1.00 75.12 314 CYS A C 1
ATOM 2418 O O . CYS A 1 314 ? 19.344 5.842 -18.301 1.00 75.12 314 CYS A O 1
ATOM 2420 N N . LEU A 1 315 ? 19.047 7.548 -16.881 1.00 79.06 315 LEU A N 1
ATOM 2421 C CA . LEU A 1 315 ? 20.360 8.147 -17.148 1.00 79.06 315 LEU A CA 1
ATOM 2422 C C . LEU A 1 315 ? 21.516 7.219 -16.748 1.00 79.06 315 LEU A C 1
ATOM 2424 O O . LEU A 1 315 ? 22.498 7.126 -17.488 1.00 79.06 315 LEU A O 1
ATOM 2428 N N . SER A 1 316 ? 21.382 6.537 -15.607 1.00 81.12 316 SER A N 1
ATOM 2429 C CA . SER A 1 316 ? 22.314 5.521 -15.111 1.00 81.12 316 SER A CA 1
ATOM 2430 C C . SER A 1 316 ? 22.462 4.377 -16.111 1.00 81.12 316 SER A C 1
ATOM 2432 O O . SER A 1 316 ? 23.574 4.063 -16.532 1.00 81.12 316 SER A O 1
ATOM 2434 N N . HIS A 1 317 ? 21.341 3.834 -16.593 1.00 80.12 317 HIS A N 1
ATOM 2435 C CA . HIS A 1 317 ? 21.322 2.780 -17.606 1.00 80.12 317 HIS A CA 1
ATOM 2436 C C . HIS A 1 317 ? 21.995 3.215 -18.916 1.00 80.12 317 HIS A C 1
ATOM 2438 O O . HIS A 1 317 ? 22.701 2.436 -19.553 1.00 80.12 317 HIS A O 1
ATOM 2444 N N . CYS A 1 318 ? 21.841 4.485 -19.295 1.00 82.06 318 CYS A N 1
ATOM 2445 C CA . CYS A 1 318 ? 22.527 5.045 -20.454 1.00 82.06 318 CYS A CA 1
ATOM 2446 C C . CYS A 1 318 ? 24.030 5.301 -20.240 1.00 82.06 318 CYS A C 1
ATOM 2448 O O . CYS A 1 318 ? 24.707 5.655 -21.205 1.00 82.06 318 CYS A O 1
ATOM 2450 N N . ASN A 1 319 ? 24.566 5.148 -19.022 1.00 84.06 319 ASN A N 1
ATOM 2451 C CA . ASN A 1 319 ? 25.990 5.276 -18.684 1.00 84.06 319 ASN A CA 1
ATOM 2452 C C . ASN A 1 319 ? 26.664 6.529 -19.291 1.00 84.06 319 ASN A C 1
ATOM 2454 O O . ASN A 1 319 ? 27.752 6.474 -19.864 1.00 84.06 319 ASN A O 1
ATOM 2458 N N . GLY A 1 320 ? 25.967 7.671 -19.252 1.00 78.75 320 GLY A N 1
ATOM 2459 C CA . GLY A 1 320 ? 26.453 8.943 -19.802 1.00 78.75 320 GLY A CA 1
ATOM 2460 C C . GLY A 1 320 ? 26.360 9.104 -21.330 1.00 78.75 320 GLY A C 1
ATOM 2461 O O . GLY A 1 320 ? 26.721 10.165 -21.848 1.00 78.75 320 GLY A O 1
ATOM 2462 N N . ASN A 1 321 ? 25.845 8.118 -22.072 1.00 87.00 321 ASN A N 1
ATOM 2463 C CA . ASN A 1 321 ? 25.605 8.234 -23.511 1.00 87.00 321 ASN A CA 1
ATOM 2464 C C . ASN A 1 321 ? 24.440 9.204 -23.792 1.00 87.00 321 ASN A C 1
ATOM 2466 O O . ASN A 1 321 ? 23.282 8.938 -23.459 1.00 87.00 321 ASN A O 1
ATOM 2470 N N . LYS A 1 322 ? 24.749 10.335 -24.439 1.00 86.56 322 LYS A N 1
ATOM 2471 C CA . LYS A 1 322 ? 23.781 11.404 -24.734 1.00 86.56 322 LYS A CA 1
ATOM 2472 C C . LYS A 1 322 ? 22.710 10.989 -25.740 1.00 86.56 322 LYS A C 1
ATOM 2474 O O . LYS A 1 322 ? 21.579 11.454 -25.615 1.00 86.56 322 LYS A O 1
ATOM 2479 N N . ASP A 1 323 ? 23.042 10.132 -26.700 1.00 86.50 323 ASP A N 1
ATOM 2480 C CA . ASP A 1 323 ? 22.094 9.662 -27.710 1.00 86.50 323 ASP A CA 1
ATOM 2481 C C . ASP A 1 323 ? 21.133 8.638 -27.109 1.00 86.50 323 ASP A C 1
ATOM 2483 O O . ASP A 1 323 ? 19.928 8.763 -27.307 1.00 86.50 323 ASP A O 1
ATOM 2487 N N . CYS A 1 324 ? 21.635 7.727 -26.266 1.00 82.62 324 CYS A N 1
ATOM 2488 C CA . CYS A 1 324 ? 20.797 6.857 -25.433 1.00 82.62 324 CYS A CA 1
ATOM 2489 C C . CYS A 1 324 ? 19.868 7.685 -24.543 1.00 82.62 324 CYS A C 1
ATOM 2491 O O . CYS A 1 324 ? 18.659 7.503 -24.576 1.00 82.62 324 CYS A O 1
ATOM 2493 N N . ALA A 1 325 ? 20.396 8.659 -23.797 1.00 80.50 325 ALA A N 1
ATOM 2494 C CA . ALA A 1 325 ? 19.575 9.478 -22.910 1.00 80.50 325 ALA A CA 1
ATOM 2495 C C . ALA A 1 325 ? 18.522 10.295 -23.681 1.00 80.50 325 ALA A C 1
ATOM 2497 O O . ALA A 1 325 ? 17.400 10.485 -23.210 1.00 80.50 325 ALA A O 1
ATOM 2498 N N . LYS A 1 326 ? 18.858 10.776 -24.883 1.00 82.19 326 LYS A N 1
ATOM 2499 C CA . LYS A 1 326 ? 17.929 11.500 -25.757 1.00 82.19 326 LYS A CA 1
ATOM 2500 C C . LYS A 1 326 ? 16.878 10.580 -26.385 1.00 82.19 326 LYS A C 1
ATOM 2502 O O . LYS A 1 326 ? 15.750 11.024 -26.567 1.00 82.19 326 LYS A O 1
ATOM 2507 N N . ALA A 1 327 ? 17.229 9.343 -26.718 1.00 79.88 327 ALA A N 1
ATOM 2508 C CA . ALA A 1 327 ? 16.306 8.371 -27.294 1.00 79.88 327 ALA A CA 1
ATOM 2509 C C . ALA A 1 327 ? 15.390 7.750 -26.226 1.00 79.88 327 ALA A C 1
ATOM 2511 O O . ALA A 1 327 ? 14.178 7.718 -26.408 1.00 79.88 327 ALA A O 1
ATOM 2512 N N . SER A 1 328 ? 15.966 7.328 -25.099 1.00 73.81 328 SER A N 1
ATOM 2513 C CA . SER A 1 328 ? 15.319 6.488 -24.086 1.00 73.81 328 SER A CA 1
ATOM 2514 C C . SER A 1 328 ? 14.812 7.262 -22.866 1.00 73.81 328 SER A C 1
ATOM 2516 O O . SER A 1 328 ? 13.808 6.878 -22.283 1.00 73.81 328 SER A O 1
ATOM 2518 N N . CYS A 1 329 ? 15.461 8.371 -22.482 1.00 73.00 329 CYS A N 1
ATOM 2519 C CA . CYS A 1 329 ? 15.128 9.107 -21.247 1.00 73.00 329 CYS A CA 1
ATOM 2520 C C . CYS A 1 329 ? 14.452 10.463 -21.494 1.00 73.00 329 CYS A C 1
ATOM 2522 O O . CYS A 1 329 ? 13.991 11.113 -20.554 1.00 73.00 329 CYS A O 1
ATOM 2524 N N . HIS A 1 330 ? 14.392 10.935 -22.746 1.00 72.38 330 HIS A N 1
ATOM 2525 C CA . HIS A 1 330 ? 13.832 12.250 -23.077 1.00 72.38 330 HIS A CA 1
ATOM 2526 C C . HIS A 1 330 ? 12.352 12.374 -22.691 1.00 72.38 330 HIS A C 1
ATOM 2528 O O . HIS A 1 330 ? 11.919 13.446 -22.268 1.00 72.38 330 HIS A O 1
ATOM 2534 N N . SER A 1 331 ? 11.584 11.291 -22.812 1.00 63.72 331 SER A N 1
ATOM 2535 C CA . SER A 1 331 ? 10.172 11.214 -22.415 1.00 63.72 331 SER A CA 1
ATOM 2536 C C . SER A 1 331 ? 9.953 11.427 -20.909 1.00 63.72 331 SER A C 1
ATOM 2538 O O . SER A 1 331 ? 8.923 11.982 -20.533 1.00 63.72 331 SER A O 1
ATOM 2540 N N . ILE A 1 332 ? 10.943 11.081 -20.076 1.00 61.50 332 ILE A N 1
ATOM 2541 C CA . ILE A 1 332 ? 10.906 11.117 -18.598 1.00 61.50 332 ILE A CA 1
ATOM 2542 C C . ILE A 1 332 ? 11.635 12.365 -18.036 1.00 61.50 332 ILE A C 1
ATOM 2544 O O . ILE A 1 332 ? 11.684 12.628 -16.839 1.00 61.50 332 ILE A O 1
ATOM 2548 N N . ARG A 1 333 ? 12.223 13.197 -18.909 1.00 62.81 333 ARG A N 1
ATOM 2549 C CA . ARG A 1 333 ? 13.051 14.362 -18.528 1.00 62.81 333 ARG A CA 1
ATOM 2550 C C . ARG A 1 333 ? 12.246 15.557 -17.993 1.00 62.81 333 ARG A C 1
ATOM 2552 O O . ARG A 1 333 ? 12.812 16.474 -17.390 1.00 62.81 333 ARG A O 1
ATOM 2559 N N . HIS A 1 334 ? 10.952 15.645 -18.289 1.00 60.16 334 HIS A N 1
ATOM 2560 C CA . HIS A 1 334 ? 10.142 16.823 -17.971 1.00 60.16 334 HIS A CA 1
ATOM 2561 C C . HIS A 1 334 ? 9.812 16.867 -16.473 1.00 60.16 334 HIS A C 1
ATOM 2563 O O . HIS A 1 334 ? 9.009 16.078 -16.026 1.00 60.16 334 HIS A O 1
ATOM 2569 N N . GLY A 1 335 ? 10.413 17.793 -15.713 1.00 53.94 335 GLY A N 1
ATOM 2570 C CA . GLY A 1 335 ? 10.195 17.945 -14.260 1.00 53.94 335 GLY A CA 1
ATOM 2571 C C . GLY A 1 335 ? 11.464 17.776 -13.427 1.00 53.94 335 GLY A C 1
ATOM 2572 O O . GLY A 1 335 ? 11.723 18.580 -12.542 1.00 53.94 335 GLY A O 1
ATOM 2573 N N . CYS A 1 336 ? 12.335 16.848 -13.824 1.00 61.81 336 CYS A N 1
ATOM 2574 C CA . CYS A 1 336 ? 13.594 16.525 -13.137 1.00 61.81 336 CYS A CA 1
ATOM 2575 C C . CYS A 1 336 ? 14.821 17.295 -13.655 1.00 61.81 336 CYS A C 1
ATOM 2577 O O . CYS A 1 336 ? 15.960 16.980 -13.322 1.00 61.81 336 CYS A O 1
ATOM 2579 N N . LYS A 1 337 ? 14.619 18.331 -14.485 1.00 59.56 337 LYS A N 1
ATOM 2580 C CA . LYS A 1 337 ? 15.698 19.053 -15.197 1.00 59.56 337 LYS A CA 1
ATOM 2581 C C . LYS A 1 337 ? 16.714 19.746 -14.279 1.00 59.56 337 LYS A C 1
ATOM 2583 O O . LYS A 1 337 ? 17.790 20.095 -14.755 1.00 59.56 337 LYS A O 1
ATOM 2588 N N . LYS A 1 338 ? 16.351 19.998 -13.019 1.00 59.06 338 LYS A N 1
ATOM 2589 C CA . LYS A 1 338 ? 17.203 20.642 -12.007 1.00 59.06 338 LYS A CA 1
ATOM 2590 C C . LYS A 1 338 ? 17.688 19.671 -10.924 1.00 59.06 338 LYS A C 1
ATOM 2592 O O . LYS A 1 338 ? 18.452 20.088 -10.062 1.00 59.06 338 LYS A O 1
ATOM 2597 N N . THR A 1 339 ? 17.253 18.413 -10.957 1.00 61.44 339 THR A N 1
ATOM 2598 C CA . THR A 1 339 ? 17.585 17.430 -9.926 1.00 61.44 339 THR A CA 1
ATOM 2599 C C . THR A 1 339 ? 18.961 16.846 -10.212 1.00 61.44 339 THR A C 1
ATOM 2601 O O . THR A 1 339 ? 19.208 16.331 -11.304 1.00 61.44 339 THR A O 1
ATOM 2604 N N . GLN A 1 340 ? 19.872 16.943 -9.245 1.00 63.59 340 GLN A N 1
ATOM 2605 C CA . GLN A 1 340 ? 21.108 16.171 -9.280 1.00 63.59 340 GLN A CA 1
ATOM 2606 C C . GLN A 1 340 ? 20.746 14.726 -8.957 1.00 63.59 340 GLN A C 1
ATOM 2608 O O . GLN A 1 340 ? 20.252 14.443 -7.868 1.00 63.59 340 GLN A O 1
ATOM 2613 N N . CYS A 1 341 ? 20.947 13.825 -9.915 1.00 67.50 341 CYS A N 1
ATOM 2614 C CA . CYS A 1 341 ? 20.828 12.406 -9.630 1.00 67.50 341 CYS A CA 1
ATOM 2615 C C . CYS A 1 341 ? 21.869 12.035 -8.572 1.00 67.50 341 CYS A C 1
ATOM 2617 O O . CYS A 1 341 ? 23.028 12.437 -8.737 1.00 67.50 341 CYS A O 1
ATOM 2619 N N . PRO A 1 342 ? 21.485 11.317 -7.500 1.00 62.97 342 PRO A N 1
ATOM 2620 C CA . PRO A 1 342 ? 22.449 10.847 -6.521 1.00 62.97 342 PRO A CA 1
ATOM 2621 C C . PRO A 1 342 ? 23.560 10.087 -7.246 1.00 62.97 342 PRO A C 1
ATOM 2623 O O . PRO A 1 342 ? 23.304 9.368 -8.218 1.00 62.97 342 PRO A O 1
ATOM 2626 N N . ALA A 1 343 ? 24.805 10.320 -6.826 1.00 54.12 343 ALA A N 1
ATOM 2627 C CA . ALA A 1 343 ? 25.941 9.617 -7.393 1.00 54.12 343 ALA A CA 1
ATOM 2628 C C . ALA A 1 343 ? 25.686 8.119 -7.228 1.00 54.12 343 ALA A C 1
ATOM 2630 O O . ALA A 1 343 ? 25.434 7.647 -6.122 1.00 54.12 343 ALA A O 1
ATOM 2631 N N . ILE A 1 344 ? 25.712 7.389 -8.341 1.00 48.84 344 ILE A N 1
ATOM 2632 C CA . ILE A 1 344 ? 25.655 5.935 -8.309 1.00 48.84 344 ILE A CA 1
ATOM 2633 C C . ILE A 1 344 ? 26.891 5.509 -7.520 1.00 48.84 344 ILE A C 1
ATOM 2635 O O . ILE A 1 344 ? 28.015 5.691 -8.001 1.00 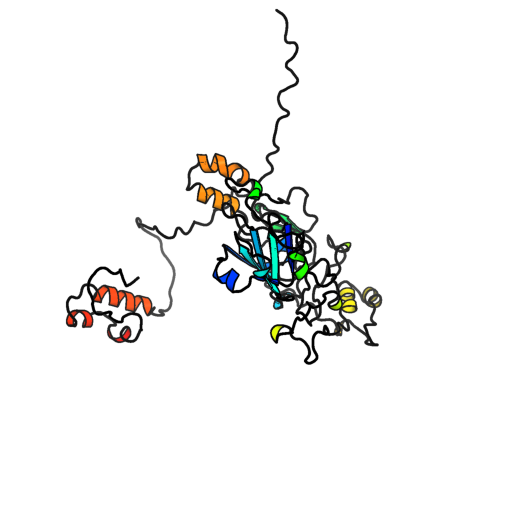48.84 344 ILE A O 1
ATOM 2639 N N . GLU A 1 345 ? 26.707 4.976 -6.314 1.00 34.44 345 GLU A N 1
ATOM 2640 C CA . GLU A 1 345 ? 27.751 4.188 -5.674 1.00 34.44 345 GLU A CA 1
ATOM 2641 C C . GLU A 1 345 ? 27.950 2.951 -6.546 1.00 34.44 345 GLU A C 1
ATOM 2643 O O . GLU A 1 345 ? 27.291 1.926 -6.399 1.00 34.44 345 GLU A O 1
ATOM 2648 N N . ASN A 1 346 ? 28.829 3.077 -7.538 1.00 32.91 346 ASN A N 1
ATOM 2649 C CA . ASN A 1 346 ? 29.334 1.923 -8.248 1.00 32.91 346 ASN A CA 1
ATOM 2650 C C . ASN A 1 346 ? 30.104 1.085 -7.220 1.00 32.91 346 ASN A C 1
ATOM 2652 O O . ASN A 1 346 ? 31.074 1.595 -6.645 1.00 32.91 346 ASN A O 1
ATOM 2656 N N . PRO A 1 347 ? 29.750 -0.193 -7.004 1.00 36.56 347 PRO A N 1
ATOM 2657 C CA . PRO A 1 347 ? 30.615 -1.105 -6.279 1.00 36.56 347 PRO A CA 1
ATOM 2658 C C . PRO A 1 347 ? 31.872 -1.332 -7.129 1.00 36.56 347 PRO A C 1
ATOM 2660 O O . PRO A 1 347 ? 31.933 -2.204 -7.991 1.00 36.56 347 PRO A O 1
ATOM 2663 N N . GLY A 1 348 ? 32.878 -0.488 -6.904 1.00 41.56 348 GLY A N 1
ATOM 2664 C CA . GLY A 1 348 ? 34.198 -0.581 -7.512 1.00 41.56 348 GLY A CA 1
ATOM 2665 C C . GLY A 1 348 ? 34.474 0.472 -8.582 1.00 41.56 348 GLY A C 1
ATOM 2666 O O . GLY A 1 348 ? 34.194 0.258 -9.758 1.00 41.56 348 GLY A O 1
ATOM 2667 N N . LYS A 1 349 ? 35.120 1.568 -8.168 1.00 32.59 349 LYS A N 1
ATOM 2668 C CA . LYS A 1 349 ? 36.333 2.154 -8.781 1.00 32.59 349 LYS A CA 1
ATOM 2669 C C . LYS A 1 349 ? 36.539 3.576 -8.260 1.00 32.59 349 LYS A C 1
ATOM 2671 O O . LYS A 1 349 ? 35.858 4.499 -8.692 1.00 32.59 349 LYS A O 1
ATOM 2676 N N . THR A 1 350 ? 37.555 3.763 -7.429 1.00 29.11 350 THR A N 1
ATOM 2677 C CA . THR A 1 350 ? 38.224 5.057 -7.270 1.00 29.11 350 THR A CA 1
ATOM 2678 C C . THR A 1 350 ? 39.726 4.832 -7.392 1.00 29.11 350 THR A C 1
ATOM 2680 O O . THR A 1 350 ? 40.354 4.200 -6.549 1.00 29.11 350 THR A O 1
ATOM 2683 N N . ASP A 1 351 ? 40.274 5.313 -8.506 1.00 27.83 351 ASP A N 1
ATOM 2684 C CA . ASP A 1 351 ? 41.704 5.539 -8.713 1.00 27.83 351 ASP A CA 1
ATOM 2685 C C . ASP A 1 351 ? 41.970 7.026 -8.379 1.00 27.83 351 ASP A C 1
ATOM 2687 O O . ASP A 1 351 ? 41.154 7.872 -8.768 1.00 27.83 351 ASP A O 1
ATOM 2691 N N . PRO A 1 352 ? 43.021 7.384 -7.617 1.00 35.25 352 PRO A N 1
ATOM 2692 C CA . PRO A 1 352 ? 43.176 8.705 -7.030 1.00 35.25 352 PRO A CA 1
ATOM 2693 C C . PRO A 1 352 ? 44.108 9.575 -7.874 1.00 35.25 352 PRO A C 1
ATOM 2695 O O . PRO A 1 352 ? 45.205 9.154 -8.229 1.00 35.25 352 PRO 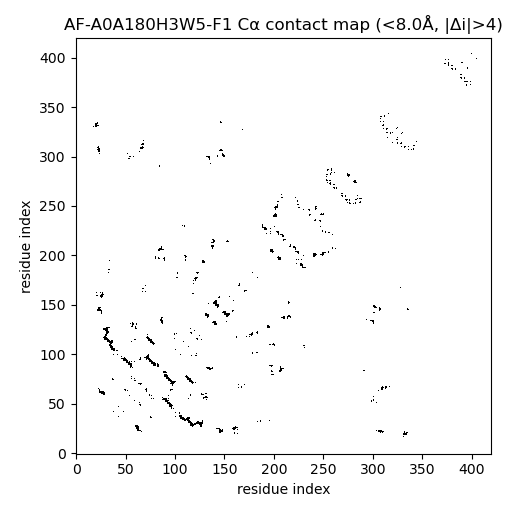A O 1
ATOM 2698 N N . THR A 1 353 ? 43.758 10.836 -8.134 1.00 31.00 353 THR A N 1
ATOM 2699 C CA . THR A 1 353 ? 44.788 11.869 -8.352 1.00 31.00 353 THR A CA 1
ATOM 2700 C C . THR A 1 353 ? 44.246 13.294 -8.226 1.00 31.00 353 THR A C 1
ATOM 2702 O O . THR A 1 353 ? 43.282 13.661 -8.888 1.00 31.00 353 THR A O 1
ATOM 2705 N N . LYS A 1 354 ? 44.998 14.098 -7.452 1.00 28.08 354 LYS A N 1
ATOM 2706 C CA . LYS A 1 354 ? 44.937 15.562 -7.219 1.00 28.08 354 LYS A CA 1
ATOM 2707 C C . LYS A 1 354 ? 43.793 16.039 -6.303 1.00 28.08 354 LYS A C 1
ATOM 2709 O O . LYS A 1 354 ? 42.636 15.880 -6.638 1.00 28.08 354 LYS A O 1
ATOM 2714 N N . GLY A 1 355 ? 44.002 16.670 -5.146 1.00 26.95 355 GLY A N 1
ATOM 2715 C CA . GLY A 1 355 ? 45.193 17.255 -4.524 1.00 26.95 355 GLY A CA 1
ATOM 2716 C C . GLY A 1 355 ? 44.993 18.752 -4.242 1.00 26.95 355 GLY A C 1
ATOM 2717 O O . GLY A 1 355 ? 45.153 19.540 -5.165 1.00 26.95 355 GLY A O 1
ATOM 2718 N N . ASN A 1 356 ? 44.762 19.085 -2.958 1.00 31.97 356 ASN A N 1
ATOM 2719 C CA . ASN A 1 356 ? 44.969 20.379 -2.265 1.00 31.97 356 ASN A CA 1
ATOM 2720 C C . ASN A 1 356 ? 44.090 21.594 -2.664 1.00 31.97 356 ASN A C 1
ATOM 2722 O O . ASN A 1 356 ? 43.769 21.772 -3.825 1.00 31.97 356 ASN A O 1
ATOM 2726 N N . SER A 1 357 ? 43.693 22.527 -1.784 1.00 29.55 357 SER A N 1
ATOM 2727 C CA . SER A 1 357 ? 44.067 22.874 -0.397 1.00 29.55 357 SER A CA 1
ATOM 2728 C C . SER A 1 357 ? 43.022 23.856 0.184 1.00 29.55 357 SER A C 1
ATOM 2730 O O . SER A 1 357 ? 42.448 24.619 -0.591 1.00 29.55 357 SER A O 1
ATOM 2732 N N . GLY A 1 358 ? 42.852 23.918 1.518 1.00 25.97 358 GLY A N 1
ATOM 2733 C CA . GLY A 1 358 ? 42.321 25.124 2.189 1.00 25.97 358 GLY A CA 1
ATOM 2734 C C . GLY A 1 358 ? 41.417 24.967 3.427 1.00 25.97 358 GLY A C 1
ATOM 2735 O O . GLY A 1 358 ? 40.258 25.337 3.350 1.00 25.97 358 GLY A O 1
ATOM 2736 N N . ASN A 1 359 ? 41.960 24.426 4.532 1.00 30.84 359 ASN A N 1
ATOM 2737 C CA . ASN A 1 359 ? 41.867 24.855 5.957 1.00 30.84 359 ASN A CA 1
ATOM 2738 C C . ASN A 1 359 ? 40.703 25.797 6.403 1.00 30.84 359 ASN A C 1
ATOM 2740 O O . ASN A 1 359 ? 40.480 26.811 5.759 1.00 30.84 359 ASN A O 1
ATOM 2744 N N . THR A 1 360 ? 39.988 25.630 7.531 1.00 28.44 360 THR A N 1
ATOM 2745 C CA . THR A 1 360 ? 40.409 25.368 8.932 1.00 28.44 360 THR A CA 1
ATOM 2746 C C . THR A 1 360 ? 39.216 24.940 9.826 1.00 28.44 360 THR A C 1
ATOM 2748 O O . THR A 1 360 ? 38.099 25.398 9.608 1.00 28.44 360 THR A O 1
ATOM 2751 N N . GLY A 1 361 ? 39.469 24.185 10.917 1.00 24.52 361 GLY A N 1
ATOM 2752 C CA . GLY A 1 361 ? 38.716 24.369 12.181 1.00 24.52 361 GLY A CA 1
ATOM 2753 C C . GLY A 1 361 ? 38.283 23.150 13.027 1.00 24.52 361 GLY A C 1
ATOM 2754 O O . GLY A 1 361 ? 37.117 22.796 13.016 1.00 24.52 361 GLY A O 1
ATOM 2755 N N . SER A 1 362 ? 39.193 22.660 13.887 1.00 28.44 362 SER A N 1
ATOM 2756 C CA . SER A 1 362 ? 38.977 22.148 15.272 1.00 28.44 362 SER A CA 1
ATOM 2757 C C . SER A 1 362 ? 38.391 20.749 15.612 1.00 28.44 362 SER A C 1
ATOM 2759 O O . SER A 1 362 ? 37.189 20.531 15.625 1.00 28.44 362 SER A O 1
ATOM 2761 N N . LYS A 1 363 ? 39.316 19.890 16.098 1.00 29.17 363 LYS A N 1
ATOM 2762 C CA . LYS A 1 363 ? 39.358 19.062 17.342 1.00 29.17 363 LYS A CA 1
ATOM 2763 C C . LYS A 1 363 ? 38.114 18.285 17.833 1.00 29.17 363 LYS A C 1
ATOM 2765 O O . LYS A 1 363 ? 37.177 18.897 18.329 1.00 29.17 363 LYS A O 1
ATOM 2770 N N . SER A 1 364 ? 38.262 16.961 18.027 1.00 28.19 364 SER A N 1
ATOM 2771 C CA . SER A 1 364 ? 38.385 16.298 19.358 1.00 28.19 364 SER A CA 1
ATOM 2772 C C . SER A 1 364 ? 38.408 14.749 19.299 1.00 28.19 364 SER A C 1
ATOM 2774 O O . SER A 1 364 ? 37.712 14.146 18.497 1.00 28.19 364 SER A O 1
ATOM 2776 N N . GLY A 1 365 ? 39.207 14.135 20.190 1.00 28.39 365 GLY A N 1
ATOM 2777 C CA . GLY A 1 365 ? 38.879 12.900 20.931 1.00 28.39 365 GLY A CA 1
ATOM 2778 C C . GLY A 1 365 ? 38.915 11.547 20.211 1.00 28.39 365 GLY A C 1
ATOM 2779 O O . GLY A 1 365 ? 37.915 11.106 19.665 1.00 28.39 365 GLY A O 1
ATOM 2780 N N . ALA A 1 366 ? 40.045 10.847 20.317 1.00 30.80 366 ALA A N 1
ATOM 2781 C CA . ALA A 1 366 ? 40.273 9.501 19.800 1.00 30.80 366 ALA A CA 1
ATOM 2782 C C . ALA A 1 366 ? 39.495 8.409 20.565 1.00 30.80 366 ALA A C 1
ATOM 2784 O O . ALA A 1 366 ? 39.735 8.186 21.750 1.00 30.80 366 ALA A O 1
ATOM 2785 N N . GLY A 1 367 ? 38.640 7.671 19.854 1.00 32.94 367 GLY A N 1
ATOM 2786 C CA . GLY A 1 367 ? 38.412 6.249 20.108 1.00 32.94 367 GLY A CA 1
ATOM 2787 C C . GLY A 1 367 ? 39.270 5.474 19.114 1.00 32.94 367 GLY A C 1
ATOM 2788 O O . GLY A 1 367 ? 39.071 5.622 17.907 1.00 32.94 367 GLY A O 1
ATOM 2789 N N . SER A 1 368 ? 40.277 4.729 19.578 1.00 47.53 368 SER A N 1
ATOM 2790 C CA . SER A 1 368 ? 41.102 3.942 18.665 1.00 47.53 368 SER A CA 1
ATOM 2791 C C . SER A 1 368 ? 40.284 2.766 18.131 1.00 47.53 368 SER A C 1
ATOM 2793 O O . SER A 1 368 ? 39.709 1.975 18.878 1.00 47.53 368 SER A O 1
ATOM 2795 N N . ASN A 1 369 ? 40.152 2.717 16.808 1.00 56.16 369 ASN A N 1
ATOM 2796 C CA . ASN A 1 369 ? 39.425 1.668 16.118 1.00 56.16 369 ASN A CA 1
ATOM 2797 C C . ASN A 1 369 ? 40.298 0.407 16.099 1.00 56.16 369 ASN A C 1
ATOM 2799 O O . ASN A 1 369 ? 41.295 0.350 15.377 1.00 56.16 369 ASN A O 1
ATOM 2803 N N . ILE A 1 370 ? 39.915 -0.589 16.897 1.00 54.22 370 ILE A N 1
ATOM 2804 C CA . ILE A 1 370 ? 40.635 -1.859 17.054 1.00 54.22 370 ILE A CA 1
ATOM 2805 C C . ILE A 1 370 ? 40.794 -2.612 15.719 1.00 54.22 370 ILE A C 1
ATOM 2807 O O . ILE A 1 370 ? 41.758 -3.354 15.533 1.00 54.22 370 ILE A O 1
ATOM 2811 N N . ASP A 1 371 ? 39.910 -2.349 14.749 1.00 57.06 371 ASP A N 1
ATOM 2812 C CA . ASP A 1 371 ? 39.985 -2.926 13.406 1.00 57.06 371 ASP A CA 1
ATOM 2813 C C . ASP A 1 371 ? 41.124 -2.314 12.583 1.00 57.06 371 ASP A C 1
ATOM 2815 O O . ASP A 1 371 ? 41.777 -3.018 11.811 1.00 57.06 371 ASP A O 1
ATOM 2819 N N . GLN A 1 372 ? 41.416 -1.025 12.779 1.00 59.84 372 GLN A N 1
ATOM 2820 C CA . GLN A 1 372 ? 42.529 -0.357 12.104 1.00 59.84 372 GLN A CA 1
ATOM 2821 C C . GLN A 1 372 ? 43.871 -0.846 12.663 1.00 59.84 372 GLN A C 1
ATOM 2823 O O . GLN A 1 372 ? 44.771 -1.181 11.894 1.00 59.84 372 GLN A O 1
ATOM 2828 N N . GLU A 1 373 ? 43.966 -0.989 13.988 1.00 61.38 373 GLU A N 1
ATOM 2829 C CA . GLU A 1 373 ? 45.157 -1.521 14.663 1.00 61.38 373 GLU A CA 1
ATOM 2830 C C . GLU A 1 373 ? 45.458 -2.968 14.215 1.00 61.38 373 GLU A C 1
ATOM 2832 O O . GLU A 1 373 ? 46.605 -3.301 13.903 1.00 61.38 373 GLU A O 1
ATOM 2837 N N . CYS A 1 374 ? 44.436 -3.823 14.062 1.00 59.75 374 CYS A N 1
ATOM 2838 C CA . CYS A 1 374 ? 44.643 -5.192 13.576 1.00 59.75 374 CYS A CA 1
ATOM 2839 C C . CYS A 1 374 ? 44.890 -5.286 12.059 1.00 59.75 374 CYS A C 1
ATOM 2841 O O . CYS A 1 374 ? 45.616 -6.186 11.621 1.00 59.75 374 CYS A O 1
ATOM 2843 N N . GLN A 1 375 ? 44.372 -4.358 11.244 1.00 62.88 375 GLN A N 1
ATOM 2844 C CA . GLN A 1 375 ? 44.748 -4.261 9.828 1.00 62.88 375 GLN A CA 1
ATOM 2845 C C . GLN A 1 375 ? 46.213 -3.850 9.654 1.00 62.88 375 GLN A C 1
ATOM 2847 O O . GLN A 1 375 ? 46.902 -4.389 8.781 1.00 62.88 375 GLN A O 1
ATOM 2852 N N . ASP A 1 376 ? 46.709 -2.950 10.498 1.00 67.31 376 AS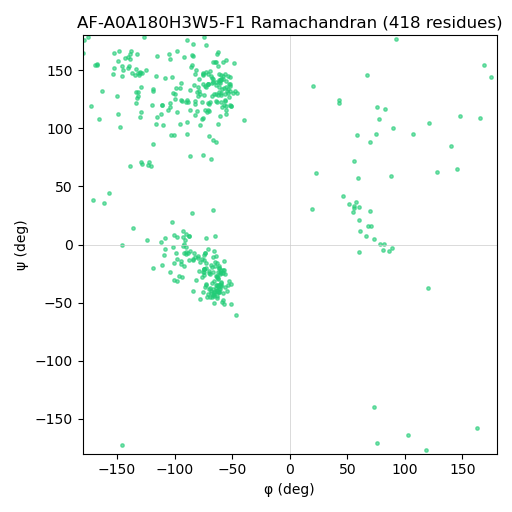P A N 1
ATOM 2853 C CA . ASP A 1 376 ? 48.093 -2.486 10.445 1.00 67.31 376 ASP A CA 1
ATOM 2854 C C . ASP A 1 376 ? 49.066 -3.554 10.971 1.00 67.31 376 ASP A C 1
ATOM 2856 O O . ASP A 1 376 ? 50.099 -3.805 10.337 1.00 67.31 376 ASP A O 1
ATOM 2860 N N . TYR A 1 377 ? 48.681 -4.316 12.006 1.00 74.44 377 TYR A N 1
ATOM 2861 C CA . TYR A 1 377 ? 49.389 -5.543 12.390 1.00 74.44 377 TYR A CA 1
ATOM 2862 C C . TYR A 1 377 ? 49.443 -6.553 11.232 1.00 74.44 377 TYR A C 1
ATOM 2864 O O . TYR A 1 377 ? 50.514 -7.064 10.898 1.00 74.44 377 TYR A O 1
ATOM 2872 N N . CYS A 1 378 ? 48.313 -6.820 10.565 1.00 64.69 378 CYS A N 1
ATOM 2873 C CA . CYS A 1 378 ? 48.260 -7.777 9.458 1.00 64.69 378 CYS A CA 1
ATOM 2874 C C . CYS A 1 378 ? 49.124 -7.340 8.269 1.00 64.69 378 CYS A C 1
ATOM 2876 O O . CYS A 1 378 ? 49.799 -8.178 7.669 1.00 64.69 378 CYS A O 1
ATOM 2878 N N . LYS A 1 379 ? 49.158 -6.043 7.942 1.00 70.00 379 LYS A N 1
ATOM 2879 C CA . LYS A 1 379 ? 50.035 -5.498 6.893 1.00 70.00 379 LYS A CA 1
ATOM 2880 C C . LYS A 1 379 ? 51.513 -5.646 7.253 1.00 70.00 379 LYS A C 1
ATOM 2882 O O . LYS A 1 379 ? 52.292 -6.044 6.389 1.00 70.00 379 LYS A O 1
ATOM 2887 N N . CYS A 1 380 ? 51.882 -5.402 8.510 1.00 75.81 380 CYS A N 1
ATOM 2888 C CA . CYS A 1 380 ? 53.250 -5.582 8.999 1.00 75.81 380 CYS A CA 1
ATOM 2889 C C . CYS A 1 380 ? 53.677 -7.063 9.038 1.00 75.81 380 CYS A C 1
ATOM 2891 O O . CYS A 1 380 ? 54.776 -7.414 8.612 1.00 75.81 380 CYS A O 1
ATOM 2893 N N . ALA A 1 381 ? 52.794 -7.963 9.480 1.00 73.12 381 ALA A N 1
ATOM 2894 C CA . ALA A 1 381 ? 53.111 -9.378 9.667 1.00 73.12 381 ALA A CA 1
ATOM 2895 C C . ALA A 1 381 ? 53.119 -10.195 8.359 1.00 73.12 381 ALA A C 1
ATOM 2897 O O . ALA A 1 381 ? 53.736 -11.264 8.300 1.00 73.12 381 ALA A O 1
ATOM 2898 N N . ARG A 1 382 ? 52.428 -9.728 7.309 1.00 71.12 382 ARG A N 1
ATOM 2899 C CA . ARG A 1 382 ? 52.269 -10.426 6.019 1.00 71.12 382 ARG A CA 1
ATOM 2900 C C . ARG A 1 382 ? 53.577 -10.650 5.236 1.00 71.12 382 ARG A C 1
ATOM 2902 O O . ARG A 1 382 ? 53.717 -11.740 4.681 1.00 71.12 382 ARG A O 1
ATOM 2909 N N . PRO A 1 383 ? 54.540 -9.711 5.176 1.00 71.44 383 PRO A N 1
ATOM 2910 C CA . PRO A 1 383 ? 55.840 -9.953 4.541 1.00 71.44 383 PRO A CA 1
ATOM 2911 C C . PRO A 1 383 ? 56.842 -10.732 5.416 1.00 71.44 383 PRO A C 1
ATOM 2913 O O . PRO A 1 383 ? 57.866 -11.188 4.900 1.00 71.44 383 PRO A O 1
ATOM 2916 N N . CYS A 1 384 ? 56.579 -10.921 6.714 1.00 72.19 384 CYS A N 1
ATOM 2917 C CA . CYS A 1 384 ? 57.504 -11.608 7.616 1.00 72.19 384 CYS A CA 1
ATOM 2918 C C . CYS A 1 384 ? 57.620 -13.109 7.305 1.00 72.19 384 CYS A C 1
ATOM 2920 O O . CYS A 1 384 ? 56.649 -13.865 7.384 1.00 72.19 384 CYS A O 1
ATOM 2922 N N . LYS A 1 385 ? 58.848 -13.563 7.028 1.00 67.31 385 LYS A N 1
ATOM 2923 C CA . LYS A 1 385 ? 59.153 -14.971 6.711 1.00 67.31 385 LYS A CA 1
ATOM 2924 C C . LYS A 1 385 ? 59.348 -15.865 7.943 1.00 67.31 385 LYS A C 1
ATOM 2926 O O . LYS A 1 385 ? 59.350 -17.083 7.800 1.00 67.31 385 LYS A O 1
ATOM 2931 N N . ASN A 1 386 ? 59.507 -15.291 9.138 1.00 67.00 386 ASN A N 1
ATOM 2932 C CA . ASN A 1 386 ? 59.665 -16.029 10.394 1.00 67.00 386 ASN A CA 1
ATOM 2933 C C . ASN A 1 386 ? 58.868 -15.383 11.547 1.00 67.00 386 ASN A C 1
ATOM 2935 O O . ASN A 1 386 ? 58.403 -14.249 11.448 1.00 67.00 386 ASN A O 1
ATOM 2939 N N . GLU A 1 387 ? 58.677 -16.134 12.635 1.00 64.69 387 GLU A N 1
ATOM 2940 C CA . GLU A 1 387 ? 57.881 -15.711 13.802 1.00 64.69 387 GLU A CA 1
ATOM 2941 C C . GLU A 1 387 ? 58.554 -14.592 14.616 1.00 64.69 387 GLU A C 1
ATOM 2943 O O . GLU A 1 387 ? 57.860 -13.835 15.285 1.00 64.69 387 GLU A O 1
ATOM 2948 N N . SER A 1 388 ? 59.881 -14.439 14.526 1.00 70.12 388 SER A N 1
ATOM 2949 C CA . SER A 1 388 ? 60.605 -13.363 15.222 1.00 70.12 388 SER A CA 1
ATOM 2950 C C . SER A 1 388 ? 60.243 -11.986 14.656 1.00 70.12 388 SER A C 1
ATOM 2952 O O . SER A 1 388 ? 59.887 -11.095 15.414 1.00 70.12 388 SER A O 1
ATOM 2954 N N . CYS A 1 389 ? 60.199 -11.857 13.325 1.00 64.06 389 CYS A N 1
ATOM 2955 C CA . CYS A 1 389 ? 59.800 -10.632 12.616 1.00 64.06 389 CYS A CA 1
ATOM 2956 C C . CYS A 1 389 ? 58.363 -10.187 12.948 1.00 64.06 389 CYS A C 1
ATOM 2958 O O . CYS A 1 389 ? 58.071 -9.001 13.021 1.00 64.06 389 CYS A O 1
ATOM 2960 N N . LYS A 1 390 ? 57.449 -11.131 13.211 1.00 69.56 390 LYS A N 1
ATOM 2961 C CA . LYS A 1 390 ? 56.044 -10.812 13.533 1.00 69.56 390 LYS A CA 1
ATOM 2962 C C . LYS A 1 390 ? 55.850 -10.250 14.940 1.00 69.56 390 LYS A C 1
ATOM 2964 O O . LYS A 1 390 ? 54.844 -9.591 15.185 1.00 69.56 390 LYS A O 1
ATOM 2969 N N . LYS A 1 391 ? 56.779 -10.534 15.860 1.00 71.06 391 LYS A N 1
ATOM 2970 C CA . LYS A 1 391 ? 56.753 -10.020 17.239 1.00 71.06 391 LYS A CA 1
ATOM 2971 C C . LYS A 1 391 ? 57.218 -8.568 17.337 1.00 71.06 391 LYS A C 1
ATOM 2973 O O . LYS A 1 391 ? 56.972 -7.936 18.354 1.00 71.06 391 LYS A O 1
ATOM 2978 N N . GLU A 1 392 ? 57.854 -8.056 16.286 1.00 72.88 392 GLU A N 1
ATOM 2979 C CA . GLU A 1 392 ? 58.295 -6.662 16.181 1.00 72.88 392 GLU A CA 1
ATOM 2980 C C . GLU A 1 392 ? 57.210 -5.746 15.584 1.00 72.88 392 GLU A C 1
ATOM 2982 O O . GLU A 1 392 ? 57.359 -4.527 15.591 1.00 72.88 392 GLU A O 1
ATOM 2987 N N . CYS A 1 393 ? 56.093 -6.309 15.104 1.00 74.19 393 CYS A N 1
ATOM 2988 C CA . CYS A 1 393 ? 54.945 -5.534 14.641 1.00 74.19 393 CYS A CA 1
ATOM 2989 C C . CYS A 1 393 ? 54.145 -4.958 15.826 1.00 74.19 393 CYS A C 1
ATOM 2991 O O . CYS A 1 393 ? 53.911 -5.675 16.806 1.00 74.19 393 CYS A O 1
ATOM 2993 N N . PRO A 1 394 ? 53.688 -3.695 15.743 1.00 65.00 394 PRO A N 1
ATOM 2994 C CA . PRO A 1 394 ? 52.943 -3.048 16.821 1.00 65.00 394 PRO A CA 1
ATOM 2995 C C . PRO A 1 394 ? 51.648 -3.803 17.158 1.00 65.00 394 PRO A C 1
ATOM 2997 O O . PRO A 1 394 ? 51.033 -4.426 16.294 1.00 65.00 394 PRO A O 1
ATOM 3000 N N . ASP A 1 395 ? 51.277 -3.781 18.442 1.00 64.56 395 ASP A N 1
ATOM 3001 C CA . ASP A 1 395 ? 50.028 -4.339 18.987 1.00 64.56 395 ASP A CA 1
ATOM 3002 C C . ASP A 1 395 ? 49.805 -5.856 18.783 1.00 64.56 395 ASP A C 1
ATOM 3004 O O . ASP A 1 395 ? 48.696 -6.366 18.963 1.00 64.56 395 ASP A O 1
ATOM 3008 N N . ALA A 1 396 ? 50.880 -6.618 18.534 1.00 57.84 396 ALA A N 1
ATOM 3009 C CA . ALA A 1 396 ? 50.846 -8.074 18.342 1.00 57.84 396 ALA A CA 1
ATOM 3010 C C . ALA A 1 396 ? 50.108 -8.848 19.454 1.00 57.84 396 ALA A C 1
ATOM 3012 O O . ALA A 1 396 ? 49.468 -9.864 19.186 1.00 57.84 396 ALA A O 1
ATOM 3013 N N . GLN A 1 397 ? 50.176 -8.379 20.705 1.00 56.50 397 GLN A N 1
ATOM 3014 C CA . GLN A 1 397 ? 49.490 -9.010 21.838 1.00 56.50 397 GLN A CA 1
ATOM 3015 C C . GLN A 1 397 ? 47.974 -8.762 21.865 1.00 56.50 397 GLN A C 1
ATOM 3017 O O . GLN A 1 397 ? 47.253 -9.601 22.400 1.00 56.50 397 GLN A O 1
ATOM 3022 N N . LYS A 1 398 ? 47.476 -7.660 21.287 1.00 56.62 398 LYS A N 1
ATOM 3023 C CA . LYS A 1 398 ? 46.048 -7.298 21.330 1.00 56.62 398 LYS A CA 1
ATOM 3024 C C . LYS A 1 398 ? 45.211 -8.044 20.287 1.00 56.62 398 LYS A C 1
ATOM 3026 O O . LYS A 1 398 ? 44.056 -8.353 20.553 1.00 56.62 398 LYS A O 1
ATOM 3031 N N . CYS A 1 399 ? 45.789 -8.389 19.133 1.00 55.16 399 CYS A N 1
ATOM 3032 C CA . CYS A 1 399 ? 45.069 -9.061 18.040 1.00 55.16 399 CYS A CA 1
ATOM 3033 C C . CYS A 1 399 ? 45.095 -10.604 18.119 1.00 55.16 399 CYS A C 1
ATOM 3035 O O . CYS A 1 399 ? 44.420 -11.267 17.334 1.00 55.16 399 CYS A O 1
ATOM 3037 N N . LEU A 1 400 ? 45.843 -11.202 19.060 1.00 50.06 400 LEU A N 1
ATOM 3038 C CA . LEU A 1 400 ? 45.925 -12.666 19.231 1.00 50.06 400 LEU A CA 1
ATOM 3039 C C . LEU A 1 400 ? 44.673 -13.293 19.875 1.00 50.06 400 LEU A C 1
ATOM 3041 O O . LEU A 1 400 ? 44.516 -14.513 19.831 1.00 50.06 400 LEU A O 1
ATOM 3045 N N . THR A 1 401 ? 43.781 -12.488 20.456 1.00 45.88 401 THR A N 1
ATOM 3046 C CA . THR A 1 401 ? 42.540 -12.936 21.112 1.00 45.88 401 THR A CA 1
ATOM 3047 C C . THR A 1 401 ? 41.291 -12.802 20.233 1.00 45.88 401 THR A C 1
ATOM 3049 O O . THR A 1 401 ? 40.235 -13.306 20.612 1.00 45.88 401 THR A O 1
ATOM 3052 N N . VAL A 1 402 ? 41.391 -12.182 19.049 1.00 43.41 402 VAL A N 1
ATOM 3053 C CA . VAL A 1 402 ? 40.265 -11.995 18.120 1.00 43.41 402 VAL A CA 1
ATOM 3054 C C . VAL A 1 402 ? 40.235 -13.147 17.108 1.00 43.41 402 VAL A C 1
ATOM 3056 O O . VAL A 1 402 ? 41.201 -13.408 16.390 1.00 43.41 402 VAL A O 1
ATOM 3059 N N . SER A 1 403 ? 39.109 -13.854 17.037 1.00 44.50 403 SER A N 1
ATOM 3060 C CA . SER A 1 403 ? 38.890 -15.119 16.311 1.00 44.50 403 SER A CA 1
ATOM 3061 C C . SER A 1 403 ? 39.006 -15.057 14.774 1.00 44.50 403 SER A C 1
ATOM 3063 O O . SER A 1 403 ? 38.752 -16.054 14.099 1.00 44.50 403 SER A O 1
ATOM 3065 N N . HIS A 1 404 ? 39.438 -13.934 14.192 1.00 42.34 404 HIS A N 1
ATOM 3066 C CA . HIS A 1 404 ? 39.589 -13.759 12.741 1.00 42.34 404 HIS A CA 1
ATOM 3067 C C . HIS A 1 404 ? 40.958 -14.141 12.169 1.00 42.34 404 HIS A C 1
ATOM 3069 O O . HIS A 1 404 ? 41.137 -14.124 10.953 1.00 42.34 404 HIS A O 1
ATOM 3075 N N . CYS A 1 405 ? 41.913 -14.561 12.998 1.00 40.56 405 CYS A N 1
ATOM 3076 C CA . CYS A 1 405 ? 43.221 -15.021 12.530 1.00 40.56 405 CYS A CA 1
ATOM 3077 C C . CYS A 1 405 ? 43.587 -16.388 13.117 1.00 40.56 405 CYS A C 1
ATOM 3079 O O . CYS A 1 405 ? 44.505 -16.502 13.926 1.00 40.56 405 CYS A O 1
ATOM 3081 N N . GLN A 1 406 ? 42.913 -17.461 12.685 1.00 35.25 406 GLN A N 1
ATOM 3082 C CA . GLN A 1 406 ? 43.410 -18.819 12.928 1.00 35.25 406 GLN A CA 1
ATOM 3083 C C . GLN A 1 406 ? 43.709 -19.604 11.645 1.00 35.25 406 GLN A C 1
ATOM 3085 O O . GLN A 1 406 ? 42.970 -19.608 10.665 1.00 35.25 406 GLN A O 1
ATOM 3090 N N . LYS A 1 407 ? 44.886 -20.239 11.697 1.00 40.22 407 LYS A N 1
ATOM 3091 C CA . LYS A 1 407 ? 45.593 -21.009 10.666 1.00 40.22 407 LYS A CA 1
ATOM 3092 C C . LYS A 1 407 ? 44.729 -22.141 10.094 1.00 40.22 407 LYS A C 1
ATOM 3094 O O . LYS A 1 407 ? 44.233 -22.959 10.860 1.00 40.22 407 LYS A O 1
ATOM 3099 N N . SER A 1 408 ? 44.724 -22.316 8.767 1.00 28.95 408 SER A N 1
ATOM 3100 C CA . SER A 1 408 ? 44.503 -23.646 8.174 1.00 28.95 408 SER A CA 1
ATOM 3101 C C . SER A 1 408 ? 45.836 -24.214 7.671 1.00 28.95 408 SER A C 1
ATOM 3103 O O . SER A 1 408 ? 46.547 -23.585 6.883 1.00 28.95 408 SER A O 1
ATOM 3105 N N . LYS A 1 409 ? 46.216 -25.384 8.197 1.00 33.03 409 LYS A N 1
ATOM 3106 C CA . LYS A 1 409 ? 47.336 -26.205 7.721 1.00 33.03 409 LYS A CA 1
ATOM 3107 C C . LYS A 1 409 ? 46.817 -27.166 6.640 1.00 33.03 409 LYS A C 1
ATOM 3109 O O . LYS A 1 409 ? 45.906 -27.931 6.910 1.00 33.03 409 LYS A O 1
ATOM 3114 N N . GLN A 1 410 ? 47.458 -27.106 5.469 1.00 35.53 410 GLN A N 1
ATOM 3115 C CA . GLN A 1 410 ? 47.720 -28.169 4.477 1.00 35.53 410 GLN A CA 1
ATOM 3116 C C . GLN A 1 410 ? 46.617 -29.182 4.094 1.00 35.53 410 GLN A C 1
ATOM 3118 O O . GLN A 1 410 ? 46.271 -30.059 4.872 1.00 35.53 410 GLN A O 1
ATOM 3123 N N . SER A 1 411 ? 46.285 -29.236 2.796 1.00 30.31 411 SER A N 1
ATOM 3124 C CA . SER A 1 411 ? 46.674 -30.359 1.915 1.00 30.31 411 SER A CA 1
ATOM 3125 C C . SER A 1 411 ? 46.398 -30.015 0.441 1.00 30.31 411 SER A C 1
ATOM 3127 O O . SER A 1 411 ? 45.627 -29.119 0.117 1.00 30.31 411 SER A O 1
ATOM 3129 N N . SER A 1 412 ? 47.142 -30.663 -0.444 1.00 43.16 412 SER A N 1
ATOM 3130 C CA . SER A 1 412 ? 47.498 -30.278 -1.807 1.00 43.16 412 SER A CA 1
ATOM 3131 C C . SER A 1 412 ? 46.347 -30.068 -2.803 1.00 43.16 412 SER A C 1
ATOM 3133 O O . SER A 1 412 ? 45.458 -30.902 -2.932 1.00 43.16 412 SER A O 1
ATOM 3135 N N . ARG A 1 413 ? 46.554 -29.037 -3.638 1.00 36.91 413 ARG A N 1
ATOM 3136 C CA . ARG A 1 413 ? 45.866 -28.642 -4.887 1.00 36.91 413 ARG A CA 1
ATOM 3137 C C . ARG A 1 413 ? 44.663 -27.696 -4.731 1.00 36.91 413 ARG A C 1
ATOM 3139 O O . ARG A 1 413 ? 43.532 -28.094 -4.508 1.00 36.91 413 ARG A O 1
ATOM 3146 N N . LYS A 1 414 ? 44.987 -26.421 -5.008 1.00 44.25 414 LYS A N 1
ATOM 3147 C CA . LYS A 1 414 ? 44.129 -25.284 -5.392 1.00 44.25 414 LYS A CA 1
ATOM 3148 C C . LYS A 1 414 ? 43.016 -24.897 -4.408 1.00 44.25 414 LYS A C 1
ATOM 3150 O O . LYS A 1 414 ? 41.888 -25.341 -4.567 1.00 44.25 414 LYS A O 1
ATOM 3155 N N . ARG A 1 415 ? 43.299 -23.932 -3.517 1.00 29.77 415 ARG A N 1
ATOM 3156 C CA . ARG A 1 415 ? 42.314 -22.982 -2.950 1.00 29.77 415 ARG A CA 1
ATOM 3157 C C . ARG A 1 415 ? 42.979 -21.638 -2.605 1.00 29.77 415 ARG A C 1
ATOM 3159 O O . ARG A 1 415 ? 44.131 -21.626 -2.192 1.00 29.77 415 ARG A O 1
ATOM 3166 N N . VAL A 1 416 ? 42.410 -20.534 -3.100 1.00 28.16 416 VAL A N 1
ATOM 3167 C CA . VAL A 1 416 ? 41.498 -19.568 -2.432 1.00 28.16 416 VAL A CA 1
ATOM 3168 C C . VAL A 1 416 ? 42.262 -18.527 -1.610 1.00 28.16 416 VAL A C 1
ATOM 3170 O O . VAL A 1 416 ? 42.944 -18.841 -0.642 1.00 28.16 416 VAL A O 1
ATOM 3173 N N . LYS A 1 417 ? 42.117 -17.269 -2.045 1.00 32.66 417 LYS A N 1
ATOM 3174 C CA . LYS A 1 417 ? 42.500 -16.050 -1.331 1.00 32.66 417 LYS A CA 1
ATOM 3175 C C . LYS A 1 417 ? 41.724 -15.998 -0.010 1.00 32.66 417 LYS A C 1
ATOM 3177 O O . LYS A 1 417 ? 40.499 -16.011 -0.048 1.00 32.66 417 LYS A O 1
ATOM 3182 N N . ALA A 1 418 ? 42.414 -15.920 1.124 1.00 30.89 418 ALA A N 1
ATOM 3183 C CA . ALA A 1 418 ? 41.800 -15.602 2.408 1.00 30.89 418 ALA A CA 1
ATOM 3184 C C . ALA A 1 418 ? 42.570 -14.460 3.081 1.00 30.89 418 ALA A C 1
ATOM 3186 O O . ALA A 1 418 ? 43.758 -14.593 3.373 1.00 30.89 418 ALA A O 1
ATOM 3187 N N . CYS A 1 419 ? 41.842 -13.352 3.194 1.00 26.69 419 CYS A N 1
ATOM 3188 C CA . CYS A 1 419 ? 41.871 -12.204 4.103 1.00 26.69 419 CYS A CA 1
ATOM 3189 C C . CYS A 1 419 ? 41.397 -11.027 3.245 1.00 26.69 419 CYS A C 1
ATOM 3191 O O . CYS A 1 419 ? 42.069 -10.699 2.261 1.00 26.69 419 CYS A O 1
ATOM 3193 N N . ILE A 1 420 ? 40.194 -10.524 3.553 1.00 41.16 420 ILE A N 1
ATOM 3194 C CA . ILE A 1 420 ? 39.600 -9.331 2.929 1.00 41.16 420 ILE A CA 1
ATOM 3195 C C . ILE A 1 420 ? 40.556 -8.155 3.123 1.00 41.16 420 ILE A C 1
ATOM 3197 O O . ILE A 1 420 ? 41.110 -8.046 4.242 1.00 41.16 420 ILE A O 1
#

Sequence (420 aa):
MFGLTRLIATIAITGFMRLPYTAANADPATGHVRNAKPTKAWLDKNPVAHMTPEIQASECGMNTRLAYPHVQLFSWFKVNHNEDHYHGCPYGDCWAFTTFPGPDDLEIDFTWSHVFFWHYSGGIPGTGVKLISDPQTGAFGYEQSLSGKFFDGPTPPNTLQPLHDENYPHFDPHSIHGWPKGAADRFVWGKEPPHIKCGLPCGPNKDPGMKAGVYGSKMWAPAPSSAYPFPPNWKPTPRDQCPKDGTIPAEDKCGSFCVCVAQCKDSDCESKCSSKAAKGITCDRTKCPTAPPPSQNQPQPGNDPDKCLNFCGCLSHCNGNKDCAKASCHSIRHGCKKTQCPAIENPGKTDPTKGNSGNTGSKSGAGSNIDQECQDYCKCARPCKNESCKKECPDAQKCLTVSHCQKSKQSSRKRVKACI

Secondary structure (DSSP, 8-state):
-----S-SS-SS------PPP-SS-B---SEEEESEEE-HHHHHHS--SEEEEEEEHHHHHHB----TTS---EEEEEE-GGGTTSTTPPEEEEEEESS---GGGEEE-TTTEEEEESTT-SSEES-SS---B-TTT--BEEEEGGGTEEEESPPPTTTB-TTGGGGSTT--GGG--PPPTTGGGGG--S---SS--SS-TTS--------TTSTTTTT--PPPGGGSPPPTT----GGG---TT-S-PPP-SSHHHHHHHHT-SSHHHHTTS--B-TTSPBP-GGGSPPPPPPPTTPPPTT--TTTTHHHHHHHHHTTT-HHHIIIIIGGG-SS-TT--PPP---SS---------------------HHHHHHHHHHHHTT-SSHHHHTTSTTTTTGGGSTT-------SS-------

Organism: Puccinia triticina (isolate 1-1 / race 1 (BBBD)) (NCBI:txid630390)

Foldseek 3Di:
DDDDDDDPPPPDPDDDPLQFDFAQFQAAFFAKFPQKDFDPVVPVVFDFPDKDWFFALQSLRRTDQDAPPQDWFKKKFFFDLVLLQFQRDRGTMITTGSDDDALVRMDGRGLGMMMGGALLQEHDGTSLADARAFRPFSAHWAQQQLLRATDGADDDPSRHDHPVSCPAPPDDSVVRDHYDPCSNVLSDDDDADSHRFSAAQQEWRNNLQGAPPHHCNVVDDDDTSVRRDDRPPDFDDVVRVHPPVGRDRPQPQCVQLQSQVSNDPDPVSSVVRPQGGPPPHGDDNVPHDDSPDQPPDRRGRSPRPCGLVNLLNQCVVCVPPPVSCVVRRVSNCPSCVPPDRPPPPDPDDDDDDDDDDDDDDDDDDDDDDVVVLVVQLCVQCVPDPDPVSSVPGPPSVVCPPDPQDDDDDDDDDDDDDDDD

pLDDT: mean 72.57, std 20.82, range [24.52, 98.56]

Solvent-accessible surface area (backbone atoms only — not comparable to full-atom values): 25020 Å² total; per-residue (Å²): 144,86,76,96,77,88,86,89,83,88,82,82,95,76,79,73,87,77,70,71,39,62,13,37,27,30,24,51,18,40,2,16,42,68,30,18,38,71,30,69,75,47,52,77,72,48,74,76,72,44,74,49,71,68,36,32,53,23,46,56,22,32,32,44,86,58,33,42,92,43,59,55,30,22,35,43,34,40,51,38,74,91,41,12,67,33,22,43,34,34,25,19,35,33,37,29,20,72,54,69,76,56,76,88,34,47,40,84,32,68,60,42,19,28,31,28,13,26,90,57,38,31,52,43,82,38,42,67,44,54,70,38,27,39,45,89,49,23,24,29,22,33,44,41,13,42,67,21,37,55,41,83,35,80,66,55,87,84,44,54,39,71,70,56,65,64,73,40,88,94,50,60,70,86,75,60,78,37,58,61,90,70,58,45,50,87,74,57,82,64,78,64,64,73,47,65,62,11,30,48,67,22,38,54,45,38,45,62,37,39,41,77,91,39,49,58,36,91,77,52,73,62,67,61,46,87,47,58,70,76,60,86,92,66,73,86,51,87,87,31,68,52,59,98,89,45,97,60,54,51,76,64,52,39,51,72,32,36,57,46,40,72,58,39,91,48,70,74,52,38,73,71,30,62,36,71,31,77,87,87,37,79,45,54,79,86,77,33,82,72,77,73,74,84,56,95,80,58,70,57,70,47,74,63,89,53,26,44,37,30,42,38,33,36,40,55,76,33,70,79,39,64,65,49,29,56,72,73,29,48,59,36,42,61,73,44,80,84,61,79,62,76,80,78,82,62,93,79,85,86,83,88,82,88,81,88,88,83,86,88,89,84,91,82,83,88,77,83,56,67,67,57,55,46,50,53,28,50,61,57,38,67,80,44,91,49,74,70,60,37,69,73,29,67,67,54,80,72,54,74,79,49,90,86,79,73,86,83,82,86,82,89,82,89,82,82,93,85,79,134

Radius of gyration: 29.34 Å; Cα contacts (8 Å, |Δi|>4): 717; chains: 1; bounding box: 87×56×95 Å